Protein AF-A0A2G2GHU0-F1 (afdb_monomer)

Foldseek 3Di:
DADEAEEEFAPDPLRVLQSVVVCVLLVVVVHHYDYDHWYFVLQVDWPDQPLLVLDQQSRCVRVLVCQVVVVGFKYKDLLLSHALDDDPQKDFLAKADFDQQWKKWAADPPQPDDDLAEFEEEESALLCQLLVCLSRVNYHYHYATDQPVVRVVVRVVDPGRTYMDGPLSCVSVVNDDPRMDTPPVRFGRQSGRMMIMMGGPPCVPVSVSRNVRHDVQSVLFSNLSSLLVVLLPPGRHWNKGKGWGWDQDPPQGIKIWIKIWTGASSNPDIFIDTDIGRDDDSNVNSNVRSVSRVVVVSVVSSVVRRVVSVVVSVVVVVVPDPPDDDDDDDDPPPAQAEDEDDDDPQAAEEEECADDDPVLVVLFDPSYHYDYHPFKDKFFDAWDLVLQPDQAEEEEDPLLVVLPVSNDPLVSNNHNEYEYEDPVSQVSCCVHRHHHPYYDPDLLRSLVCCLPPPPALEYEYEAAPPDDCNNVVSSVVSNRHYHYTHRMYMDGSLHAYHDDHAYYEDLALSSLVSPVSHYAQAHAYQYLADRNQVSNVVHHPHYHYFPHNDSSSSSVVVNVVVVVD

Nearest PDB structures (foldseek):
  1ypn-assembly1_A  TM=9.276E-01  e=9.297E-30  Escherichia coli
  2ypn-assembly1_A  TM=9.270E-01  e=3.946E-29  Escherichia coli
  4htg-assembly1_A  TM=9.247E-01  e=3.515E-29  Arabidopsis thaliana
  5ov6-assembly1_A  TM=8.915E-01  e=9.951E-29  Priestia megaterium
  5ov4-assembly1_A  TM=8.917E-01  e=4.741E-28  Priestia megaterium

pLDDT: mean 82.51, std 16.66, range [23.31, 98.62]

Solvent-accessible surface area (backbone atoms only — not comparable to full-atom values): 30853 Å² total; per-residue (Å²): 132,83,76,68,46,28,35,26,24,44,76,49,71,68,38,43,51,54,40,49,54,53,43,51,58,42,42,76,74,69,47,48,67,45,83,43,75,42,84,41,68,62,82,70,57,75,89,64,59,78,69,73,65,80,52,88,31,56,80,41,50,50,52,54,50,34,40,79,70,64,75,18,54,31,36,49,42,57,39,52,64,52,51,84,70,70,59,92,63,48,37,84,34,25,25,32,70,57,46,55,44,43,34,24,41,38,44,56,93,90,44,72,75,81,51,85,68,53,44,37,36,31,40,63,45,53,37,60,45,7,57,46,23,48,78,28,72,61,43,47,76,41,82,45,64,71,59,73,66,56,39,53,52,46,54,72,77,42,98,49,48,26,33,61,44,52,43,34,64,29,56,75,70,74,62,67,61,90,48,55,44,79,35,84,88,50,68,26,49,31,30,40,38,26,40,30,34,35,23,40,66,86,42,59,70,61,33,60,59,37,43,76,57,38,27,62,67,40,39,52,25,34,48,24,21,38,38,23,48,53,65,63,60,84,46,92,67,64,19,50,25,19,46,48,43,76,41,86,35,98,89,64,51,55,26,36,43,36,43,37,38,44,33,33,74,72,14,84,45,77,43,69,41,77,50,75,44,66,74,85,49,55,61,63,52,16,41,50,50,33,48,56,32,43,74,74,50,42,57,57,50,49,51,52,46,43,54,49,52,51,49,53,54,52,52,48,69,62,63,52,77,75,75,76,83,68,75,96,66,81,85,83,70,74,75,51,58,74,43,75,59,78,89,60,91,92,41,51,31,32,39,26,47,48,83,73,53,72,77,56,57,69,66,45,49,92,58,48,46,77,48,67,38,75,22,59,47,76,43,72,40,85,66,61,76,73,65,48,71,43,53,25,37,39,40,67,43,57,66,39,55,52,32,48,57,74,72,39,61,66,90,65,56,66,55,73,39,32,35,31,28,36,70,75,30,44,54,54,36,45,74,67,71,42,70,67,74,47,74,22,89,36,63,67,55,38,31,56,51,45,68,76,68,54,89,63,59,55,37,28,37,40,34,53,67,88,62,80,65,58,45,57,54,55,27,45,77,64,71,28,47,66,47,79,39,54,22,27,39,74,42,67,55,24,47,20,74,44,68,89,60,58,28,36,40,31,84,35,45,65,34,44,60,12,40,58,70,45,35,83,48,85,41,36,38,38,14,28,25,68,73,25,35,61,53,38,57,76,66,25,86,46,71,47,64,24,94,43,80,40,68,68,42,32,45,50,47,53,40,55,53,66,74,75,104

Radius of gyration: 28.04 Å; Cα contacts (8 Å, |Δi|>4): 1100; chains: 1; bounding box: 84×68×66 Å

Secondary structure (DSSP, 8-state):
-PPEEEEEEESSHHHHHHHHHHHHHHHHTT-EEEEEEE--GGGT--SS-TTTS--TTTTTHHHHHHHHTTS-SEEEEEGGGS-SSPPTTEEEEEEPPP----EEEE--TTS----SS--EEE-S-HHHHHHHHHH-TT-EEE---SSHHHHHHHHHHS--SEEEEEHHHHHHTT---SSEEEETTSPPPTTTT-EEEEEETT-HHHHHHHHTT--HHHHHHHHHHHHHHHHH-SSTT--EEEEEEEEEETTTEEEEEEEEEEE-TTSS-EEEEEEEEE-S-HHHHHHHHHHHHIIIIIHHHHHHHHHHHHHHHHHHHHHS------S------PPPPEEEPPP-TTSEEEEESSPPPHHHHTTS-TTEEEEE---EEEEEPPPPGGGGGSSEEEE--HHHHHHHHHHS-GGG---SEEEEESHHHHHHHHHHT--EEEEESSHHHHHHHHHHH---SEEEEEEESS--THHHHHHHHTT-EEEEEEEEEEEE--PEEES--SEEEESSHHHHHHHHTTS-S-SEEEESSHHHHHHHTTT-S-EEE-SSSSHHHHHHHHHHHHH--

Sequence (565 aa):
MSKIIKIGTRESELALWQANLVQNQLQELGYQVQIVPIKSSGDIELDVPLYEMGITGIFTKALDVAMLTGQVDIAVHSLKDVPTALPLGIVQAAVLERANHHDVLVYQENRDVITPYEGVVATGSLRRKAEWLHKYPKHTVVGLRGNVNTRLQKLENHHWNGAIFAAAGLARLGKMPDTHTVLDWMVPAPAQGAIMIAALAADSFSQEACAKLNHEASEICTRIEREFLRALEGGCTAPIGAYATMKPGRFMGHVIDFHGVLLSRDGTTRLEVTKTAKLSDPVAFAKSCAYDILMQGGKDILAADAVQAEAEANIKAKAIPKVITAAPQDDYVKEPTEIVLKDAAGIAHVVSTKVLSESQLMMVNKDIKIEELDFITTKILPIPPEAVRTDSMIITSQTTVRALLASFPRLNLRFKNIYCVGDKTKALVEERLGRVLYTAPSSKALAIYLCQNMSSRAVTYFCGNLRRGDISKMLGANNIKVTEVPAYETKYSGRKVVGEFSGVMFYSPSGVRSFVKANASDKIAFCIGETTAHEARTYFKNVVVAKQSTIEHMLKMVNDYYDES

Structure (mmCIF, N/CA/C/O backbone):
data_AF-A0A2G2GHU0-F1
#
_entry.id   AF-A0A2G2GHU0-F1
#
loop_
_atom_site.group_PDB
_atom_site.id
_atom_site.type_symbol
_atom_site.label_atom_id
_atom_site.label_alt_id
_atom_site.label_comp_id
_atom_site.label_asym_id
_atom_site.label_entity_id
_atom_site.label_seq_id
_atom_site.pdbx_PDB_ins_code
_atom_site.Cartn_x
_atom_site.Cartn_y
_atom_site.Cartn_z
_atom_site.occupancy
_atom_site.B_iso_or_equiv
_atom_site.auth_seq_id
_atom_site.auth_comp_id
_atom_site.auth_asym_id
_atom_site.auth_atom_id
_atom_site.pdbx_PDB_model_num
ATOM 1 N N . MET A 1 1 ? -10.332 -1.323 35.371 1.00 49.47 1 MET A N 1
ATOM 2 C CA . MET A 1 1 ? -9.873 -2.452 34.530 1.00 49.47 1 MET A CA 1
ATOM 3 C C . MET A 1 1 ? -8.915 -1.891 33.493 1.00 49.47 1 MET A C 1
ATOM 5 O O . MET A 1 1 ? -9.189 -0.804 32.998 1.00 49.47 1 MET A O 1
ATOM 9 N N . SER A 1 2 ? -7.786 -2.550 33.226 1.00 72.94 2 SER A N 1
ATOM 10 C CA . SER A 1 2 ? -6.863 -2.136 32.159 1.00 72.94 2 SER A CA 1
ATOM 11 C C . SER A 1 2 ? -7.527 -2.320 30.790 1.00 72.94 2 SER A C 1
ATOM 13 O O . SER A 1 2 ? -8.267 -3.280 30.583 1.00 72.94 2 SER A O 1
ATOM 15 N N . LYS A 1 3 ? -7.311 -1.376 29.865 1.00 91.94 3 LYS A N 1
ATOM 16 C CA . LYS A 1 3 ? -7.812 -1.466 28.485 1.00 91.94 3 LYS A CA 1
ATOM 17 C C . LYS A 1 3 ? -7.173 -2.675 27.786 1.00 91.94 3 LYS A C 1
ATOM 19 O O . LYS A 1 3 ? -5.957 -2.840 27.846 1.00 91.94 3 LYS A O 1
ATOM 24 N N . ILE A 1 4 ? -7.990 -3.490 27.117 1.00 96.75 4 ILE A N 1
ATOM 25 C CA . ILE A 1 4 ? -7.525 -4.558 26.222 1.00 96.75 4 ILE A CA 1
ATOM 26 C C . ILE A 1 4 ? -7.259 -3.933 24.851 1.00 96.75 4 ILE A C 1
ATOM 28 O O . ILE A 1 4 ? -8.157 -3.302 24.298 1.00 96.75 4 ILE A O 1
ATOM 32 N N . ILE A 1 5 ? -6.055 -4.112 24.308 1.00 98.06 5 ILE A N 1
ATOM 33 C CA . ILE A 1 5 ? -5.684 -3.660 22.961 1.00 98.06 5 ILE A CA 1
ATOM 34 C C . ILE A 1 5 ? -6.159 -4.701 21.943 1.00 98.06 5 ILE A C 1
ATOM 36 O O . ILE A 1 5 ? -5.696 -5.844 21.946 1.00 98.06 5 ILE A O 1
ATOM 40 N N . LYS A 1 6 ? -7.073 -4.316 21.052 1.00 98.38 6 LYS A N 1
ATOM 41 C CA . LYS A 1 6 ? -7.568 -5.169 19.966 1.00 98.38 6 LYS A CA 1
ATOM 42 C C . LYS A 1 6 ? -6.704 -4.996 18.715 1.00 98.38 6 LYS A C 1
ATOM 44 O O . LYS A 1 6 ? -6.661 -3.910 18.139 1.00 98.38 6 LYS A O 1
ATOM 49 N N . ILE A 1 7 ? -6.056 -6.071 18.274 1.00 98.50 7 ILE A N 1
ATOM 50 C CA . ILE A 1 7 ? -5.208 -6.113 17.078 1.00 98.50 7 ILE A CA 1
ATOM 51 C C . ILE A 1 7 ? -6.010 -6.598 15.873 1.00 98.50 7 ILE A C 1
ATOM 53 O O . ILE A 1 7 ? -6.315 -7.783 15.763 1.00 98.50 7 ILE A O 1
ATOM 57 N N . GLY A 1 8 ? -6.282 -5.703 14.931 1.00 97.31 8 GLY A N 1
ATOM 58 C CA . GLY A 1 8 ? -6.776 -6.043 13.604 1.00 97.31 8 GLY A CA 1
ATOM 59 C C . GLY A 1 8 ? -5.694 -6.682 12.737 1.00 97.31 8 GLY A C 1
ATOM 60 O O . GLY A 1 8 ? -4.584 -6.163 12.611 1.00 97.31 8 GLY A O 1
ATOM 61 N N . THR A 1 9 ? -6.025 -7.797 12.092 1.00 95.25 9 THR A N 1
ATOM 62 C CA . THR A 1 9 ? -5.154 -8.443 11.099 1.00 95.25 9 THR A CA 1
ATOM 63 C C . THR A 1 9 ? -5.967 -9.185 10.042 1.00 95.25 9 THR A C 1
ATOM 65 O O . THR A 1 9 ? -7.153 -9.437 10.230 1.00 95.25 9 THR A O 1
ATOM 68 N N . ARG A 1 10 ? -5.344 -9.550 8.920 1.00 90.75 10 ARG A N 1
ATOM 69 C CA . ARG A 1 10 ? -5.968 -10.420 7.907 1.00 90.75 10 ARG A CA 1
ATOM 70 C C . ARG A 1 10 ? -5.954 -11.881 8.359 1.00 90.75 10 ARG A C 1
ATOM 72 O O . ARG A 1 10 ? -5.096 -12.288 9.134 1.00 90.75 10 ARG A O 1
ATOM 79 N N . GLU A 1 11 ? -6.841 -12.694 7.788 1.00 88.56 11 GLU A N 1
ATOM 80 C CA . GLU A 1 11 ? -6.956 -14.131 8.106 1.00 88.56 11 GLU A CA 1
ATOM 81 C C . GLU A 1 11 ? -5.831 -15.002 7.514 1.00 88.56 11 GLU A C 1
ATOM 83 O O . GLU A 1 11 ? -5.697 -16.172 7.864 1.00 88.56 11 GLU A O 1
ATOM 88 N N . SER A 1 12 ? -4.999 -14.468 6.612 1.00 88.88 12 SER A N 1
ATOM 89 C CA . SER A 1 12 ? -3.891 -15.244 6.043 1.00 88.88 12 SER A CA 1
ATOM 90 C C . SER A 1 12 ? -2.872 -15.643 7.118 1.00 88.88 12 SER A C 1
ATOM 92 O O . SER A 1 12 ? -2.525 -14.821 7.964 1.00 88.88 12 SER A O 1
ATOM 94 N N . GLU A 1 13 ? -2.311 -16.849 7.016 1.00 93.25 13 GLU A N 1
ATOM 95 C CA . GLU A 1 13 ? -1.341 -17.394 7.982 1.00 93.25 13 GLU A CA 1
ATOM 96 C C . GLU A 1 13 ? -0.178 -16.433 8.280 1.00 93.25 13 GLU A C 1
ATOM 98 O O . GLU A 1 13 ? 0.169 -16.214 9.436 1.00 93.25 13 GLU A O 1
ATOM 103 N N . LEU A 1 14 ? 0.376 -15.774 7.254 1.00 94.31 14 LEU A N 1
ATOM 104 C CA . LEU A 1 14 ? 1.454 -14.797 7.439 1.00 94.31 14 LEU A CA 1
ATOM 105 C C . LEU A 1 14 ? 0.996 -13.558 8.221 1.00 94.31 14 LEU A C 1
ATOM 107 O O . LEU A 1 14 ? 1.748 -13.051 9.047 1.00 94.31 14 LEU A O 1
ATOM 111 N N . ALA A 1 15 ? -0.217 -13.065 7.973 1.00 94.00 15 ALA A N 1
ATOM 112 C CA . ALA A 1 15 ? -0.752 -11.904 8.682 1.00 94.00 15 ALA A CA 1
ATOM 113 C C . ALA A 1 15 ? -1.081 -12.239 10.145 1.00 94.00 15 ALA A C 1
ATOM 115 O O . ALA A 1 15 ? -0.794 -11.443 11.041 1.00 94.00 15 ALA A O 1
ATOM 116 N N . LEU A 1 16 ? -1.604 -13.441 10.403 1.00 96.38 16 LEU A N 1
ATOM 117 C CA . LEU A 1 16 ? -1.788 -13.952 11.760 1.00 96.38 16 LEU A CA 1
ATOM 118 C C . LEU A 1 16 ? -0.445 -14.124 12.471 1.00 96.38 16 LEU A C 1
ATOM 120 O O . LEU A 1 16 ? -0.322 -13.710 13.618 1.00 96.38 16 LEU A O 1
ATOM 124 N N . TRP A 1 17 ? 0.582 -14.658 11.806 1.00 97.81 17 TRP A N 1
ATOM 125 C CA . TRP A 1 17 ? 1.929 -14.750 12.379 1.00 97.81 17 TRP A CA 1
ATOM 126 C C . TRP A 1 17 ? 2.452 -13.372 12.811 1.00 97.81 17 TRP A C 1
ATOM 128 O O . TRP A 1 17 ? 2.948 -13.209 13.923 1.00 97.81 17 TRP A O 1
ATOM 138 N N . GLN A 1 18 ? 2.282 -12.352 11.962 1.00 98.06 18 GLN A N 1
ATOM 139 C CA . GLN A 1 18 ? 2.706 -10.980 12.263 1.00 98.06 18 GLN A CA 1
ATOM 140 C C . GLN A 1 18 ? 1.935 -10.381 13.444 1.00 98.06 18 GLN A C 1
ATOM 142 O O . GLN A 1 18 ? 2.534 -9.724 14.292 1.00 98.06 18 GLN A O 1
ATOM 147 N N . ALA A 1 19 ? 0.625 -10.626 13.520 1.00 98.06 19 ALA A N 1
ATOM 148 C CA . ALA A 1 19 ? -0.200 -10.173 14.634 1.00 98.06 19 ALA A CA 1
ATOM 149 C C . ALA A 1 19 ? 0.154 -10.875 15.952 1.00 98.06 19 ALA A C 1
ATOM 151 O O . ALA A 1 19 ? 0.212 -10.211 16.981 1.00 98.06 19 ALA A O 1
ATOM 152 N N . ASN A 1 20 ? 0.451 -12.179 15.919 1.00 98.44 20 ASN A N 1
ATOM 153 C CA . ASN A 1 20 ? 0.912 -12.930 17.091 1.00 98.44 20 ASN A CA 1
ATOM 154 C C . ASN A 1 20 ? 2.270 -12.423 17.593 1.00 98.44 20 ASN A C 1
ATOM 156 O O . ASN A 1 20 ? 2.457 -12.289 18.797 1.00 98.44 20 ASN A O 1
ATOM 160 N N . LEU A 1 21 ? 3.199 -12.070 16.695 1.00 98.44 21 LEU A N 1
ATOM 161 C CA . LEU A 1 21 ? 4.465 -11.447 17.095 1.00 98.44 21 LEU A CA 1
ATOM 162 C C . LEU A 1 21 ? 4.226 -10.155 17.894 1.00 98.44 21 LEU A C 1
ATOM 164 O O . LEU A 1 21 ? 4.781 -9.992 18.977 1.00 98.44 21 LEU A O 1
ATOM 168 N N . VAL A 1 22 ? 3.378 -9.258 17.381 1.00 98.56 22 VAL A N 1
ATOM 169 C CA . VAL A 1 22 ? 3.038 -7.996 18.063 1.00 98.56 22 VAL A CA 1
ATOM 170 C C . VAL A 1 22 ? 2.291 -8.256 19.372 1.00 98.56 22 VAL A C 1
ATOM 172 O O . VAL A 1 22 ? 2.574 -7.607 20.377 1.00 98.56 22 VAL A O 1
ATOM 175 N N . GLN A 1 23 ? 1.362 -9.217 19.381 1.00 98.56 23 GLN A N 1
ATOM 176 C CA . GLN A 1 23 ? 0.634 -9.618 20.583 1.00 98.56 23 GLN A CA 1
ATOM 177 C C . GLN A 1 23 ? 1.593 -10.061 21.688 1.00 98.56 23 GLN A C 1
ATOM 179 O O . GLN A 1 23 ? 1.496 -9.542 22.797 1.00 98.56 23 GLN A O 1
ATOM 184 N N . ASN A 1 24 ? 2.524 -10.966 21.380 1.00 98.50 24 ASN A N 1
ATOM 185 C CA . ASN A 1 24 ? 3.483 -11.490 22.350 1.00 98.50 24 ASN A CA 1
ATOM 186 C C . ASN A 1 24 ? 4.356 -10.367 22.925 1.00 98.50 24 ASN A C 1
ATOM 188 O O . ASN A 1 24 ? 4.469 -10.243 24.140 1.00 98.50 24 ASN A O 1
ATOM 192 N N . GLN A 1 25 ? 4.888 -9.487 22.072 1.00 98.50 25 GLN A N 1
ATOM 193 C CA . GLN A 1 25 ? 5.716 -8.361 22.516 1.00 98.50 25 GLN A CA 1
ATOM 194 C C . GLN A 1 25 ? 4.949 -7.371 23.411 1.00 98.50 25 GLN A C 1
ATOM 196 O O . GLN A 1 25 ? 5.478 -6.884 24.407 1.00 98.50 25 GLN A O 1
ATOM 201 N N . LEU A 1 26 ? 3.682 -7.075 23.099 1.00 98.38 26 LEU A N 1
ATOM 202 C CA . LEU A 1 26 ? 2.845 -6.230 23.959 1.00 98.38 26 LEU A CA 1
ATOM 203 C C . LEU A 1 26 ? 2.488 -6.925 25.285 1.00 98.38 26 LEU A C 1
ATOM 205 O O . LEU A 1 26 ? 2.437 -6.268 26.325 1.00 98.38 26 LEU A O 1
ATOM 209 N N . GLN A 1 27 ? 2.259 -8.239 25.273 1.00 98.12 27 GLN A N 1
ATOM 210 C CA . GLN A 1 27 ? 1.987 -9.019 26.484 1.00 98.12 27 GLN A CA 1
ATOM 211 C C . GLN A 1 27 ? 3.206 -9.092 27.412 1.00 98.12 27 GLN A C 1
ATOM 213 O O . GLN A 1 27 ? 3.046 -8.952 28.623 1.00 98.12 27 GLN A O 1
ATOM 218 N N . GLU A 1 28 ? 4.417 -9.223 26.865 1.00 98.06 28 GLU A N 1
ATOM 219 C CA . GLU A 1 28 ? 5.677 -9.152 27.623 1.00 98.06 28 GLU A CA 1
ATOM 220 C C . GLU A 1 28 ? 5.857 -7.797 28.327 1.00 98.06 28 GLU A C 1
ATOM 222 O O . GLU A 1 28 ? 6.394 -7.729 29.431 1.00 98.06 28 GLU A O 1
ATOM 227 N N . LEU A 1 29 ? 5.337 -6.719 27.732 1.00 97.25 29 LEU A N 1
ATOM 228 C CA . LEU A 1 29 ? 5.291 -5.384 28.337 1.00 97.25 29 LEU A CA 1
ATOM 229 C C . LEU A 1 29 ? 4.141 -5.196 29.348 1.00 97.25 29 LEU A C 1
ATOM 231 O O . LEU A 1 29 ? 3.987 -4.105 29.901 1.00 97.25 29 LEU A O 1
ATOM 235 N N . GLY A 1 30 ? 3.331 -6.231 29.593 1.00 97.12 30 GLY A N 1
ATOM 236 C CA . GLY A 1 30 ? 2.241 -6.234 30.571 1.00 97.12 30 GLY A CA 1
ATOM 237 C C . GLY A 1 30 ? 0.888 -5.734 30.051 1.00 97.12 30 GLY A C 1
ATOM 238 O O . GLY A 1 30 ? -0.023 -5.509 30.851 1.00 97.12 30 GLY A O 1
ATOM 239 N N . TYR A 1 31 ? 0.720 -5.550 28.737 1.00 97.88 31 TYR A N 1
ATOM 240 C CA . TYR A 1 31 ? -0.565 -5.151 28.157 1.00 97.88 31 TYR A CA 1
ATOM 241 C C . TYR A 1 31 ? -1.493 -6.355 27.954 1.00 97.88 31 TYR A C 1
ATOM 243 O O . TYR A 1 31 ? -1.067 -7.444 27.572 1.00 97.88 31 TYR A O 1
ATOM 251 N N . GLN A 1 32 ? -2.796 -6.149 28.158 1.00 97.38 32 GLN A N 1
ATOM 252 C CA . GLN A 1 32 ? -3.806 -7.122 27.742 1.00 97.38 32 GLN A CA 1
ATOM 253 C C . GLN A 1 32 ? -4.109 -6.927 26.259 1.00 97.38 32 GLN A C 1
ATOM 255 O O . GLN A 1 32 ? -4.352 -5.803 25.823 1.00 97.38 32 GLN A O 1
ATOM 260 N N . VAL A 1 33 ? -4.099 -8.013 25.486 1.00 97.88 33 VAL A N 1
ATOM 261 C CA . VAL A 1 33 ? -4.155 -7.945 24.021 1.00 97.88 33 VAL A CA 1
ATOM 262 C C . VAL A 1 33 ? -5.027 -9.057 23.451 1.00 97.88 33 VAL A C 1
ATOM 264 O O . VAL A 1 33 ? -4.908 -10.212 23.860 1.00 97.88 33 VAL A O 1
ATOM 267 N N . GLN A 1 34 ? -5.848 -8.722 22.456 1.00 97.81 34 GLN A N 1
ATOM 268 C CA . GLN A 1 34 ? -6.711 -9.653 21.731 1.00 97.81 34 GLN A CA 1
ATOM 269 C C . GLN A 1 34 ? -6.526 -9.492 20.218 1.00 97.81 34 GLN A C 1
ATOM 271 O O . GLN A 1 34 ? -6.602 -8.379 19.709 1.00 97.81 34 GLN A O 1
ATOM 276 N N . ILE A 1 35 ? -6.352 -10.591 19.479 1.00 98.06 35 ILE A N 1
ATOM 277 C CA . ILE A 1 35 ? -6.348 -10.569 18.008 1.00 98.06 35 ILE A CA 1
ATOM 278 C C . ILE A 1 35 ? -7.787 -10.636 17.483 1.00 98.06 35 ILE A C 1
ATOM 280 O O . ILE A 1 35 ? -8.587 -11.459 17.928 1.00 98.06 35 ILE A O 1
ATOM 284 N N . VAL A 1 36 ? -8.097 -9.783 16.509 1.00 97.19 36 VAL A N 1
ATOM 285 C CA . VAL A 1 36 ? -9.383 -9.697 15.813 1.00 97.19 36 VAL A CA 1
ATOM 286 C C . VAL A 1 36 ? -9.128 -9.846 14.307 1.00 97.19 36 VAL A C 1
ATOM 288 O O . VAL A 1 36 ? -8.744 -8.879 13.642 1.00 97.19 36 VAL A O 1
ATOM 291 N N . PRO A 1 37 ? -9.295 -11.056 13.743 1.00 93.50 37 PRO A N 1
ATOM 292 C CA . PRO A 1 37 ? -9.162 -11.268 12.307 1.00 93.50 37 PRO A CA 1
ATOM 293 C C . PRO A 1 37 ? -10.268 -10.539 11.531 1.00 93.50 37 PRO A C 1
ATOM 295 O O . PRO A 1 37 ? -11.444 -10.620 11.886 1.00 93.50 37 PRO A O 1
ATOM 298 N N . ILE A 1 38 ? -9.894 -9.844 10.457 1.00 87.88 38 ILE A N 1
ATOM 299 C CA . ILE A 1 38 ? -10.786 -9.093 9.571 1.00 87.88 38 ILE A CA 1
ATOM 300 C C . ILE A 1 38 ? -10.692 -9.674 8.158 1.00 87.88 38 ILE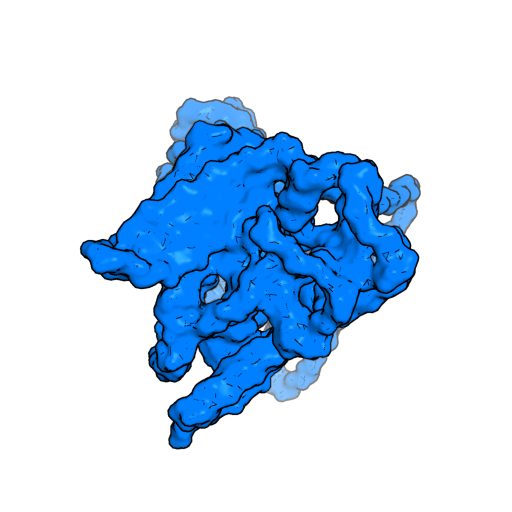 A C 1
ATOM 302 O O . ILE A 1 38 ? -9.605 -9.783 7.581 1.00 87.88 38 ILE A O 1
ATOM 306 N N . LYS A 1 39 ? -11.845 -10.006 7.571 1.00 77.12 39 LYS A N 1
ATOM 307 C CA . LYS A 1 39 ? -11.933 -10.449 6.173 1.00 77.12 39 LYS A CA 1
ATOM 308 C C . LYS A 1 39 ? -11.725 -9.274 5.223 1.00 77.12 39 LYS A C 1
ATOM 310 O O . LYS A 1 39 ? -12.406 -8.258 5.335 1.00 77.12 39 LYS A O 1
ATOM 315 N N . SER A 1 40 ? -10.819 -9.426 4.256 1.00 64.19 40 SER A N 1
ATOM 316 C CA . SER A 1 40 ? -10.586 -8.429 3.205 1.00 64.19 40 SER A CA 1
ATOM 317 C C . SER A 1 40 ? -11.052 -8.939 1.838 1.00 64.19 40 SER A C 1
ATOM 319 O O . SER A 1 40 ? -10.954 -10.126 1.540 1.00 64.19 40 SER A O 1
ATOM 321 N N . SER A 1 41 ? -11.525 -8.046 0.964 1.00 56.38 41 SER A N 1
ATOM 322 C CA . SER A 1 41 ? -11.908 -8.393 -0.415 1.00 56.38 41 SER A CA 1
ATOM 323 C C . SER A 1 41 ? -10.722 -8.888 -1.260 1.00 56.38 41 SER A C 1
ATOM 325 O O . SER A 1 41 ? -10.909 -9.706 -2.157 1.00 56.38 41 SER A O 1
ATOM 327 N N . GLY A 1 42 ? -9.489 -8.486 -0.925 1.00 51.84 42 GLY A N 1
ATOM 328 C CA . GLY A 1 42 ? -8.261 -9.001 -1.548 1.00 51.84 42 GLY A CA 1
ATOM 329 C C . GLY A 1 42 ? -7.930 -10.461 -1.206 1.00 51.84 42 GLY A C 1
ATOM 330 O O . GLY A 1 42 ? -7.063 -11.045 -1.854 1.00 51.84 42 GLY A O 1
ATOM 331 N N . ASP A 1 43 ? -8.605 -11.048 -0.211 1.00 51.16 43 ASP A N 1
ATOM 332 C CA . ASP A 1 43 ? -8.547 -12.484 0.091 1.00 51.16 43 ASP A CA 1
ATOM 333 C C . ASP A 1 43 ? -9.589 -13.291 -0.710 1.00 51.16 43 ASP A C 1
ATOM 335 O O . ASP A 1 43 ? -9.487 -14.514 -0.788 1.00 51.16 43 ASP A O 1
ATOM 339 N N . ILE A 1 44 ? -10.567 -12.612 -1.323 1.00 44.78 44 ILE A N 1
ATOM 340 C CA . ILE A 1 44 ? -11.707 -13.216 -2.029 1.00 44.78 44 ILE A CA 1
ATOM 341 C C . ILE A 1 44 ? -11.493 -13.188 -3.557 1.00 44.78 44 ILE A C 1
ATOM 343 O O . ILE A 1 44 ? -11.842 -14.149 -4.237 1.00 44.78 44 ILE A O 1
ATOM 347 N N . GLU A 1 45 ? -10.868 -12.140 -4.111 1.00 49.19 45 GLU A N 1
ATOM 348 C CA . GLU A 1 45 ? -10.648 -11.990 -5.562 1.00 49.19 45 GLU A CA 1
ATOM 349 C C . GLU A 1 45 ? -9.206 -12.350 -5.989 1.00 49.19 45 GLU A C 1
ATOM 351 O O . GLU A 1 45 ? -8.293 -11.520 -5.978 1.00 49.19 45 GLU A O 1
ATOM 356 N N . LEU A 1 46 ? -8.986 -13.611 -6.386 1.00 48.78 46 LEU A N 1
ATOM 357 C CA . LEU A 1 46 ? -7.661 -14.149 -6.749 1.00 48.78 46 LEU A CA 1
ATOM 358 C C . LEU A 1 46 ? -7.288 -14.018 -8.242 1.00 48.78 46 LEU A C 1
ATOM 360 O O . LEU A 1 46 ? -6.110 -14.181 -8.580 1.00 48.78 46 LEU A O 1
ATOM 364 N N . ASP A 1 47 ? -8.248 -13.685 -9.111 1.00 39.97 47 ASP A N 1
ATOM 365 C CA . ASP A 1 47 ? -8.119 -13.812 -10.575 1.00 39.97 47 ASP A CA 1
ATOM 366 C C . ASP A 1 47 ? -7.705 -12.522 -11.316 1.00 39.97 47 ASP A C 1
ATOM 368 O O . ASP A 1 47 ? -7.431 -12.558 -12.516 1.00 39.97 47 ASP A O 1
ATOM 372 N N . VAL A 1 48 ? -7.581 -11.382 -10.621 1.00 42.72 48 VAL A N 1
ATOM 373 C CA . VAL A 1 48 ? -7.221 -10.083 -11.233 1.00 42.72 48 VAL A CA 1
ATOM 374 C C . VAL A 1 48 ? -5.845 -9.602 -10.749 1.00 42.72 48 VAL A C 1
ATOM 376 O O . VAL A 1 48 ? -5.634 -9.545 -9.540 1.00 42.72 48 VAL A O 1
ATOM 379 N N . PRO A 1 49 ? -4.882 -9.252 -11.631 1.00 42.66 49 PRO A N 1
ATOM 380 C CA . PRO A 1 49 ? -3.620 -8.571 -11.307 1.00 42.66 49 PRO A CA 1
ATOM 381 C C . PRO A 1 49 ? -3.731 -7.349 -10.360 1.00 42.66 49 PRO A C 1
ATOM 383 O O . PRO A 1 49 ? -4.648 -6.553 -10.437 1.00 42.66 49 PRO A O 1
ATOM 386 N N . LEU A 1 50 ? -2.766 -7.177 -9.446 1.00 40.31 50 LEU A N 1
ATOM 387 C CA . LEU A 1 50 ? -2.787 -6.237 -8.303 1.00 40.31 50 LEU A CA 1
ATOM 388 C C . LEU A 1 50 ? -2.720 -4.796 -8.797 1.00 40.31 50 LEU A C 1
ATOM 390 O O . LEU A 1 50 ? -3.336 -3.913 -8.218 1.00 40.31 50 LEU A O 1
ATOM 394 N N . TYR A 1 51 ? -1.993 -4.601 -9.892 1.00 44.31 51 TYR A N 1
ATOM 395 C CA . TYR A 1 51 ? -1.893 -3.341 -10.607 1.00 44.31 51 TYR A CA 1
ATOM 396 C C . TYR A 1 51 ? -3.146 -3.034 -11.450 1.00 44.31 51 TYR A C 1
ATOM 398 O O . TYR A 1 51 ? -3.369 -1.881 -11.794 1.00 44.31 51 TYR A O 1
ATOM 406 N N . GLU A 1 52 ? -3.983 -4.034 -11.760 1.00 37.31 52 GLU A N 1
ATOM 407 C CA . GLU A 1 52 ? -5.225 -3.870 -12.539 1.00 37.31 52 GLU A CA 1
ATOM 408 C C . GLU A 1 52 ? -6.437 -3.535 -11.676 1.00 37.31 52 GLU A C 1
ATOM 410 O O . GLU A 1 52 ? -7.448 -3.066 -12.191 1.00 37.31 52 GLU A O 1
ATOM 415 N N . MET A 1 53 ? -6.351 -3.741 -10.362 1.00 35.91 53 MET A N 1
ATOM 416 C CA . MET A 1 53 ? -7.459 -3.437 -9.461 1.00 35.91 53 MET A CA 1
ATOM 417 C C . MET A 1 53 ? -7.595 -1.936 -9.147 1.00 35.91 53 MET A C 1
ATOM 419 O O . MET A 1 53 ? -8.534 -1.566 -8.453 1.00 35.91 53 MET A O 1
ATOM 423 N N . GLY A 1 54 ? -6.691 -1.070 -9.632 1.00 35.72 54 GLY A N 1
ATOM 424 C CA . GLY A 1 54 ? -6.836 0.399 -9.639 1.00 35.72 54 GLY A CA 1
ATOM 425 C C . GLY A 1 54 ? -7.044 1.090 -8.281 1.00 35.72 54 GLY A C 1
ATOM 426 O O . GLY A 1 54 ? -7.303 2.289 -8.238 1.00 35.72 54 GLY A O 1
ATOM 427 N N . ILE A 1 55 ? -6.955 0.356 -7.171 1.00 39.22 55 ILE A N 1
ATOM 428 C CA . ILE A 1 55 ? -7.245 0.835 -5.821 1.00 39.22 55 ILE A CA 1
ATOM 429 C C . ILE A 1 55 ? -5.953 0.717 -5.011 1.00 39.22 55 ILE A C 1
ATOM 431 O O . ILE A 1 55 ? -5.472 -0.379 -4.723 1.00 39.22 55 ILE A O 1
ATOM 435 N N . THR A 1 56 ? -5.372 1.845 -4.619 1.00 44.16 56 THR A N 1
ATOM 436 C CA . THR A 1 56 ? -4.356 1.872 -3.564 1.00 44.16 56 THR A CA 1
ATOM 437 C C . THR A 1 56 ? -4.993 1.390 -2.253 1.00 44.16 56 THR A C 1
ATOM 439 O O . THR A 1 56 ? -6.066 1.850 -1.869 1.00 44.16 56 THR A O 1
ATOM 442 N N . GLY A 1 57 ? -4.365 0.426 -1.568 1.00 50.03 57 GLY A N 1
ATOM 443 C CA . GLY A 1 57 ? -4.816 -0.031 -0.242 1.00 50.03 57 GLY A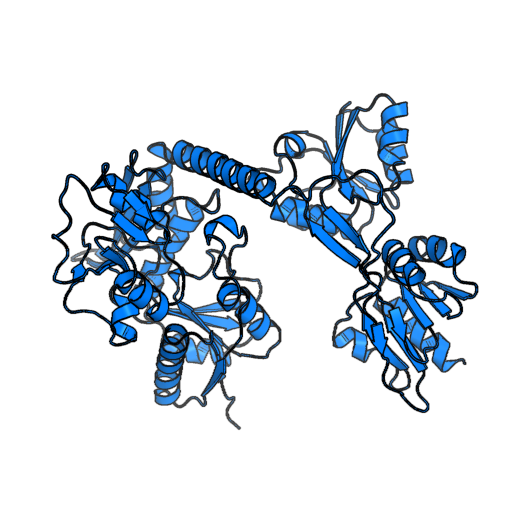 CA 1
ATOM 444 C C . GLY A 1 57 ? -5.844 -1.169 -0.215 1.00 50.03 57 GLY A C 1
ATOM 445 O O . GLY A 1 57 ? -6.552 -1.316 0.775 1.00 50.03 57 GLY A O 1
ATOM 446 N N . ILE A 1 58 ? -5.932 -2.020 -1.244 1.00 52.28 58 ILE A N 1
ATOM 447 C CA . ILE A 1 58 ? -6.872 -3.171 -1.271 1.00 52.28 58 ILE A CA 1
ATOM 448 C C . ILE A 1 58 ? -6.724 -4.087 -0.047 1.00 52.28 58 ILE A C 1
ATOM 450 O O . ILE A 1 58 ? -7.717 -4.605 0.460 1.00 52.28 58 ILE A O 1
ATOM 454 N N . PHE A 1 59 ? -5.498 -4.257 0.453 1.00 54.66 59 PHE A N 1
ATOM 455 C CA . PHE A 1 59 ? -5.224 -5.076 1.636 1.00 54.66 59 PHE A CA 1
ATOM 456 C C . PHE A 1 59 ? -5.396 -4.333 2.965 1.00 54.66 59 PHE A C 1
ATOM 458 O O . PHE A 1 59 ? -5.525 -4.992 3.994 1.00 54.66 59 PHE A O 1
ATOM 465 N N . THR A 1 60 ? -5.380 -2.996 2.965 1.00 66.38 60 THR A N 1
ATOM 466 C CA . THR A 1 60 ? -5.499 -2.195 4.193 1.00 66.38 60 THR A CA 1
ATOM 467 C C . THR A 1 60 ? -6.924 -1.717 4.425 1.00 66.38 60 THR A C 1
ATOM 469 O O . THR A 1 60 ? -7.348 -1.684 5.567 1.00 66.38 60 THR A O 1
ATOM 472 N N . LYS A 1 61 ? -7.722 -1.472 3.377 1.00 73.50 61 LYS A N 1
ATOM 473 C CA . LYS A 1 61 ? -9.034 -0.812 3.478 1.00 73.50 61 LYS A CA 1
ATOM 474 C C . LYS A 1 61 ? -10.000 -1.455 4.478 1.00 73.50 61 LYS A C 1
ATOM 476 O O . LYS A 1 61 ? -10.695 -0.740 5.189 1.00 73.50 61 LYS A O 1
ATOM 481 N N . ALA A 1 62 ? -10.067 -2.786 4.530 1.00 79.06 62 ALA A N 1
ATOM 482 C CA . ALA A 1 62 ? -10.930 -3.480 5.490 1.00 79.06 62 ALA A CA 1
ATOM 483 C C . ALA A 1 62 ? -10.462 -3.260 6.942 1.00 79.06 62 ALA A C 1
ATOM 485 O O . ALA A 1 62 ? -11.282 -3.026 7.825 1.00 79.06 62 ALA A O 1
ATOM 486 N N . LEU A 1 63 ? -9.144 -3.270 7.165 1.00 85.88 63 LEU A N 1
ATOM 487 C CA . LEU A 1 63 ? -8.532 -2.976 8.461 1.00 85.88 63 LEU A CA 1
ATOM 488 C C . LEU A 1 63 ? -8.652 -1.489 8.819 1.00 85.88 63 LEU A C 1
ATOM 490 O O . LEU A 1 63 ? -8.996 -1.174 9.951 1.00 85.88 63 LEU A O 1
ATOM 494 N N . ASP A 1 64 ? -8.481 -0.589 7.849 1.00 82.00 64 ASP A N 1
ATOM 495 C CA . ASP A 1 64 ? -8.654 0.855 8.022 1.00 82.00 64 ASP A CA 1
ATOM 496 C C . ASP A 1 64 ? -10.088 1.179 8.487 1.00 82.00 64 ASP A C 1
ATOM 498 O O . ASP A 1 64 ? -10.289 1.960 9.414 1.00 82.00 64 ASP A O 1
ATOM 502 N N . VAL A 1 65 ? -11.101 0.537 7.887 1.00 78.56 65 VAL A N 1
ATOM 503 C CA . VAL A 1 65 ? -12.507 0.665 8.314 1.00 78.56 65 VAL A CA 1
ATOM 504 C C . VAL A 1 65 ? -12.716 0.092 9.717 1.00 78.56 65 VAL A C 1
ATOM 506 O O . VAL A 1 65 ? -13.357 0.744 10.540 1.00 78.56 65 VAL A O 1
ATOM 509 N N . ALA A 1 66 ? -12.168 -1.089 10.014 1.00 85.31 66 ALA A N 1
ATOM 510 C CA . ALA A 1 66 ? -12.266 -1.696 11.343 1.00 85.31 66 ALA A CA 1
ATOM 511 C C . ALA A 1 66 ? -11.656 -0.794 12.434 1.00 85.31 66 ALA A C 1
ATOM 513 O O . ALA A 1 66 ? -12.234 -0.648 13.509 1.00 85.31 66 ALA A O 1
ATOM 514 N N . MET A 1 67 ? -10.526 -0.138 12.150 1.00 89.12 67 MET A N 1
ATOM 515 C CA . MET A 1 67 ? -9.928 0.847 13.053 1.00 89.12 67 MET A CA 1
ATOM 516 C C . MET A 1 67 ? -10.831 2.070 13.224 1.00 89.12 67 MET A C 1
ATOM 518 O O . MET A 1 67 ? -11.183 2.429 14.343 1.00 89.12 67 MET A O 1
ATOM 522 N N . LEU A 1 68 ? -11.257 2.705 12.127 1.00 80.06 68 LEU A N 1
ATOM 523 C CA . LEU A 1 68 ? -12.048 3.944 12.175 1.00 80.06 68 LEU A CA 1
ATOM 524 C C . LEU A 1 68 ? -13.439 3.768 12.806 1.00 80.06 68 LEU A C 1
ATOM 526 O O . LEU A 1 68 ? -14.009 4.735 13.303 1.00 80.06 68 LEU A O 1
ATOM 530 N N . THR A 1 69 ? -13.978 2.548 12.795 1.00 82.06 69 THR A N 1
ATOM 531 C CA . THR A 1 69 ? -15.250 2.184 13.446 1.00 82.06 69 THR A CA 1
ATOM 532 C C . THR A 1 69 ? -15.077 1.701 14.890 1.00 82.06 69 THR A C 1
ATOM 534 O O . THR A 1 69 ? -16.060 1.351 15.536 1.00 82.06 69 THR A O 1
ATOM 537 N N . GLY A 1 70 ? -13.848 1.668 15.421 1.00 85.75 70 GLY A N 1
ATOM 538 C CA . GLY A 1 70 ? -13.567 1.222 16.790 1.00 85.75 70 GLY A CA 1
ATOM 539 C C . GLY A 1 70 ? -13.689 -0.293 17.006 1.00 85.75 70 GLY A C 1
ATOM 540 O O . GLY A 1 70 ? -13.702 -0.757 18.151 1.00 85.75 70 GLY A O 1
ATOM 541 N N . GLN A 1 71 ? -13.769 -1.085 15.931 1.00 91.00 71 GLN A N 1
ATOM 542 C CA . GLN A 1 71 ? -13.765 -2.547 16.015 1.00 91.00 71 GLN A CA 1
ATOM 543 C C . GLN A 1 71 ? -12.414 -3.067 16.529 1.00 91.00 71 GLN A C 1
ATOM 545 O O . GLN A 1 71 ? -12.377 -4.031 17.298 1.00 91.00 71 GLN A O 1
ATOM 550 N N . VAL A 1 72 ? -11.320 -2.412 16.131 1.00 96.06 72 VAL A N 1
ATOM 551 C CA . VAL A 1 72 ? -9.945 -2.707 16.558 1.00 96.06 72 VAL A CA 1
ATOM 552 C C . VAL A 1 72 ? -9.213 -1.417 16.937 1.00 96.06 72 VAL A C 1
ATOM 554 O O . VAL A 1 72 ? -9.528 -0.355 16.407 1.00 96.06 72 VAL A O 1
ATOM 557 N N . ASP A 1 73 ? -8.242 -1.503 17.846 1.00 96.81 73 ASP A N 1
ATOM 558 C CA . ASP A 1 73 ? -7.470 -0.346 18.328 1.00 96.81 73 ASP A CA 1
ATOM 559 C C . ASP A 1 73 ? -6.214 -0.107 17.475 1.00 96.81 73 ASP A C 1
ATOM 561 O O . ASP A 1 73 ? -5.856 1.032 17.161 1.00 96.81 73 ASP A O 1
ATOM 565 N N . ILE A 1 74 ? -5.555 -1.201 17.077 1.00 98.25 74 ILE A N 1
ATOM 566 C CA . ILE A 1 74 ? -4.365 -1.190 16.223 1.00 98.25 74 ILE A CA 1
ATOM 567 C C . ILE A 1 74 ? -4.516 -2.176 15.068 1.00 98.25 74 ILE A C 1
ATOM 569 O O . ILE A 1 74 ? -5.254 -3.152 15.181 1.00 98.25 74 ILE A O 1
ATOM 573 N N . ALA A 1 75 ? -3.791 -1.960 13.972 1.00 97.25 75 ALA A N 1
ATOM 574 C CA . ALA A 1 75 ? -3.699 -2.913 12.868 1.00 97.25 75 ALA A CA 1
ATOM 575 C C . ALA A 1 75 ? -2.243 -3.247 12.537 1.00 97.25 75 ALA A C 1
ATOM 577 O O . ALA A 1 75 ? -1.371 -2.379 12.571 1.00 97.25 75 ALA A O 1
ATOM 578 N N . VAL A 1 76 ? -1.979 -4.513 12.210 1.00 97.88 76 VAL A N 1
ATOM 579 C CA . VAL A 1 76 ? -0.628 -5.008 11.908 1.00 97.88 76 VAL A CA 1
ATOM 580 C C . VAL A 1 76 ? -0.504 -5.329 10.425 1.00 97.88 76 VAL A C 1
ATOM 582 O O . VAL A 1 76 ? -1.291 -6.096 9.869 1.00 97.88 76 VAL A O 1
ATOM 585 N N . HIS A 1 77 ? 0.519 -4.764 9.785 1.00 94.50 77 HIS A N 1
ATOM 586 C CA . HIS A 1 77 ? 0.734 -4.888 8.347 1.00 94.50 77 HIS A CA 1
ATOM 587 C C . HIS A 1 77 ? 2.177 -5.245 7.994 1.00 94.50 77 HIS A C 1
ATOM 589 O O . HIS A 1 77 ? 3.138 -4.805 8.626 1.00 94.50 77 HIS A O 1
ATOM 595 N N . SER A 1 78 ? 2.344 -5.958 6.880 1.00 94.88 78 SER A N 1
ATOM 596 C CA . SER A 1 78 ? 3.594 -5.897 6.121 1.00 94.88 78 SER A CA 1
ATOM 597 C C . SER A 1 78 ? 3.732 -4.493 5.530 1.00 94.88 78 SER A C 1
ATOM 599 O O . SER A 1 78 ? 2.915 -4.101 4.701 1.00 94.88 78 SER A O 1
ATOM 601 N N . LEU A 1 79 ? 4.756 -3.729 5.923 1.00 95.50 79 LEU A N 1
ATOM 602 C CA . LEU A 1 79 ? 4.828 -2.294 5.603 1.00 95.50 79 LEU A CA 1
ATOM 603 C C . LEU A 1 79 ? 4.922 -2.004 4.092 1.00 95.50 79 LEU A C 1
ATOM 605 O O . LEU A 1 79 ? 4.440 -0.975 3.623 1.00 95.50 79 LEU A O 1
ATOM 609 N N . LYS A 1 80 ? 5.471 -2.933 3.304 1.00 92.12 80 LYS A N 1
ATOM 610 C CA . LYS A 1 80 ? 5.487 -2.830 1.834 1.00 92.12 80 LYS A CA 1
ATOM 611 C C . LYS A 1 80 ? 4.098 -2.851 1.178 1.00 92.12 80 LYS A C 1
ATOM 613 O O . LYS A 1 80 ? 3.972 -2.421 0.039 1.00 92.12 80 LYS A O 1
ATOM 618 N N . ASP A 1 81 ? 3.081 -3.372 1.868 1.00 87.44 81 ASP A N 1
ATOM 619 C CA . ASP A 1 81 ? 1.708 -3.483 1.355 1.00 87.44 81 ASP A CA 1
ATOM 620 C C . ASP A 1 81 ? 0.832 -2.292 1.795 1.00 87.44 81 ASP A C 1
ATOM 622 O O . ASP A 1 81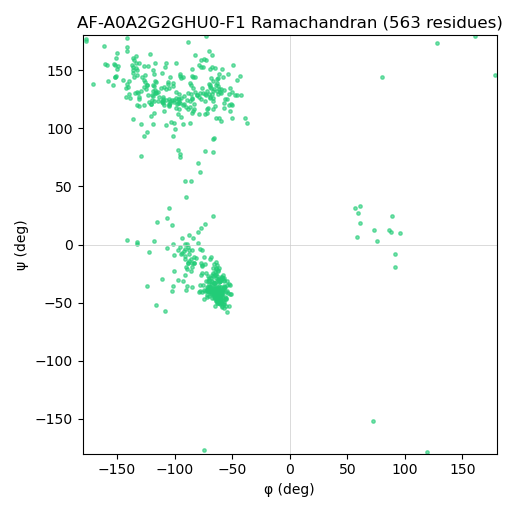 ? -0.338 -2.203 1.419 1.00 87.44 81 ASP A O 1
ATOM 626 N N . VAL A 1 82 ? 1.389 -1.374 2.594 1.00 88.19 82 VAL A N 1
ATOM 627 C CA . VAL A 1 82 ? 0.696 -0.183 3.096 1.00 88.19 82 VAL A CA 1
ATOM 628 C C . VAL A 1 82 ? 0.848 0.965 2.090 1.00 88.19 82 VAL A C 1
ATOM 630 O O . VAL A 1 82 ? 1.983 1.281 1.716 1.00 88.19 82 VAL A O 1
ATOM 633 N N . PRO A 1 83 ? -0.240 1.649 1.689 1.00 83.25 83 PRO A N 1
ATOM 634 C CA . PRO A 1 83 ? -0.171 2.825 0.817 1.00 83.25 83 PRO A CA 1
ATOM 635 C C . PRO A 1 83 ? 0.773 3.901 1.356 1.00 83.25 83 PRO A C 1
ATOM 637 O O . PRO A 1 83 ? 0.880 4.071 2.569 1.00 83.25 83 PRO A O 1
ATOM 640 N N . THR A 1 84 ? 1.451 4.650 0.483 1.00 82.75 84 THR A N 1
ATOM 641 C CA . THR A 1 84 ? 2.382 5.728 0.879 1.00 82.75 84 THR A CA 1
ATOM 642 C C . THR A 1 84 ? 1.713 6.826 1.709 1.00 82.75 84 THR A C 1
ATOM 644 O O . THR A 1 84 ? 2.362 7.416 2.570 1.00 82.75 84 THR A O 1
ATOM 647 N N . ALA A 1 85 ? 0.410 7.052 1.518 1.00 80.38 85 ALA A N 1
ATOM 648 C CA . ALA A 1 85 ? -0.417 7.917 2.353 1.00 80.38 85 ALA A CA 1
ATOM 649 C C . ALA A 1 85 ? -1.422 7.097 3.178 1.00 80.38 85 ALA A C 1
ATOM 651 O O . ALA A 1 85 ? -2.238 6.367 2.616 1.00 80.38 85 ALA A O 1
ATOM 652 N N . LEU A 1 86 ? -1.385 7.255 4.504 1.00 81.62 86 LEU A N 1
ATOM 653 C CA . LEU A 1 86 ? -2.365 6.653 5.410 1.00 81.62 86 LEU A CA 1
ATOM 654 C C . LEU A 1 86 ? -3.699 7.428 5.394 1.00 81.62 86 LEU A C 1
ATOM 656 O O . LEU A 1 86 ? -3.700 8.638 5.136 1.00 81.62 86 LEU A O 1
ATOM 660 N N . PRO A 1 87 ? -4.835 6.764 5.681 1.00 78.25 87 PRO A N 1
ATOM 661 C CA . PRO A 1 87 ? -6.121 7.434 5.862 1.00 78.25 87 PRO A CA 1
ATOM 662 C C . PRO A 1 87 ? -6.095 8.473 6.990 1.00 78.25 87 PRO A C 1
ATOM 664 O O . PRO A 1 87 ? -5.381 8.328 7.981 1.00 78.25 87 PRO A O 1
ATOM 667 N N . LEU A 1 88 ? -6.926 9.513 6.867 1.00 77.44 88 LEU A N 1
ATOM 668 C CA . LEU A 1 88 ? -7.075 10.517 7.922 1.00 77.44 88 LEU A CA 1
ATOM 669 C C . LEU A 1 88 ? -7.565 9.856 9.220 1.00 77.44 88 LEU A C 1
ATOM 671 O O . LEU A 1 88 ? -8.550 9.122 9.202 1.00 77.44 88 LEU A O 1
ATOM 675 N N . GLY A 1 89 ? -6.896 10.150 10.336 1.00 79.00 89 GLY A N 1
ATOM 676 C CA . GLY A 1 89 ? -7.212 9.576 11.648 1.00 79.00 89 GLY A CA 1
ATOM 677 C C . GLY A 1 89 ? -6.446 8.294 11.984 1.00 79.00 89 GLY A C 1
ATOM 678 O O . GLY A 1 89 ? -6.495 7.870 13.135 1.00 79.00 89 GLY A O 1
ATOM 679 N N . ILE A 1 90 ? -5.696 7.720 11.037 1.00 87.81 90 ILE A N 1
ATOM 680 C CA . ILE A 1 90 ? -4.790 6.586 11.263 1.00 87.81 90 ILE A CA 1
ATOM 681 C C . ILE A 1 90 ? -3.342 7.073 11.166 1.00 87.81 90 ILE A C 1
ATOM 683 O O . ILE A 1 90 ? -2.982 7.818 10.254 1.00 87.81 90 ILE A O 1
ATOM 687 N N . VAL A 1 91 ? -2.501 6.638 12.101 1.00 93.19 91 VAL A N 1
ATOM 688 C CA . VAL A 1 91 ? -1.072 6.968 12.156 1.00 93.19 91 VAL A CA 1
ATOM 689 C C . VAL A 1 91 ? -0.223 5.705 12.232 1.00 93.19 91 VAL A C 1
ATOM 691 O O . VAL A 1 91 ? -0.667 4.668 12.723 1.00 93.19 91 VAL A O 1
ATOM 694 N N . GLN A 1 92 ? 1.018 5.794 11.755 1.00 96.88 92 GLN A N 1
ATOM 695 C CA . GLN A 1 92 ? 2.038 4.786 12.032 1.00 96.88 92 GLN A CA 1
ATOM 696 C C . GLN A 1 92 ? 2.448 4.923 13.500 1.00 96.88 92 GLN A C 1
ATOM 698 O O . GLN A 1 92 ? 3.021 5.939 13.877 1.00 96.88 92 GLN A O 1
ATOM 703 N N . ALA A 1 93 ? 2.143 3.914 14.312 1.00 97.56 93 ALA A N 1
ATOM 704 C CA . ALA A 1 93 ? 2.472 3.908 15.733 1.00 97.56 93 ALA A CA 1
ATOM 705 C C . ALA A 1 93 ? 3.860 3.314 16.001 1.00 97.56 93 ALA A C 1
ATOM 707 O O . ALA A 1 93 ? 4.556 3.766 16.904 1.00 97.56 93 ALA A O 1
ATOM 708 N N . ALA A 1 94 ? 4.258 2.304 15.222 1.00 98.50 94 ALA A N 1
ATOM 709 C CA . ALA A 1 94 ? 5.580 1.696 15.322 1.00 98.50 94 ALA A CA 1
ATOM 710 C C . ALA A 1 94 ? 5.962 0.926 14.055 1.00 98.50 94 ALA A C 1
ATOM 712 O O . ALA A 1 94 ? 5.105 0.411 13.330 1.00 98.50 94 ALA A O 1
ATOM 713 N N . VAL A 1 95 ? 7.265 0.787 13.832 1.00 98.62 95 VAL A N 1
ATOM 714 C CA . VAL A 1 95 ? 7.864 -0.148 12.878 1.00 98.62 95 VAL A CA 1
ATOM 715 C C . VAL A 1 95 ? 8.778 -1.083 13.657 1.00 98.62 95 VAL A C 1
ATOM 717 O O . VAL A 1 95 ? 9.709 -0.628 14.315 1.00 98.62 95 VAL A O 1
ATOM 720 N N . LEU A 1 96 ? 8.519 -2.388 13.590 1.00 98.62 96 LEU A N 1
ATOM 721 C CA . LEU A 1 96 ? 9.361 -3.381 14.259 1.00 98.62 96 LEU A CA 1
ATOM 722 C C . LEU A 1 96 ? 10.728 -3.497 13.576 1.00 98.62 96 LEU A C 1
ATOM 724 O O . LEU A 1 96 ? 10.915 -3.069 12.431 1.00 98.62 96 LEU A O 1
ATOM 728 N N . GLU A 1 97 ? 11.671 -4.151 14.253 1.00 98.19 97 GLU A N 1
ATOM 729 C CA . GLU A 1 97 ? 12.960 -4.495 13.663 1.00 98.19 97 GLU A CA 1
ATOM 730 C C . GLU A 1 97 ? 12.783 -5.243 12.330 1.00 98.19 97 GLU A C 1
ATOM 732 O O . GLU A 1 97 ? 11.999 -6.191 12.188 1.00 98.19 97 GLU A O 1
ATOM 737 N N . ARG A 1 98 ? 13.481 -4.757 11.301 1.00 98.25 98 ARG A N 1
ATOM 738 C CA . ARG A 1 98 ? 13.336 -5.250 9.936 1.00 98.25 98 ARG A CA 1
ATOM 739 C C . ARG A 1 98 ? 13.980 -6.627 9.788 1.00 98.25 98 ARG A C 1
ATOM 741 O O . ARG A 1 98 ? 15.179 -6.788 9.973 1.00 98.25 98 ARG A O 1
ATOM 748 N N . ALA A 1 99 ? 13.186 -7.598 9.342 1.00 97.75 99 ALA A N 1
ATOM 749 C CA . ALA A 1 99 ? 13.677 -8.922 8.965 1.00 97.75 99 ALA A CA 1
ATOM 750 C C . ALA A 1 99 ? 14.421 -8.902 7.611 1.00 97.75 99 ALA A C 1
ATOM 752 O O . ALA A 1 99 ? 14.554 -7.862 6.965 1.00 97.75 99 ALA A O 1
ATOM 753 N N . ASN A 1 100 ? 14.852 -10.076 7.137 1.00 97.44 100 ASN A N 1
ATOM 754 C CA . ASN A 1 100 ? 15.527 -10.228 5.845 1.00 97.44 100 ASN A CA 1
ATOM 755 C C . ASN A 1 100 ? 14.747 -9.544 4.696 1.00 97.44 100 ASN A C 1
ATOM 757 O O . ASN A 1 100 ? 13.591 -9.872 4.410 1.00 97.44 100 ASN A O 1
ATOM 761 N N . HIS A 1 101 ? 15.398 -8.582 4.044 1.00 97.38 101 HIS A N 1
ATOM 762 C CA . HIS A 1 101 ? 14.817 -7.747 2.999 1.00 97.38 101 HIS A CA 1
ATOM 763 C C . HIS A 1 101 ? 14.950 -8.360 1.599 1.00 97.38 101 HIS A C 1
ATOM 765 O O . HIS A 1 101 ? 14.227 -7.929 0.701 1.00 97.38 101 HIS A O 1
ATOM 771 N N . HIS A 1 102 ? 15.811 -9.362 1.405 1.00 98.19 102 HIS A N 1
ATOM 772 C CA . HIS A 1 102 ? 16.083 -9.949 0.097 1.00 98.19 102 HIS A CA 1
ATOM 773 C C . HIS A 1 102 ? 14.865 -10.651 -0.507 1.00 98.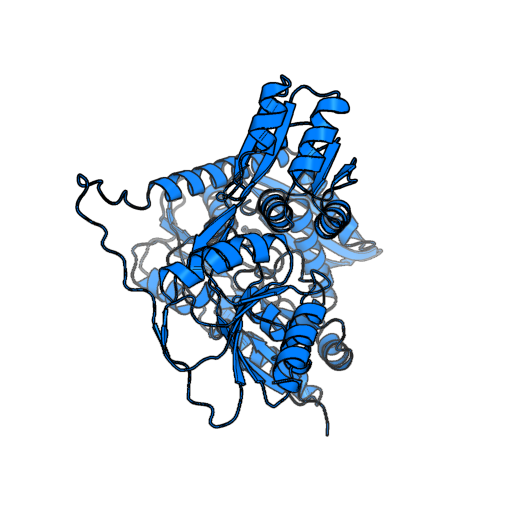19 102 HIS A C 1
ATOM 775 O O . HIS A 1 102 ? 13.978 -11.177 0.181 1.00 98.19 102 HIS A O 1
ATOM 781 N N . ASP A 1 103 ? 14.853 -10.681 -1.835 1.00 98.31 103 ASP A N 1
ATOM 782 C CA . ASP A 1 103 ? 14.068 -11.647 -2.583 1.00 98.31 103 ASP A CA 1
ATOM 783 C C . ASP A 1 103 ? 14.849 -12.961 -2.724 1.00 98.31 103 ASP A C 1
ATOM 785 O O . ASP A 1 103 ? 16.079 -12.980 -2.743 1.00 98.31 103 ASP A O 1
ATOM 789 N N . VAL A 1 104 ? 14.121 -14.070 -2.817 1.00 97.19 104 VAL A N 1
ATOM 790 C CA . VAL A 1 104 ? 14.678 -15.399 -3.082 1.00 97.19 104 VAL A CA 1
ATOM 791 C C . VAL A 1 104 ? 13.980 -16.006 -4.284 1.00 97.19 104 VAL A C 1
ATOM 793 O O . VAL A 1 104 ? 12.762 -15.876 -4.441 1.00 97.19 104 VAL A O 1
ATOM 796 N N . LEU A 1 105 ? 14.752 -16.679 -5.123 1.00 95.94 105 LEU A N 1
ATOM 797 C CA . LEU A 1 105 ? 14.239 -17.593 -6.125 1.00 95.94 105 LEU A CA 1
ATOM 798 C C . LEU A 1 105 ? 14.069 -18.962 -5.472 1.00 95.94 105 LEU A C 1
ATOM 800 O O . LEU A 1 105 ? 15.038 -19.509 -4.959 1.00 95.94 105 LEU A O 1
ATOM 804 N N . VAL A 1 106 ? 12.862 -19.509 -5.522 1.00 94.44 106 VAL A N 1
ATOM 805 C CA . VAL A 1 106 ? 12.562 -20.884 -5.114 1.00 94.44 106 VAL A CA 1
ATOM 806 C C . VAL A 1 106 ? 12.352 -21.721 -6.371 1.00 94.44 106 VAL A C 1
ATOM 808 O O . VAL A 1 106 ? 11.650 -21.280 -7.284 1.00 94.44 106 VAL A O 1
ATOM 811 N N . TYR A 1 107 ? 12.950 -22.906 -6.424 1.00 90.38 107 TYR A N 1
ATOM 812 C CA . TYR A 1 107 ? 12.900 -23.815 -7.574 1.00 90.38 107 TYR A CA 1
ATOM 813 C C . TYR A 1 107 ? 12.780 -25.278 -7.121 1.00 90.38 107 TYR A C 1
ATOM 815 O O . TYR A 1 107 ? 12.723 -25.556 -5.928 1.00 90.38 107 TYR A O 1
ATOM 823 N N . GLN A 1 108 ? 12.669 -26.215 -8.063 1.00 81.19 108 GLN A N 1
ATOM 824 C CA . GLN A 1 108 ? 12.588 -27.655 -7.778 1.00 81.19 108 GLN A CA 1
ATOM 825 C C . GLN A 1 108 ? 13.926 -28.337 -8.094 1.00 81.19 108 GLN A C 1
ATOM 827 O O . GLN A 1 108 ? 14.556 -27.971 -9.081 1.00 81.19 108 GLN A O 1
ATOM 832 N N . GLU A 1 109 ? 14.325 -29.345 -7.305 1.00 67.69 109 GLU A N 1
ATOM 833 C CA . GLU A 1 109 ? 15.636 -30.030 -7.397 1.00 67.69 109 GLU A CA 1
ATOM 834 C C . GLU A 1 109 ? 15.958 -30.591 -8.793 1.00 67.69 109 GLU A C 1
ATOM 836 O O . GLU A 1 109 ? 17.114 -30.596 -9.201 1.00 67.69 109 GLU A O 1
ATOM 841 N N . ASN A 1 110 ? 14.937 -31.007 -9.551 1.00 62.19 110 ASN A N 1
ATOM 842 C CA . ASN A 1 110 ? 15.087 -31.654 -10.862 1.00 62.19 110 ASN A CA 1
ATOM 843 C C . ASN A 1 110 ? 14.809 -30.726 -12.054 1.00 62.19 110 ASN A C 1
ATOM 845 O O . ASN A 1 110 ? 14.535 -31.202 -13.156 1.00 62.19 110 ASN A O 1
ATOM 849 N N . ARG A 1 111 ? 14.802 -29.407 -11.849 1.00 62.53 111 ARG A N 1
ATOM 850 C CA . ARG A 1 111 ? 14.687 -28.440 -12.945 1.00 62.53 111 ARG A CA 1
ATOM 851 C C . ARG A 1 111 ? 16.009 -27.724 -13.075 1.00 62.53 111 ARG A C 1
ATOM 853 O O . ARG A 1 111 ? 16.464 -27.138 -12.097 1.00 62.53 111 ARG A O 1
ATOM 860 N N . ASP A 1 112 ? 16.601 -27.800 -14.266 1.00 55.38 112 ASP A N 1
ATOM 861 C CA . ASP A 1 112 ? 17.885 -27.173 -14.563 1.00 55.38 112 ASP A CA 1
ATOM 862 C C . ASP A 1 112 ? 17.946 -25.768 -13.963 1.00 55.38 112 ASP A C 1
ATOM 864 O O . ASP A 1 112 ? 17.030 -24.948 -14.139 1.00 55.38 112 ASP A O 1
ATOM 868 N N . VAL A 1 113 ? 19.030 -25.532 -13.217 1.00 56.84 113 VAL A N 1
ATOM 869 C CA . VAL A 1 113 ? 19.391 -24.229 -12.665 1.00 56.84 113 VAL A CA 1
ATOM 870 C C . VAL A 1 113 ? 19.224 -23.209 -13.775 1.00 56.84 113 VAL A C 1
ATOM 872 O O . VAL A 1 113 ? 19.728 -23.409 -14.879 1.00 56.84 113 VAL A O 1
ATOM 875 N N . ILE A 1 114 ? 18.488 -22.140 -13.475 1.00 65.00 114 ILE A N 1
ATOM 876 C CA . ILE A 1 114 ? 18.166 -21.061 -14.407 1.00 65.00 114 ILE A CA 1
ATOM 877 C C . ILE A 1 114 ? 19.375 -20.741 -15.286 1.00 65.00 114 ILE A C 1
ATOM 879 O O . ILE A 1 114 ? 20.372 -20.183 -14.822 1.00 65.00 114 ILE A O 1
ATOM 883 N N . THR A 1 115 ? 19.278 -21.117 -16.561 1.00 70.81 115 THR A N 1
ATOM 884 C CA . THR A 1 115 ? 20.299 -20.784 -17.551 1.00 70.81 115 THR A CA 1
ATOM 885 C C . THR A 1 115 ? 20.192 -19.295 -17.878 1.00 70.81 115 THR A C 1
ATOM 887 O O . THR A 1 115 ? 19.144 -18.702 -17.655 1.00 70.81 115 THR A O 1
ATOM 890 N N . PRO A 1 116 ? 21.237 -18.650 -18.412 1.00 66.19 116 PRO A N 1
ATOM 891 C CA . PRO A 1 116 ? 21.128 -17.270 -18.882 1.00 66.19 116 PRO A CA 1
ATOM 892 C C . PRO A 1 116 ? 20.403 -17.134 -20.236 1.00 66.19 116 PRO A C 1
ATOM 894 O O . PRO A 1 116 ? 20.217 -16.013 -20.714 1.00 66.19 116 PRO A O 1
ATOM 897 N N . TYR A 1 117 ? 20.040 -18.245 -20.890 1.00 69.12 117 TYR A N 1
ATOM 898 C CA . TYR A 1 117 ? 19.537 -18.250 -22.266 1.00 69.12 117 TYR A CA 1
ATOM 899 C C . TYR A 1 117 ? 18.023 -18.415 -22.352 1.00 69.12 117 TYR A C 1
ATOM 901 O O . TYR A 1 117 ? 17.398 -17.743 -23.170 1.00 69.12 117 TYR A O 1
ATOM 909 N N . GLU A 1 118 ? 17.444 -19.269 -21.512 1.00 81.88 118 GLU A N 1
ATOM 910 C CA . GLU A 1 118 ? 16.007 -19.515 -21.455 1.00 81.88 118 GLU A CA 1
ATOM 911 C C . GLU A 1 118 ? 15.570 -19.950 -20.052 1.00 81.88 118 GLU A C 1
ATOM 913 O O . GLU A 1 118 ? 16.286 -20.651 -19.331 1.00 81.88 118 GLU A O 1
ATOM 918 N N . GLY A 1 119 ? 14.372 -19.514 -19.663 1.00 87.81 119 GLY A N 1
ATOM 919 C CA . GLY A 1 119 ? 13.783 -19.847 -18.374 1.00 87.81 119 GLY A CA 1
ATOM 920 C C . GLY A 1 119 ? 12.426 -19.182 -18.167 1.00 87.81 119 GLY A C 1
ATOM 921 O O . GLY A 1 119 ? 12.190 -18.060 -18.619 1.00 87.81 119 GLY A O 1
ATOM 922 N N . VAL A 1 120 ? 11.530 -19.875 -17.470 1.00 91.81 120 VAL A N 1
ATOM 923 C CA . VAL A 1 120 ? 10.204 -19.390 -17.080 1.00 91.81 120 VAL A CA 1
ATOM 924 C C . VAL A 1 120 ? 10.185 -19.147 -15.575 1.00 91.81 120 VAL A C 1
ATOM 926 O O . VAL A 1 120 ? 10.286 -20.090 -14.792 1.00 91.81 120 VAL A O 1
ATOM 929 N N . VAL A 1 121 ? 10.028 -17.891 -15.156 1.00 93.81 121 VAL A N 1
ATOM 930 C CA . VAL A 1 121 ? 9.981 -17.515 -13.735 1.00 93.81 121 VAL A CA 1
ATOM 931 C C . VAL A 1 121 ? 8.646 -16.893 -13.367 1.00 93.81 121 VAL A C 1
ATOM 933 O O . VAL A 1 121 ? 8.119 -16.039 -14.076 1.00 93.81 121 VAL A O 1
ATOM 936 N N . ALA A 1 122 ? 8.092 -17.298 -12.230 1.00 95.44 122 ALA A N 1
ATOM 937 C CA . ALA A 1 122 ? 6.786 -16.845 -11.786 1.00 95.44 122 ALA A CA 1
ATOM 938 C C . ALA A 1 122 ? 6.877 -15.741 -10.722 1.00 95.44 122 ALA A C 1
ATOM 940 O O . ALA A 1 122 ? 7.483 -15.896 -9.658 1.00 95.44 122 ALA A O 1
ATOM 941 N N . THR A 1 123 ? 6.236 -14.603 -10.988 1.00 94.88 123 THR A N 1
ATOM 942 C CA . THR A 1 123 ? 6.074 -13.510 -10.023 1.00 94.88 123 THR A CA 1
ATOM 943 C C . THR A 1 123 ? 4.882 -12.628 -10.390 1.00 94.88 123 THR A C 1
ATOM 945 O O . THR A 1 123 ? 4.629 -12.322 -11.550 1.00 94.88 123 THR A O 1
ATOM 948 N N . GLY A 1 124 ? 4.127 -12.186 -9.382 1.00 90.19 124 GLY A N 1
ATOM 949 C CA . GLY A 1 124 ? 3.054 -11.200 -9.549 1.00 90.19 124 GLY A CA 1
ATOM 950 C C . GLY A 1 124 ? 3.502 -9.740 -9.400 1.00 90.19 124 GLY A C 1
ATOM 951 O O . GLY A 1 124 ? 2.656 -8.851 -9.450 1.00 90.19 124 GLY A O 1
ATOM 952 N N . SER A 1 125 ? 4.791 -9.486 -9.149 1.00 92.00 125 SER A N 1
ATOM 953 C CA . SER A 1 125 ? 5.347 -8.148 -8.904 1.00 92.00 125 SER A CA 1
ATOM 954 C C . SER A 1 125 ? 5.988 -7.576 -10.167 1.00 92.00 125 SER A C 1
ATOM 956 O O . SER A 1 125 ? 6.890 -8.199 -10.728 1.00 92.00 125 SER A O 1
ATOM 958 N N . LEU A 1 126 ? 5.571 -6.369 -10.564 1.00 90.94 126 LEU A N 1
ATOM 959 C CA . LEU A 1 126 ? 6.155 -5.643 -11.698 1.00 90.94 126 LEU A CA 1
ATOM 960 C C . LEU A 1 126 ? 7.623 -5.275 -11.455 1.00 90.94 126 LEU A C 1
ATOM 962 O O . LEU A 1 126 ? 8.433 -5.452 -12.356 1.00 90.94 126 LEU A O 1
ATOM 966 N N . ARG A 1 127 ? 7.985 -4.879 -10.224 1.00 95.00 127 ARG A N 1
ATOM 967 C CA . ARG A 1 127 ? 9.383 -4.670 -9.809 1.00 95.00 127 ARG A CA 1
ATOM 968 C C . ARG A 1 127 ? 10.236 -5.910 -10.078 1.00 95.00 127 ARG A C 1
ATOM 970 O O . ARG A 1 127 ? 11.188 -5.848 -10.845 1.00 95.00 127 ARG A O 1
ATOM 977 N N . ARG A 1 128 ? 9.850 -7.056 -9.501 1.00 97.06 128 ARG A N 1
ATOM 978 C CA . ARG A 1 128 ? 10.597 -8.316 -9.669 1.00 97.06 128 ARG A CA 1
ATOM 979 C C . ARG A 1 128 ? 10.679 -8.733 -11.132 1.00 97.06 128 ARG A C 1
ATOM 981 O O . ARG A 1 128 ? 11.726 -9.195 -11.556 1.00 97.06 128 ARG A O 1
ATOM 988 N N . LYS A 1 129 ? 9.586 -8.578 -11.892 1.00 96.12 129 LYS A N 1
ATOM 989 C CA . LYS A 1 129 ? 9.558 -8.861 -13.333 1.00 96.12 129 LYS A CA 1
ATOM 990 C C . LYS A 1 129 ? 10.584 -8.009 -14.079 1.00 96.12 129 LYS A C 1
ATOM 992 O O . LYS A 1 129 ? 11.386 -8.569 -14.813 1.00 96.12 129 LYS A O 1
ATOM 997 N N . ALA A 1 130 ? 10.558 -6.693 -13.889 1.00 96.38 130 ALA A N 1
ATOM 998 C CA . ALA A 1 130 ? 11.449 -5.777 -14.589 1.00 96.38 130 ALA A CA 1
ATOM 999 C C . ALA A 1 130 ? 12.919 -6.032 -14.236 1.00 96.38 130 ALA A C 1
ATOM 1001 O O . ALA A 1 130 ? 13.745 -6.157 -15.131 1.00 96.38 130 ALA A O 1
ATOM 1002 N N . GLU A 1 131 ? 13.246 -6.186 -12.950 1.00 97.81 131 GLU A N 1
ATOM 1003 C CA . GLU A 1 131 ? 14.619 -6.488 -12.522 1.00 97.81 131 GLU A CA 1
ATOM 1004 C C . GLU A 1 131 ? 15.093 -7.858 -13.024 1.00 97.81 131 GLU A C 1
ATOM 1006 O O . GLU A 1 131 ? 16.239 -8.008 -13.445 1.00 97.81 131 GLU A O 1
ATOM 1011 N N . TRP A 1 132 ? 14.201 -8.853 -13.043 1.00 96.81 132 TRP A N 1
ATOM 1012 C CA . TRP A 1 132 ? 14.502 -10.168 -13.600 1.00 96.81 132 TRP A CA 1
ATOM 1013 C C . TRP A 1 132 ? 14.793 -10.113 -15.096 1.00 96.81 132 TRP A C 1
ATOM 1015 O O . TRP A 1 132 ? 15.807 -10.650 -15.530 1.00 96.81 132 TRP A O 1
ATOM 1025 N N . LEU A 1 133 ? 13.937 -9.449 -15.875 1.00 95.94 133 LEU A N 1
ATOM 1026 C CA . LEU A 1 133 ? 14.116 -9.300 -17.320 1.00 95.94 133 LEU A CA 1
ATOM 1027 C C . LEU A 1 133 ? 15.313 -8.411 -17.666 1.00 95.94 133 LEU A C 1
ATOM 1029 O O . LEU A 1 133 ? 15.960 -8.642 -18.679 1.00 95.94 133 LEU A O 1
ATOM 1033 N N . HIS A 1 134 ? 15.671 -7.459 -16.804 1.00 96.44 134 HIS A N 1
ATOM 1034 C CA . HIS A 1 134 ? 16.895 -6.683 -16.969 1.00 96.44 134 HIS A CA 1
ATOM 1035 C C . HIS A 1 134 ? 18.144 -7.575 -16.906 1.00 96.44 134 HIS A C 1
ATOM 1037 O O . HIS A 1 134 ? 19.041 -7.455 -17.738 1.00 96.44 134 HIS A O 1
ATOM 1043 N N . LYS A 1 135 ? 18.194 -8.508 -15.943 1.00 94.81 135 LYS A N 1
ATOM 1044 C CA . LYS A 1 135 ? 19.312 -9.454 -15.808 1.00 94.81 135 LYS A CA 1
ATOM 1045 C C . LYS A 1 135 ? 19.246 -10.609 -16.811 1.00 94.81 135 LYS A C 1
ATOM 1047 O O . LYS A 1 135 ? 20.283 -11.074 -17.277 1.00 94.81 135 LYS A O 1
ATOM 1052 N N . TYR A 1 136 ? 18.040 -11.061 -17.145 1.00 94.38 136 TYR A N 1
ATOM 1053 C CA . TYR A 1 136 ? 17.784 -12.187 -18.038 1.00 94.38 136 TYR A CA 1
ATOM 1054 C C . TYR A 1 136 ? 16.774 -11.822 -19.145 1.00 94.38 136 TYR A C 1
ATOM 1056 O O . TYR A 1 136 ? 15.619 -12.259 -19.102 1.00 94.38 136 TYR A O 1
ATOM 1064 N N . PRO A 1 137 ? 17.190 -11.061 -20.177 1.00 92.88 137 PRO A N 1
ATOM 1065 C CA . PRO A 1 137 ? 16.273 -10.502 -21.181 1.00 92.88 137 PRO A CA 1
ATOM 1066 C C . PRO A 1 137 ? 15.534 -11.530 -22.041 1.00 92.88 137 PRO A C 1
ATOM 1068 O O . PRO A 1 137 ? 14.510 -11.214 -22.638 1.00 92.88 137 PRO A O 1
ATOM 1071 N N . LYS A 1 138 ? 16.050 -12.762 -22.124 1.00 91.25 138 LYS A N 1
ATOM 1072 C CA . LYS A 1 138 ? 15.449 -13.860 -22.897 1.00 91.25 138 LYS A CA 1
ATOM 1073 C C . LYS A 1 138 ? 14.470 -14.713 -22.084 1.00 91.25 138 LYS A C 1
ATOM 1075 O O . LYS A 1 138 ? 13.867 -15.635 -22.625 1.00 91.25 138 LYS A O 1
ATOM 1080 N N . HIS A 1 139 ? 14.321 -14.447 -20.786 1.00 93.19 139 HIS A N 1
ATOM 1081 C CA . HIS A 1 139 ? 13.429 -15.225 -19.930 1.00 93.19 139 HIS A CA 1
ATOM 1082 C C . HIS A 1 139 ? 11.975 -14.810 -20.114 1.00 93.19 139 HIS A C 1
ATOM 1084 O O . HIS A 1 139 ? 11.651 -13.672 -20.444 1.00 93.19 139 HIS A O 1
ATOM 1090 N N . THR A 1 140 ? 11.079 -15.746 -19.828 1.00 92.88 140 THR A N 1
ATOM 1091 C CA . THR A 1 140 ? 9.646 -15.482 -19.742 1.00 92.88 140 THR A CA 1
ATOM 1092 C C . THR A 1 140 ? 9.256 -15.312 -18.280 1.00 92.88 140 THR A C 1
ATOM 1094 O O . THR A 1 140 ? 9.593 -16.139 -17.434 1.00 92.88 140 THR A O 1
ATOM 1097 N N . VAL A 1 141 ? 8.509 -14.250 -17.972 1.00 94.44 141 VAL A N 1
ATOM 1098 C CA . VAL A 1 141 ? 7.952 -14.034 -16.631 1.00 94.44 141 VAL A CA 1
ATOM 1099 C C . VAL A 1 141 ? 6.442 -14.219 -16.654 1.00 94.44 141 VAL A C 1
ATOM 1101 O O . VAL A 1 141 ? 5.735 -13.509 -17.370 1.00 94.44 141 VAL A O 1
ATOM 1104 N N . VAL A 1 142 ? 5.946 -15.145 -15.836 1.00 93.94 142 VAL A N 1
ATOM 1105 C CA . VAL A 1 142 ? 4.520 -15.481 -15.721 1.00 93.94 142 VAL A CA 1
ATOM 1106 C C . VAL A 1 142 ? 3.932 -14.987 -14.400 1.00 93.94 142 VAL A C 1
ATOM 1108 O O . VAL A 1 142 ? 4.629 -14.830 -13.396 1.00 93.94 142 VAL A O 1
ATOM 1111 N N . GLY A 1 143 ? 2.626 -14.716 -14.391 1.00 90.75 143 GLY A N 1
ATOM 1112 C CA . GLY A 1 143 ? 1.935 -14.194 -13.214 1.00 90.75 143 GLY A CA 1
ATOM 1113 C C . GLY A 1 143 ? 1.812 -15.227 -12.091 1.00 90.75 143 GLY A C 1
ATOM 1114 O O . GLY A 1 143 ? 1.454 -16.376 -12.327 1.00 90.75 143 GLY A O 1
ATOM 1115 N N . LEU A 1 144 ? 2.038 -14.792 -10.848 1.00 89.81 144 LEU A N 1
ATOM 1116 C CA . LEU A 1 144 ? 1.867 -15.622 -9.653 1.00 89.81 144 LEU A CA 1
ATOM 1117 C C . LEU A 1 144 ? 1.045 -14.895 -8.584 1.00 89.81 144 LEU A C 1
ATOM 1119 O O . LEU A 1 144 ? 1.395 -13.792 -8.157 1.00 89.81 144 LEU A O 1
ATOM 1123 N N . ARG A 1 145 ? -0.041 -15.534 -8.133 1.00 85.56 145 ARG A N 1
ATOM 1124 C CA . ARG A 1 145 ? -0.996 -15.007 -7.143 1.00 85.56 145 ARG A CA 1
ATOM 1125 C C . ARG A 1 145 ? -1.402 -16.031 -6.101 1.00 85.56 145 ARG A C 1
ATOM 1127 O O . ARG A 1 145 ? -1.305 -17.233 -6.340 1.00 85.56 145 ARG A O 1
ATOM 1134 N N . GLY A 1 146 ? -1.918 -15.512 -4.992 1.00 83.81 146 GLY A N 1
ATOM 1135 C CA . GLY A 1 146 ? -2.320 -16.262 -3.808 1.00 83.81 146 GLY A CA 1
ATOM 1136 C C . GLY A 1 146 ? -1.535 -15.827 -2.571 1.00 83.81 146 GLY A C 1
ATOM 1137 O O . GLY A 1 146 ? -0.695 -14.923 -2.647 1.00 83.81 146 GLY A O 1
ATOM 1138 N N . ASN A 1 147 ? -1.801 -16.459 -1.435 1.00 88.25 147 ASN A N 1
ATOM 1139 C CA . ASN A 1 147 ? -0.940 -16.395 -0.249 1.00 88.25 147 ASN A CA 1
ATOM 1140 C C . ASN A 1 147 ? 0.353 -17.219 -0.463 1.00 88.25 147 ASN A C 1
ATOM 1142 O O . ASN A 1 147 ? 0.554 -17.799 -1.527 1.00 88.25 147 ASN A O 1
ATOM 1146 N N . VAL A 1 148 ? 1.257 -17.256 0.520 1.00 91.12 148 VAL A N 1
ATOM 1147 C CA . VAL A 1 148 ? 2.547 -17.962 0.382 1.00 91.12 148 VAL A CA 1
ATOM 1148 C C . VAL A 1 148 ? 2.352 -19.447 0.048 1.00 91.12 148 VAL A C 1
ATOM 1150 O O . VAL A 1 148 ? 2.936 -19.918 -0.925 1.00 91.12 148 VAL A O 1
ATOM 1153 N N . ASN A 1 149 ? 1.471 -20.146 0.767 1.00 89.56 149 ASN A N 1
ATOM 1154 C CA . ASN A 1 149 ? 1.234 -21.582 0.578 1.00 89.56 149 ASN A CA 1
ATOM 1155 C C . ASN A 1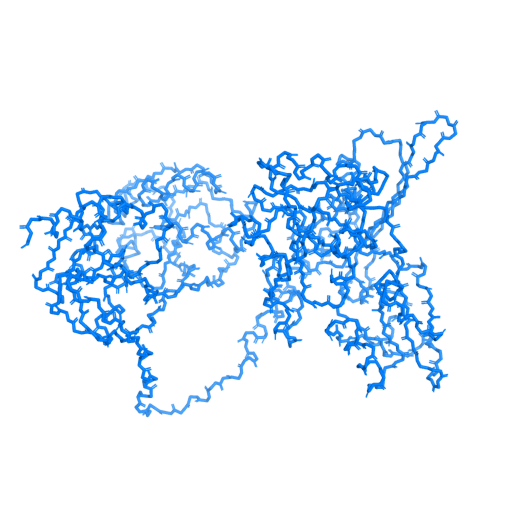 149 ? 0.699 -21.912 -0.818 1.00 89.56 149 ASN A C 1
ATOM 1157 O O . ASN A 1 149 ? 1.261 -22.742 -1.522 1.00 89.56 149 ASN A O 1
ATOM 1161 N N . THR A 1 150 ? -0.343 -21.206 -1.263 1.00 90.44 150 THR A N 1
ATOM 1162 C CA . THR A 1 150 ? -0.923 -21.412 -2.604 1.00 90.44 150 THR A CA 1
ATOM 1163 C C . THR A 1 150 ? 0.073 -21.102 -3.720 1.00 90.44 150 THR A C 1
ATOM 1165 O O . THR A 1 150 ? 0.019 -21.715 -4.782 1.00 90.44 150 THR A O 1
ATOM 1168 N N . ARG A 1 151 ? 1.007 -20.168 -3.504 1.00 93.94 151 ARG A N 1
ATOM 1169 C CA . ARG A 1 151 ? 2.073 -19.875 -4.471 1.00 93.94 151 ARG A CA 1
ATOM 1170 C C . ARG A 1 151 ? 3.146 -20.959 -4.518 1.00 93.94 151 ARG A C 1
ATOM 1172 O O . ARG A 1 151 ? 3.592 -21.270 -5.616 1.00 93.94 151 ARG A O 1
ATOM 1179 N N . LEU A 1 152 ? 3.547 -21.513 -3.371 1.00 93.56 152 LEU A N 1
ATOM 1180 C CA . LEU A 1 152 ? 4.462 -22.660 -3.313 1.00 93.56 152 LEU A CA 1
ATOM 1181 C C . LEU A 1 152 ? 3.834 -23.879 -4.003 1.00 93.56 152 LEU A C 1
ATOM 1183 O O . LEU A 1 152 ? 4.441 -24.450 -4.899 1.00 93.56 152 LEU A O 1
ATOM 1187 N N . GLN A 1 153 ? 2.564 -24.168 -3.717 1.00 93.31 153 GLN A N 1
ATOM 1188 C CA . GLN A 1 153 ? 1.821 -25.238 -4.387 1.00 93.31 153 GLN A CA 1
ATOM 1189 C C . GLN A 1 153 ? 1.704 -25.014 -5.908 1.00 93.31 153 GLN A C 1
ATOM 1191 O O . GLN A 1 153 ? 1.838 -25.940 -6.700 1.00 93.31 153 GLN A O 1
ATOM 1196 N N . LYS A 1 154 ? 1.477 -23.771 -6.357 1.00 93.56 154 LYS A N 1
ATOM 1197 C CA . LYS A 1 154 ? 1.487 -23.441 -7.793 1.00 93.56 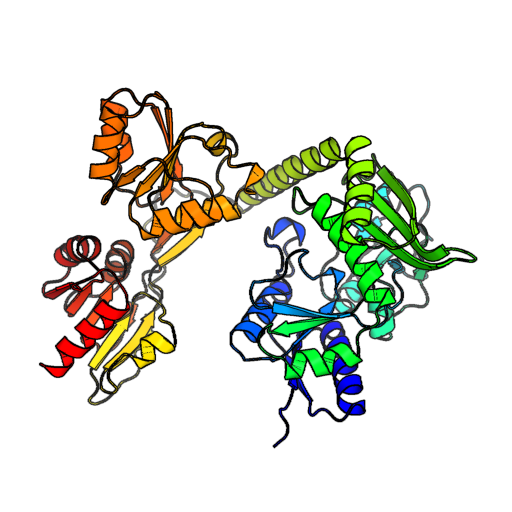154 LYS A CA 1
ATOM 1198 C C . LYS A 1 154 ? 2.859 -23.673 -8.422 1.00 93.56 154 LYS A C 1
ATOM 1200 O O . LYS A 1 154 ? 2.920 -24.197 -9.528 1.00 93.56 154 LYS A O 1
ATOM 1205 N N . LEU A 1 155 ? 3.944 -23.302 -7.741 1.00 92.25 155 LEU A N 1
ATOM 1206 C CA . LEU A 1 155 ? 5.296 -23.597 -8.217 1.00 92.25 155 LEU A CA 1
ATOM 1207 C C . LEU A 1 155 ? 5.502 -25.108 -8.393 1.00 92.25 155 LEU A C 1
ATOM 1209 O O . LEU A 1 155 ? 6.098 -25.518 -9.386 1.00 92.25 155 LEU A O 1
ATOM 1213 N N . GLU A 1 156 ? 4.971 -25.916 -7.475 1.00 90.25 156 GLU A N 1
ATOM 1214 C CA . GLU A 1 156 ? 5.047 -27.374 -7.566 1.00 90.25 156 GLU A CA 1
ATOM 1215 C C . GLU A 1 156 ? 4.270 -27.937 -8.764 1.00 90.25 156 GLU A C 1
ATOM 1217 O O . GLU A 1 156 ? 4.778 -28.792 -9.491 1.00 90.25 156 GLU A O 1
ATOM 1222 N N . ASN A 1 157 ? 3.066 -27.410 -8.995 1.00 90.19 157 ASN A N 1
ATOM 1223 C CA . ASN A 1 157 ? 2.117 -27.918 -9.987 1.00 90.19 157 ASN A CA 1
ATOM 1224 C C . ASN A 1 157 ? 2.351 -27.414 -11.421 1.00 90.19 157 ASN A C 1
ATOM 1226 O O . ASN A 1 157 ? 1.784 -27.964 -12.364 1.00 90.19 157 ASN A O 1
ATOM 1230 N N . HIS A 1 158 ? 3.132 -26.352 -11.611 1.00 88.75 158 HIS A N 1
ATOM 1231 C CA . HIS A 1 158 ? 3.410 -25.778 -12.930 1.00 88.75 158 HIS A CA 1
ATOM 1232 C C . HIS A 1 158 ? 4.838 -26.066 -13.377 1.00 88.75 158 HIS A C 1
ATOM 1234 O O . HIS A 1 158 ? 5.717 -26.239 -12.543 1.00 88.75 158 HIS A O 1
ATOM 1240 N N . HIS A 1 159 ? 5.094 -26.054 -14.689 1.00 86.44 159 HIS A N 1
ATOM 1241 C CA . HIS A 1 159 ? 6.421 -26.239 -15.296 1.00 86.44 159 HIS A CA 1
ATOM 1242 C C . HIS A 1 159 ? 7.236 -24.933 -15.388 1.00 86.44 159 HIS A C 1
ATOM 1244 O O . HIS A 1 159 ? 7.660 -24.522 -16.462 1.00 86.44 159 HIS A O 1
ATOM 1250 N N . TRP A 1 160 ? 7.424 -24.239 -14.263 1.00 90.94 160 TRP A N 1
ATOM 1251 C CA . TRP A 1 160 ? 8.290 -23.056 -14.156 1.00 90.94 160 TRP A CA 1
ATOM 1252 C C . TRP A 1 160 ? 9.692 -23.414 -13.647 1.00 90.94 160 TRP A C 1
ATOM 1254 O O . TRP A 1 160 ? 9.838 -24.251 -12.762 1.00 90.94 160 TRP A O 1
ATOM 1264 N N . ASN A 1 161 ? 10.738 -22.744 -14.121 1.00 91.19 161 ASN A N 1
ATOM 1265 C CA . ASN A 1 161 ? 12.088 -22.924 -13.574 1.00 91.19 161 ASN A CA 1
ATOM 1266 C C . ASN A 1 161 ? 12.203 -22.404 -12.136 1.00 91.19 161 ASN A C 1
ATOM 1268 O O . ASN A 1 161 ? 13.015 -22.899 -11.367 1.00 91.19 161 ASN A O 1
ATOM 1272 N N . GLY A 1 162 ? 11.373 -21.435 -11.747 1.00 93.38 162 GLY A N 1
ATOM 1273 C CA . GLY A 1 162 ? 11.289 -20.997 -10.360 1.00 93.38 162 GLY A CA 1
ATOM 1274 C C . GLY A 1 162 ? 10.231 -19.929 -10.130 1.00 93.38 162 GLY A C 1
ATOM 1275 O O . GLY A 1 162 ? 9.585 -19.442 -11.059 1.00 93.38 162 GLY A O 1
ATOM 1276 N N . ALA A 1 163 ? 10.059 -19.540 -8.875 1.00 95.44 163 ALA A N 1
ATOM 1277 C CA . ALA A 1 163 ? 9.191 -18.445 -8.471 1.00 95.44 163 ALA A CA 1
ATOM 1278 C C . ALA A 1 163 ? 9.890 -17.552 -7.447 1.00 95.44 163 ALA A C 1
ATOM 1280 O O . ALA A 1 163 ? 10.646 -18.026 -6.601 1.00 95.44 163 ALA A O 1
ATOM 1281 N N . ILE A 1 164 ? 9.633 -16.244 -7.519 1.00 97.00 164 ILE A N 1
ATOM 1282 C CA . ILE A 1 164 ? 10.316 -15.267 -6.664 1.00 97.00 164 ILE A CA 1
ATOM 1283 C C . ILE A 1 164 ? 9.451 -14.917 -5.450 1.00 97.00 164 ILE A C 1
ATOM 1285 O O . ILE A 1 164 ? 8.320 -14.427 -5.581 1.00 97.00 164 ILE A O 1
ATOM 1289 N N . PHE A 1 165 ? 10.017 -15.079 -4.256 1.00 97.25 165 PHE A N 1
ATOM 1290 C CA . PHE A 1 165 ? 9.393 -14.802 -2.962 1.00 97.25 165 PHE A CA 1
ATOM 1291 C C . PHE A 1 165 ? 10.191 -13.768 -2.164 1.00 97.25 165 PHE A C 1
ATOM 1293 O O . PHE A 1 165 ? 11.333 -13.468 -2.477 1.00 97.25 165 PHE A O 1
ATOM 1300 N N . ALA A 1 166 ? 9.566 -13.188 -1.135 1.00 96.88 166 ALA A N 1
ATOM 1301 C CA . ALA A 1 166 ? 10.308 -12.394 -0.154 1.00 96.88 166 ALA A CA 1
ATOM 1302 C C . ALA A 1 166 ? 10.854 -13.349 0.911 1.00 96.88 166 ALA A C 1
ATOM 1304 O O . ALA A 1 166 ? 10.058 -14.104 1.479 1.00 96.88 166 ALA A O 1
ATOM 1305 N N . ALA A 1 167 ? 12.151 -13.277 1.215 1.00 97.62 167 ALA A N 1
ATOM 1306 C CA . ALA A 1 167 ? 12.794 -14.171 2.177 1.00 97.62 167 ALA A CA 1
ATOM 1307 C C . ALA A 1 167 ? 12.094 -14.138 3.545 1.00 97.62 167 ALA A C 1
ATOM 1309 O O . ALA A 1 167 ? 11.740 -15.181 4.092 1.00 97.62 167 ALA A O 1
ATOM 1310 N N . ALA A 1 168 ? 11.784 -12.934 4.045 1.00 96.81 168 ALA A N 1
ATOM 1311 C CA . ALA A 1 168 ? 11.061 -12.753 5.303 1.00 96.81 168 ALA A CA 1
ATOM 1312 C C . ALA A 1 168 ? 9.707 -13.479 5.347 1.00 96.81 168 ALA A C 1
ATOM 1314 O O . ALA A 1 168 ? 9.330 -13.984 6.395 1.00 96.81 168 ALA A O 1
ATOM 1315 N N . GLY A 1 169 ? 8.961 -13.541 4.239 1.00 95.69 169 GLY A N 1
ATOM 1316 C CA . GLY A 1 169 ? 7.653 -14.206 4.223 1.00 95.69 169 GLY A CA 1
ATOM 1317 C C . GLY A 1 169 ? 7.764 -15.720 4.411 1.00 95.69 169 GLY A C 1
ATOM 1318 O O . GLY A 1 169 ? 6.986 -16.296 5.163 1.00 95.69 169 GLY A O 1
ATOM 1319 N N . LEU A 1 170 ? 8.752 -16.343 3.763 1.00 97.25 170 LEU A N 1
ATOM 1320 C CA . LEU A 1 170 ? 9.017 -17.779 3.887 1.00 97.25 170 LEU A CA 1
ATOM 1321 C C . LEU A 1 170 ? 9.610 -18.127 5.255 1.00 97.25 170 LEU A C 1
ATOM 1323 O O . LEU A 1 170 ? 9.165 -19.084 5.882 1.00 97.25 170 LEU A O 1
ATOM 1327 N N . ALA A 1 171 ? 10.562 -17.322 5.737 1.00 96.94 171 ALA A N 1
ATOM 1328 C CA . ALA A 1 171 ? 11.209 -17.530 7.031 1.00 96.94 171 ALA A CA 1
ATOM 1329 C C . ALA A 1 171 ? 10.209 -17.463 8.196 1.00 96.94 171 ALA A C 1
ATOM 1331 O O . ALA A 1 171 ? 10.214 -18.336 9.056 1.00 96.94 171 ALA A O 1
ATOM 1332 N N . ARG A 1 172 ? 9.301 -16.477 8.190 1.00 96.81 172 ARG A N 1
ATOM 1333 C CA . ARG A 1 172 ? 8.256 -16.323 9.220 1.00 96.81 172 ARG A CA 1
ATOM 1334 C C . ARG A 1 172 ? 7.347 -17.544 9.328 1.00 96.81 172 ARG A C 1
ATOM 1336 O O . ARG A 1 172 ? 6.984 -17.937 10.425 1.00 96.81 172 ARG A O 1
ATOM 1343 N N . LEU A 1 173 ? 7.006 -18.149 8.194 1.00 96.25 173 LEU A N 1
ATOM 1344 C CA . LEU A 1 173 ? 6.150 -19.334 8.154 1.00 96.25 173 LEU A CA 1
ATOM 1345 C C . LEU A 1 173 ? 6.915 -20.650 8.364 1.00 96.25 173 LEU A C 1
ATOM 1347 O O . LEU A 1 173 ? 6.292 -21.706 8.381 1.00 96.25 173 LEU A O 1
ATOM 1351 N N . GLY A 1 174 ? 8.250 -20.623 8.464 1.00 96.38 174 GLY A N 1
ATOM 1352 C CA . GLY A 1 174 ? 9.057 -21.848 8.466 1.00 96.38 174 GLY A CA 1
ATOM 1353 C C . GLY A 1 174 ? 8.904 -22.657 7.170 1.00 96.38 174 GLY A C 1
ATOM 1354 O O . GLY A 1 174 ? 8.912 -23.882 7.197 1.00 96.38 174 GLY A O 1
ATOM 1355 N N . LYS A 1 175 ? 8.700 -21.973 6.035 1.00 95.25 175 LYS A N 1
ATOM 1356 C CA . LYS A 1 175 ? 8.418 -22.574 4.716 1.00 95.25 175 LYS A CA 1
ATOM 1357 C C . LYS A 1 175 ? 9.522 -22.314 3.692 1.00 95.25 175 LYS A C 1
ATOM 1359 O O . LYS A 1 175 ? 9.249 -22.364 2.498 1.00 95.25 175 LYS A O 1
ATOM 1364 N N . MET A 1 176 ? 10.734 -21.962 4.124 1.00 94.62 176 MET A N 1
ATOM 1365 C CA . MET A 1 176 ? 11.862 -21.796 3.203 1.00 94.62 176 MET A CA 1
ATOM 1366 C C . MET A 1 176 ? 12.293 -23.175 2.686 1.00 94.62 176 MET A C 1
ATOM 1368 O O . MET A 1 176 ? 12.708 -23.986 3.509 1.00 94.62 176 MET A O 1
ATOM 1372 N N . PRO A 1 177 ? 12.202 -23.461 1.375 1.00 91.31 177 PRO A N 1
ATOM 1373 C CA . PRO A 1 177 ? 12.674 -24.733 0.836 1.00 91.31 177 PRO A CA 1
ATOM 1374 C C . PRO A 1 177 ? 14.200 -24.753 0.751 1.00 91.31 177 PRO A C 1
ATOM 1376 O O . PRO A 1 177 ? 14.814 -23.702 0.555 1.00 91.31 177 PRO A O 1
ATOM 1379 N N . ASP A 1 178 ? 14.812 -25.933 0.818 1.00 90.19 178 ASP A N 1
ATOM 1380 C CA . ASP A 1 178 ? 16.265 -26.082 0.634 1.00 90.19 178 ASP A CA 1
ATOM 1381 C C . ASP A 1 178 ? 16.700 -25.630 -0.772 1.00 90.19 178 ASP A C 1
ATOM 1383 O O . ASP A 1 178 ? 17.747 -25.006 -0.947 1.00 90.19 178 ASP A O 1
ATOM 1387 N N . THR A 1 179 ? 15.830 -25.823 -1.766 1.00 90.25 179 THR A N 1
ATOM 1388 C CA . THR A 1 179 ? 15.989 -25.348 -3.144 1.00 90.25 179 THR A CA 1
ATOM 1389 C C . THR A 1 179 ? 15.643 -23.872 -3.312 1.00 90.25 179 THR A C 1
ATOM 1391 O O . THR A 1 179 ? 14.650 -23.486 -3.946 1.00 90.25 179 THR A O 1
ATOM 1394 N N . HIS A 1 180 ? 16.492 -23.012 -2.756 1.00 93.25 180 HIS A N 1
ATOM 1395 C CA . HIS A 1 180 ? 16.387 -21.576 -2.963 1.00 93.25 180 HIS A CA 1
ATOM 1396 C C . HIS A 1 180 ? 17.734 -20.910 -3.249 1.00 93.25 180 HIS A C 1
ATOM 1398 O O . HIS A 1 180 ? 18.811 -21.410 -2.936 1.00 93.25 180 HIS A O 1
ATOM 1404 N N . THR A 1 181 ? 17.670 -19.731 -3.858 1.00 93.44 181 THR A N 1
ATOM 1405 C CA . THR A 1 181 ? 18.826 -18.860 -4.065 1.00 93.44 181 THR A CA 1
ATOM 1406 C C . THR A 1 181 ? 18.451 -17.436 -3.702 1.00 93.44 181 THR A C 1
ATOM 1408 O O . THR A 1 181 ? 17.423 -16.917 -4.142 1.00 93.44 181 THR A O 1
ATOM 1411 N N . VAL A 1 182 ? 19.287 -16.797 -2.886 1.00 95.94 182 VAL A N 1
ATOM 1412 C CA . VAL A 1 182 ? 19.135 -15.384 -2.533 1.00 95.94 182 VAL A CA 1
ATOM 1413 C C . VAL A 1 182 ? 19.455 -14.524 -3.752 1.00 95.94 182 VAL A C 1
ATOM 1415 O O . VAL A 1 182 ? 20.482 -14.701 -4.399 1.00 95.94 182 VAL A O 1
ATOM 1418 N N . LEU A 1 183 ? 18.560 -13.592 -4.072 1.00 96.12 183 LEU A N 1
ATOM 1419 C CA . LEU A 1 183 ? 18.733 -12.631 -5.157 1.00 96.12 183 LEU A CA 1
ATOM 1420 C C . LEU A 1 183 ? 19.311 -11.335 -4.577 1.00 96.12 183 LEU A C 1
ATOM 1422 O O . LEU A 1 183 ? 18.599 -10.351 -4.392 1.00 96.12 183 LEU A O 1
ATOM 1426 N N . ASP A 1 184 ? 20.601 -11.356 -4.251 1.00 94.38 184 ASP A N 1
ATOM 1427 C CA . ASP A 1 184 ? 21.349 -10.229 -3.669 1.00 94.38 184 ASP A CA 1
ATOM 1428 C C . ASP A 1 184 ? 21.414 -8.991 -4.581 1.00 94.38 184 ASP A C 1
ATOM 1430 O O . ASP A 1 184 ? 21.430 -7.858 -4.107 1.00 94.38 184 ASP A O 1
ATOM 1434 N N . TRP A 1 185 ? 21.380 -9.214 -5.892 1.00 95.44 185 TRP A N 1
ATOM 1435 C CA . TRP A 1 185 ? 21.354 -8.195 -6.936 1.00 95.44 185 TRP A CA 1
ATOM 1436 C C . TRP A 1 185 ? 19.979 -7.539 -7.136 1.00 95.44 185 TRP A C 1
ATOM 1438 O O . TRP A 1 185 ? 19.903 -6.510 -7.805 1.00 95.44 185 TRP A O 1
ATOM 1448 N N . MET A 1 186 ? 18.897 -8.130 -6.612 1.00 97.44 186 MET A N 1
ATOM 1449 C CA . MET A 1 186 ? 17.540 -7.605 -6.780 1.00 97.44 186 MET A CA 1
ATOM 1450 C C . MET A 1 186 ? 17.227 -6.605 -5.666 1.00 97.44 186 MET A C 1
ATOM 1452 O O . MET A 1 186 ? 17.158 -6.963 -4.487 1.00 97.44 186 MET A O 1
ATOM 1456 N N . VAL A 1 187 ? 17.000 -5.347 -6.037 1.00 98.19 187 VAL A N 1
ATOM 1457 C CA . VAL A 1 187 ? 16.681 -4.279 -5.090 1.00 98.19 187 VAL A CA 1
ATOM 1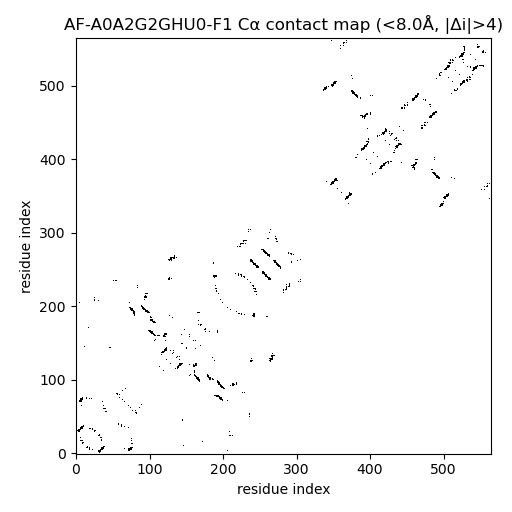458 C C . VAL A 1 187 ? 15.279 -4.530 -4.525 1.00 98.19 187 VAL A C 1
ATOM 1460 O O . VAL A 1 187 ? 14.318 -4.712 -5.273 1.00 98.19 187 VAL A O 1
ATOM 1463 N N . PRO A 1 188 ? 15.102 -4.579 -3.195 1.00 97.88 188 PRO A N 1
ATOM 1464 C CA . PRO A 1 188 ? 13.831 -4.969 -2.608 1.00 97.88 188 PRO A CA 1
ATOM 1465 C C . PRO A 1 188 ? 12.724 -3.943 -2.867 1.00 97.88 188 PRO A C 1
ATOM 1467 O O . PRO A 1 188 ? 12.957 -2.773 -3.178 1.00 97.88 188 PRO A O 1
ATOM 1470 N N . ALA A 1 189 ? 11.477 -4.384 -2.674 1.00 96.06 189 ALA A N 1
ATOM 1471 C CA . ALA A 1 189 ? 10.364 -3.445 -2.594 1.00 96.06 189 ALA A CA 1
ATOM 1472 C C . ALA A 1 189 ? 10.571 -2.510 -1.384 1.00 96.06 189 ALA A C 1
ATOM 1474 O O . ALA A 1 189 ? 11.007 -3.002 -0.334 1.00 96.06 189 ALA A O 1
ATOM 1475 N N . PRO A 1 190 ? 10.204 -1.219 -1.490 1.00 96.06 190 PRO A N 1
ATOM 1476 C CA . PRO A 1 190 ? 10.233 -0.296 -0.361 1.00 96.06 190 PRO A CA 1
ATOM 1477 C C . PRO A 1 190 ? 9.576 -0.911 0.880 1.00 96.06 190 PRO A C 1
ATOM 1479 O O . PRO A 1 190 ? 8.472 -1.454 0.821 1.00 96.06 190 PRO A O 1
ATOM 1482 N N . ALA A 1 191 ? 10.287 -0.866 2.002 1.00 97.00 191 ALA A N 1
ATOM 1483 C CA . ALA A 1 191 ? 9.923 -1.445 3.289 1.00 97.00 191 ALA A CA 1
ATOM 1484 C C . ALA A 1 191 ? 9.733 -2.977 3.341 1.00 97.00 191 ALA A C 1
ATOM 1486 O O . ALA A 1 191 ? 9.147 -3.507 4.290 1.00 97.00 191 ALA A O 1
ATOM 1487 N N . GLN A 1 192 ? 10.253 -3.737 2.370 1.00 98.12 192 GLN A N 1
ATOM 1488 C CA . GLN A 1 192 ? 10.214 -5.202 2.432 1.00 98.12 192 GLN A CA 1
ATOM 1489 C C . GLN A 1 192 ? 10.938 -5.732 3.676 1.00 98.12 192 GLN A C 1
ATOM 1491 O O . GLN A 1 192 ? 12.047 -5.307 3.989 1.00 98.12 192 GLN A O 1
ATOM 1496 N N . GLY A 1 193 ? 10.306 -6.679 4.373 1.00 97.19 193 GLY A N 1
ATOM 1497 C CA . GLY A 1 193 ? 10.823 -7.272 5.610 1.00 97.19 193 GLY A CA 1
ATOM 1498 C C . GLY A 1 193 ? 10.351 -6.558 6.880 1.00 97.19 193 GLY A C 1
ATOM 1499 O O . GLY A 1 193 ? 10.323 -7.189 7.933 1.00 97.19 193 GLY A O 1
ATOM 1500 N N . ALA A 1 194 ? 9.888 -5.307 6.795 1.00 98.38 194 ALA A N 1
ATOM 1501 C CA . ALA A 1 194 ? 9.381 -4.563 7.947 1.00 98.38 194 ALA A CA 1
ATOM 1502 C C . ALA A 1 194 ? 7.906 -4.886 8.251 1.00 98.38 194 ALA A C 1
ATOM 1504 O O . ALA A 1 194 ? 7.097 -5.112 7.342 1.00 98.38 194 ALA A O 1
ATOM 1505 N N . ILE A 1 195 ? 7.572 -4.906 9.542 1.00 98.56 195 ILE A N 1
ATOM 1506 C CA . ILE A 1 195 ? 6.198 -4.955 10.057 1.00 98.56 195 ILE A CA 1
ATOM 1507 C C . ILE A 1 195 ? 5.887 -3.580 10.631 1.00 98.56 195 ILE A C 1
ATOM 1509 O O . ILE A 1 195 ? 6.709 -3.022 11.355 1.00 98.56 195 ILE A O 1
ATOM 1513 N N . MET A 1 196 ? 4.717 -3.047 10.299 1.00 98.19 196 MET A N 1
ATOM 1514 C CA . MET A 1 196 ? 4.231 -1.781 10.829 1.00 98.19 196 MET A CA 1
ATOM 1515 C C . MET A 1 196 ? 2.955 -1.999 11.632 1.00 98.19 196 MET A C 1
ATOM 1517 O O . MET A 1 196 ? 2.102 -2.804 11.247 1.00 98.19 196 MET A O 1
ATOM 1521 N N . ILE A 1 197 ? 2.860 -1.271 12.742 1.00 98.50 197 ILE A N 1
ATOM 1522 C CA . ILE A 1 197 ? 1.677 -1.171 13.583 1.00 98.50 197 ILE A CA 1
ATOM 1523 C C . ILE A 1 197 ? 1.039 0.194 13.327 1.00 98.50 197 ILE A C 1
ATOM 1525 O O . ILE A 1 197 ? 1.669 1.234 13.542 1.00 98.50 197 ILE A O 1
ATOM 1529 N N . ALA A 1 198 ? -0.204 0.188 12.861 1.00 97.31 198 ALA A N 1
ATOM 1530 C CA . ALA A 1 198 ? -1.032 1.374 12.724 1.00 97.31 198 ALA A CA 1
ATOM 1531 C C . ALA A 1 198 ? -1.905 1.531 13.973 1.00 97.31 198 ALA A C 1
ATOM 1533 O O . ALA A 1 198 ? -2.394 0.535 14.502 1.00 97.31 198 ALA A O 1
ATOM 1534 N N . ALA A 1 199 ? -2.139 2.764 14.415 1.00 96.94 199 ALA A N 1
ATOM 1535 C CA . ALA A 1 199 ? -3.074 3.082 15.495 1.00 96.94 199 ALA A CA 1
ATOM 1536 C C . ALA A 1 199 ? -3.978 4.257 15.105 1.00 96.94 199 ALA A C 1
ATOM 1538 O O . ALA A 1 199 ? -3.677 5.016 14.179 1.00 96.94 199 ALA A O 1
ATOM 1539 N N . LEU A 1 200 ? -5.089 4.422 15.821 1.00 91.44 200 LEU A N 1
ATOM 1540 C CA . LEU A 1 200 ? -5.888 5.641 15.726 1.00 91.44 200 LEU A CA 1
ATOM 1541 C C . LEU A 1 200 ? -5.124 6.821 16.330 1.00 91.44 200 LEU A C 1
ATOM 1543 O O . LEU A 1 200 ? -4.625 6.736 17.449 1.00 91.44 200 LEU A O 1
ATOM 1547 N N . ALA A 1 201 ? -5.118 7.956 15.630 1.00 89.31 201 ALA A N 1
ATOM 1548 C CA . ALA A 1 201 ? -4.468 9.187 16.085 1.00 89.31 201 ALA A CA 1
ATOM 1549 C C . ALA A 1 201 ? -4.996 9.676 17.447 1.00 89.31 201 ALA A C 1
ATOM 1551 O O . ALA A 1 201 ? -4.257 10.284 18.218 1.00 89.31 201 ALA A O 1
ATOM 1552 N N . ALA A 1 202 ? -6.270 9.404 17.745 1.00 91.62 202 ALA A N 1
ATOM 1553 C CA . ALA A 1 202 ? -6.921 9.789 18.996 1.00 91.62 202 ALA A CA 1
ATOM 1554 C C . ALA A 1 202 ? -6.668 8.809 20.161 1.00 91.62 202 ALA A C 1
ATOM 1556 O O . ALA A 1 202 ? -7.002 9.127 21.299 1.00 91.62 202 ALA A O 1
ATOM 1557 N N . ASP A 1 203 ? -6.099 7.627 19.905 1.00 95.31 203 ASP A N 1
ATOM 1558 C CA . ASP A 1 203 ? -5.871 6.593 20.920 1.00 95.31 203 ASP A CA 1
ATOM 1559 C C . ASP A 1 203 ? -4.434 6.661 21.454 1.00 95.31 203 ASP A C 1
ATOM 1561 O O . ASP A 1 203 ? -3.548 5.930 21.003 1.00 95.31 203 ASP A O 1
ATOM 1565 N N . SER A 1 204 ? -4.187 7.581 22.391 1.00 96.25 204 SER A N 1
ATOM 1566 C CA . SER A 1 204 ? -2.855 7.778 22.983 1.00 96.25 204 SER A CA 1
ATOM 1567 C C . SER A 1 204 ? -2.356 6.536 23.721 1.00 96.25 204 SER A C 1
ATOM 1569 O O . SER A 1 204 ? -1.180 6.205 23.621 1.00 96.25 204 SER A O 1
ATOM 1571 N N . PHE A 1 205 ? -3.249 5.794 24.386 1.00 97.19 205 PHE A N 1
ATOM 1572 C CA . PHE A 1 205 ? -2.894 4.579 25.123 1.00 97.19 205 PHE A CA 1
ATOM 1573 C C . PHE A 1 205 ? -2.260 3.524 24.210 1.00 97.19 205 PHE A C 1
ATOM 1575 O O . PHE A 1 205 ? -1.186 3.001 24.511 1.00 97.19 205 PHE A O 1
ATOM 1582 N N . SER A 1 206 ? -2.905 3.224 23.079 1.00 97.25 206 SER A N 1
ATOM 1583 C CA . SER A 1 206 ? -2.373 2.243 22.130 1.00 97.25 206 SER A CA 1
ATOM 1584 C C . SER A 1 206 ? -1.110 2.753 21.436 1.00 97.25 206 SER A C 1
ATOM 1586 O O . SER A 1 206 ? -0.181 1.975 21.231 1.00 97.25 206 SER A O 1
ATOM 1588 N N . GLN A 1 207 ? -1.034 4.051 21.115 1.00 97.56 207 GLN A N 1
ATOM 1589 C CA . GLN A 1 207 ? 0.171 4.658 20.537 1.00 97.56 207 GLN A CA 1
ATOM 1590 C C . GLN A 1 207 ? 1.376 4.548 21.480 1.00 97.56 207 GLN A C 1
ATOM 1592 O O . GLN A 1 207 ? 2.433 4.089 21.058 1.00 97.56 207 GLN A O 1
ATOM 1597 N N . GLU A 1 208 ? 1.212 4.892 22.757 1.00 97.69 208 GLU A N 1
ATOM 1598 C CA . GLU A 1 208 ? 2.264 4.783 23.775 1.00 97.69 208 GLU A CA 1
ATOM 1599 C C . GLU A 1 208 ? 2.701 3.331 24.003 1.00 97.69 208 GLU A C 1
ATOM 1601 O O . GLU A 1 208 ? 3.893 3.059 24.161 1.00 97.69 208 GLU A O 1
ATOM 1606 N N . ALA A 1 209 ? 1.757 2.385 23.990 1.00 97.88 209 ALA A N 1
ATOM 1607 C CA . ALA A 1 209 ? 2.066 0.962 24.085 1.00 97.88 209 ALA A CA 1
ATOM 1608 C C . ALA A 1 209 ? 2.901 0.483 22.887 1.00 97.88 209 ALA A C 1
ATOM 1610 O O . ALA A 1 209 ? 3.925 -0.174 23.067 1.00 97.88 209 ALA A O 1
ATOM 1611 N N . CYS A 1 210 ? 2.498 0.854 21.669 1.00 98.00 210 CYS A N 1
ATOM 1612 C CA . CYS A 1 210 ? 3.181 0.452 20.441 1.00 98.00 210 CYS A CA 1
ATOM 1613 C C . CYS A 1 210 ? 4.542 1.131 20.273 1.00 98.00 210 CYS A C 1
ATOM 1615 O O . CYS A 1 210 ? 5.469 0.494 19.779 1.00 98.00 210 CYS A O 1
ATOM 1617 N N . ALA A 1 211 ? 4.698 2.381 20.718 1.00 97.75 211 ALA A N 1
ATOM 1618 C CA . ALA A 1 211 ? 5.955 3.124 20.623 1.00 97.75 211 ALA A CA 1
ATOM 1619 C C . ALA A 1 211 ? 7.125 2.398 21.311 1.00 97.75 211 ALA A C 1
ATOM 1621 O O . ALA A 1 211 ? 8.262 2.497 20.859 1.00 97.75 211 ALA A O 1
ATOM 1622 N N . LYS A 1 212 ? 6.848 1.600 22.353 1.00 98.12 212 LYS A N 1
ATOM 1623 C CA . LYS A 1 212 ? 7.846 0.758 23.037 1.00 98.12 212 LYS A CA 1
ATOM 1624 C C . LYS A 1 212 ? 8.395 -0.379 22.168 1.00 98.12 212 LYS A C 1
ATOM 1626 O O . LYS A 1 212 ? 9.458 -0.904 22.473 1.00 98.12 212 LYS A O 1
ATOM 1631 N N . LEU A 1 213 ? 7.675 -0.762 21.113 1.00 98.44 213 LEU A N 1
ATOM 1632 C CA . LEU A 1 213 ? 8.086 -1.785 20.146 1.00 98.44 213 LEU A CA 1
ATOM 1633 C C . LEU A 1 213 ? 8.801 -1.194 18.927 1.00 98.44 213 LEU A C 1
ATOM 1635 O O . LEU A 1 213 ? 9.275 -1.936 18.065 1.00 98.44 213 LEU A O 1
ATOM 1639 N N . ASN A 1 214 ? 8.838 0.135 18.811 1.00 98.62 214 ASN A N 1
ATOM 1640 C CA . ASN A 1 214 ? 9.390 0.799 17.645 1.00 98.62 214 ASN A CA 1
ATOM 1641 C C . ASN A 1 214 ? 10.909 0.625 17.578 1.00 98.62 214 ASN A C 1
ATOM 1643 O O . ASN A 1 214 ? 11.639 0.973 18.504 1.00 98.62 214 ASN A O 1
ATOM 1647 N N . HIS A 1 215 ? 11.387 0.150 16.435 1.00 98.31 215 HIS A N 1
ATOM 1648 C CA . HIS A 1 215 ? 12.800 0.097 16.120 1.00 98.31 215 HIS A CA 1
ATOM 1649 C C . HIS A 1 215 ? 13.172 1.282 15.223 1.00 98.31 215 HIS A C 1
ATOM 1651 O O . HIS A 1 215 ? 12.990 1.249 14.002 1.00 98.31 215 HIS A O 1
ATOM 1657 N N . GLU A 1 216 ? 13.732 2.323 15.841 1.00 95.38 216 GLU A N 1
ATOM 1658 C CA . GLU A 1 216 ? 14.014 3.625 15.217 1.00 95.38 216 GLU A CA 1
ATOM 1659 C C . GLU A 1 216 ? 14.809 3.508 13.905 1.00 95.38 216 GLU A C 1
ATOM 1661 O O . GLU A 1 216 ? 14.465 4.130 12.899 1.00 95.38 216 GLU A O 1
ATOM 1666 N N . ALA A 1 217 ? 15.834 2.651 13.862 1.00 95.44 217 ALA A N 1
ATOM 1667 C CA . ALA A 1 217 ? 16.632 2.454 12.653 1.00 95.44 217 ALA A CA 1
ATOM 1668 C C . ALA A 1 217 ? 15.791 1.917 11.481 1.00 95.44 217 ALA A C 1
ATOM 1670 O O . ALA A 1 217 ? 15.937 2.368 10.342 1.00 95.44 217 ALA A O 1
ATOM 1671 N N . SER A 1 218 ? 14.896 0.959 11.750 1.00 98.06 218 SER A N 1
ATOM 1672 C CA . SER A 1 218 ? 13.988 0.407 10.737 1.00 98.06 218 SER A CA 1
ATOM 1673 C C . SER A 1 218 ? 12.918 1.412 10.333 1.00 98.06 218 SER A C 1
ATOM 1675 O O . SER A 1 218 ? 12.641 1.542 9.141 1.00 98.06 218 SER A O 1
ATOM 1677 N N . GLU A 1 219 ? 12.369 2.168 11.280 1.00 97.38 219 GLU A N 1
ATOM 1678 C CA . GLU A 1 219 ? 11.431 3.251 10.994 1.00 97.38 219 GLU A CA 1
ATOM 1679 C C . GLU A 1 219 ? 12.044 4.296 10.051 1.00 97.38 219 GLU A C 1
ATOM 1681 O O . GLU A 1 219 ? 11.468 4.615 9.010 1.00 97.38 219 GLU A O 1
ATOM 1686 N N . ILE A 1 220 ? 13.241 4.793 10.365 1.00 96.25 220 ILE A N 1
ATOM 1687 C CA . ILE A 1 220 ? 13.933 5.798 9.555 1.00 96.25 220 ILE A CA 1
ATOM 1688 C C . ILE A 1 220 ? 14.221 5.263 8.150 1.00 96.25 220 ILE A C 1
ATOM 1690 O O . ILE A 1 220 ? 13.891 5.931 7.167 1.00 96.25 220 ILE A O 1
ATOM 1694 N N . CYS A 1 221 ? 14.810 4.068 8.037 1.00 97.81 221 CYS A N 1
ATOM 1695 C CA . CYS A 1 221 ? 15.169 3.486 6.741 1.00 97.81 221 CYS A CA 1
ATOM 1696 C C . CYS A 1 221 ? 13.929 3.261 5.867 1.00 97.81 221 CYS A C 1
ATOM 1698 O O . CYS A 1 221 ? 13.890 3.669 4.706 1.00 97.81 221 CYS A O 1
ATOM 1700 N N . THR A 1 222 ? 12.877 2.672 6.438 1.00 97.56 222 THR A N 1
ATOM 1701 C CA . THR A 1 222 ? 11.631 2.411 5.706 1.00 97.56 222 THR A CA 1
ATOM 1702 C C . THR A 1 222 ? 10.899 3.703 5.340 1.00 97.56 222 THR A C 1
ATOM 1704 O O . THR A 1 222 ? 10.312 3.774 4.260 1.00 97.56 222 THR A O 1
ATOM 1707 N N . ARG A 1 223 ? 10.981 4.758 6.165 1.00 96.25 223 ARG A N 1
ATOM 1708 C CA . ARG A 1 223 ? 10.462 6.092 5.830 1.00 96.25 223 ARG A CA 1
ATOM 1709 C C . ARG A 1 223 ? 11.168 6.691 4.613 1.00 96.25 223 ARG A C 1
ATOM 1711 O O . ARG A 1 223 ? 10.486 7.200 3.731 1.00 96.25 223 ARG A O 1
ATOM 1718 N N . ILE A 1 224 ? 12.496 6.594 4.530 1.00 96.94 224 ILE A N 1
ATOM 1719 C CA . ILE A 1 224 ? 13.267 7.069 3.365 1.00 96.94 224 ILE A CA 1
ATOM 1720 C C . ILE A 1 224 ? 12.835 6.329 2.097 1.00 96.94 224 ILE A C 1
ATOM 1722 O O . ILE A 1 224 ? 12.515 6.956 1.091 1.00 96.94 224 ILE A O 1
ATOM 1726 N N . GLU A 1 225 ? 12.769 4.998 2.157 1.00 97.50 225 GLU A N 1
ATOM 1727 C CA . GLU A 1 225 ? 12.351 4.158 1.027 1.00 97.50 225 GLU A CA 1
ATOM 1728 C C . GLU A 1 225 ? 10.941 4.502 0.535 1.00 97.50 225 GLU A C 1
ATOM 1730 O O . GLU A 1 225 ? 10.691 4.572 -0.669 1.00 97.50 225 GLU A O 1
ATOM 1735 N N . ARG A 1 226 ? 10.012 4.731 1.467 1.00 94.19 226 ARG A N 1
ATOM 1736 C CA . ARG A 1 226 ? 8.612 5.033 1.154 1.00 94.19 226 ARG A CA 1
ATOM 1737 C C . ARG A 1 226 ? 8.409 6.457 0.656 1.00 94.19 226 ARG A C 1
ATOM 1739 O O . ARG A 1 226 ? 7.582 6.659 -0.223 1.00 94.19 226 ARG A O 1
ATOM 1746 N N . GLU A 1 227 ? 9.159 7.431 1.161 1.00 93.19 227 GLU A N 1
ATOM 1747 C CA . GLU A 1 227 ? 9.128 8.800 0.632 1.00 93.19 227 GLU A CA 1
ATOM 1748 C C . GLU A 1 227 ? 9.794 8.892 -0.747 1.00 93.19 227 GLU A C 1
ATOM 1750 O O . GLU A 1 227 ? 9.334 9.654 -1.595 1.00 93.19 227 GLU A O 1
ATOM 1755 N N . PHE A 1 228 ? 10.810 8.066 -1.020 1.00 94.94 228 PHE A N 1
ATOM 1756 C CA . PHE A 1 228 ? 11.374 7.917 -2.363 1.00 94.94 228 PHE A CA 1
ATOM 1757 C C . PHE A 1 228 ? 10.332 7.350 -3.329 1.00 94.94 228 PHE A C 1
ATOM 1759 O O . PHE A 1 228 ? 10.096 7.932 -4.387 1.00 94.94 228 PHE A O 1
ATOM 1766 N N . LEU A 1 229 ? 9.653 6.268 -2.929 1.00 92.12 229 LEU A N 1
ATOM 1767 C CA . LEU A 1 229 ? 8.539 5.700 -3.684 1.00 92.12 229 LEU A CA 1
ATOM 1768 C C . LEU A 1 229 ? 7.462 6.765 -3.942 1.00 92.12 229 LEU A C 1
ATOM 1770 O O . LEU A 1 229 ? 7.131 7.032 -5.091 1.00 92.12 229 LEU A O 1
ATOM 1774 N N . ARG A 1 230 ? 6.994 7.451 -2.895 1.00 87.94 230 ARG A N 1
ATOM 1775 C CA . ARG A 1 230 ? 5.974 8.506 -2.978 1.00 87.94 230 ARG A CA 1
ATOM 1776 C C . ARG A 1 230 ? 6.364 9.656 -3.910 1.00 87.94 230 ARG A C 1
ATOM 1778 O O . ARG A 1 230 ? 5.506 10.214 -4.586 1.00 87.94 230 ARG A O 1
ATOM 1785 N N . ALA A 1 231 ? 7.638 10.040 -3.934 1.00 88.00 231 ALA A N 1
ATOM 1786 C CA . ALA A 1 231 ? 8.134 11.100 -4.808 1.00 88.00 231 ALA A CA 1
ATOM 1787 C C . ALA A 1 231 ? 8.172 10.683 -6.291 1.00 88.00 231 ALA A C 1
ATOM 1789 O O . ALA A 1 231 ? 8.058 11.545 -7.163 1.00 88.00 231 ALA A O 1
ATOM 1790 N N . LEU A 1 232 ? 8.312 9.384 -6.575 1.00 84.31 232 LEU A N 1
ATOM 1791 C CA . LEU A 1 232 ? 8.248 8.810 -7.923 1.00 84.31 232 LEU A CA 1
ATOM 1792 C C . LEU A 1 232 ? 6.825 8.391 -8.341 1.00 84.31 232 LEU A C 1
ATOM 1794 O O . LEU A 1 232 ? 6.561 8.251 -9.535 1.00 84.31 232 LEU A O 1
ATOM 1798 N N . GLU A 1 233 ? 5.904 8.202 -7.391 1.00 67.31 233 GLU A N 1
ATOM 1799 C CA . GLU A 1 233 ? 4.507 7.794 -7.606 1.00 67.31 233 GLU A CA 1
ATOM 1800 C C . GLU A 1 233 ? 3.676 8.876 -8.337 1.00 67.31 233 GLU A C 1
ATOM 1802 O O . GLU A 1 233 ? 2.884 9.612 -7.748 1.00 67.31 233 GLU A O 1
ATOM 1807 N N . GLY A 1 234 ? 3.839 8.947 -9.664 1.00 49.12 234 GLY A N 1
ATOM 1808 C CA . GLY A 1 234 ? 2.979 9.670 -10.616 1.00 49.12 234 GLY A CA 1
ATOM 1809 C C . GLY A 1 234 ? 1.988 8.777 -11.390 1.00 49.12 234 GLY A C 1
ATOM 1810 O O . GLY A 1 234 ? 1.229 9.287 -12.210 1.00 49.12 234 GLY A O 1
ATOM 1811 N N . GLY A 1 235 ? 1.987 7.464 -11.126 1.00 45.12 235 GLY A N 1
ATOM 1812 C CA . GLY A 1 235 ? 1.132 6.435 -11.736 1.00 45.12 235 GLY A CA 1
ATOM 1813 C C . GLY A 1 235 ? 1.290 5.103 -10.983 1.00 45.12 235 GLY A C 1
ATOM 1814 O O . GLY A 1 235 ? 2.391 4.763 -10.560 1.00 45.12 235 GLY A O 1
ATOM 1815 N N . CYS A 1 236 ? 0.198 4.371 -10.739 1.00 50.28 236 CYS A N 1
ATOM 1816 C CA . CYS A 1 236 ? 0.115 3.293 -9.731 1.00 50.28 236 CYS A CA 1
ATOM 1817 C C . CYS A 1 236 ? 0.841 1.965 -10.066 1.00 50.28 236 CYS A C 1
ATOM 1819 O O . CYS A 1 236 ? 0.526 0.943 -9.452 1.00 50.28 236 CYS A O 1
ATOM 1821 N N . THR A 1 237 ? 1.777 1.917 -11.023 1.00 64.19 237 THR A N 1
ATOM 1822 C CA . THR A 1 237 ? 2.274 0.632 -11.564 1.00 64.19 237 THR A CA 1
ATOM 1823 C C . THR A 1 237 ? 3.773 0.542 -11.878 1.00 64.19 237 THR A C 1
ATOM 1825 O O . THR A 1 237 ? 4.222 -0.512 -12.334 1.00 64.19 237 THR A O 1
ATOM 1828 N N . ALA A 1 238 ? 4.565 1.575 -11.585 1.00 75.44 238 ALA A N 1
ATOM 1829 C CA . ALA A 1 238 ? 5.964 1.617 -12.004 1.00 75.44 238 ALA A CA 1
ATOM 1830 C C . ALA A 1 238 ? 6.854 0.588 -11.257 1.00 75.44 238 ALA A C 1
ATOM 1832 O O . ALA A 1 238 ? 6.759 0.464 -10.030 1.00 75.44 238 ALA A O 1
ATOM 1833 N N . PRO A 1 239 ? 7.751 -0.142 -11.954 1.00 91.56 239 PRO A N 1
ATOM 1834 C CA . PRO A 1 239 ? 8.741 -1.030 -11.338 1.00 91.56 239 PRO A CA 1
ATOM 1835 C C . PRO A 1 239 ? 9.802 -0.262 -10.524 1.00 91.56 239 PRO A C 1
ATOM 1837 O O . PRO A 1 239 ? 10.841 0.137 -11.048 1.00 91.56 239 PRO A O 1
ATOM 1840 N N . ILE A 1 240 ? 9.539 -0.058 -9.231 1.00 94.38 240 ILE A N 1
ATOM 1841 C CA . ILE A 1 240 ? 10.409 0.704 -8.320 1.00 94.38 240 ILE A CA 1
ATOM 1842 C C . ILE A 1 240 ? 10.932 -0.194 -7.199 1.00 94.38 240 ILE A C 1
ATOM 1844 O O . ILE A 1 240 ? 10.145 -0.861 -6.523 1.00 94.38 240 ILE A O 1
ATOM 1848 N N . GLY A 1 241 ? 12.246 -0.169 -6.973 1.00 96.62 241 GLY A N 1
ATOM 1849 C CA . GLY A 1 241 ? 12.921 -0.784 -5.828 1.00 96.62 241 GLY A CA 1
ATOM 1850 C C . GLY A 1 241 ? 13.633 0.270 -4.982 1.00 96.62 241 GLY A C 1
ATOM 1851 O O . GLY A 1 241 ? 14.114 1.270 -5.514 1.00 96.62 241 GLY A O 1
ATOM 1852 N N . ALA A 1 242 ? 13.690 0.072 -3.665 1.00 97.62 242 ALA A N 1
ATOM 1853 C CA . ALA A 1 242 ? 14.419 0.965 -2.766 1.00 97.62 242 ALA A CA 1
ATOM 1854 C C . ALA A 1 242 ? 14.874 0.242 -1.498 1.00 97.62 242 ALA A C 1
ATOM 1856 O O . ALA A 1 242 ? 14.098 -0.491 -0.879 1.00 97.62 242 ALA A O 1
ATOM 1857 N N . TYR A 1 243 ? 16.111 0.505 -1.088 1.00 98.50 243 TYR A N 1
ATOM 1858 C CA . TYR A 1 243 ? 16.685 -0.012 0.144 1.00 98.50 243 TYR A CA 1
ATOM 1859 C C . TYR A 1 243 ? 17.575 1.027 0.822 1.00 98.50 243 TYR A C 1
ATOM 1861 O O . TYR A 1 243 ? 18.491 1.571 0.209 1.00 98.50 243 TYR A O 1
ATOM 1869 N N . ALA A 1 244 ? 17.302 1.283 2.095 1.00 97.94 244 ALA A N 1
ATOM 1870 C CA . ALA A 1 244 ? 18.077 2.126 2.983 1.00 97.94 244 ALA A CA 1
ATOM 1871 C C . ALA A 1 244 ? 18.649 1.284 4.127 1.00 97.94 244 ALA A C 1
ATOM 1873 O O . ALA A 1 244 ? 17.965 0.435 4.707 1.00 97.94 244 ALA A O 1
ATOM 1874 N N . THR A 1 245 ? 19.892 1.574 4.497 1.00 96.00 245 THR A N 1
ATOM 1875 C CA . THR A 1 245 ? 20.520 1.064 5.718 1.00 96.00 245 THR A CA 1
ATOM 1876 C C . THR A 1 245 ? 21.100 2.208 6.520 1.00 96.00 245 THR A C 1
ATOM 1878 O O . THR A 1 245 ? 21.616 3.172 5.959 1.00 96.00 245 THR A O 1
ATOM 1881 N N . MET A 1 246 ? 21.030 2.088 7.841 1.00 93.31 246 MET A N 1
ATOM 1882 C CA . MET A 1 246 ? 21.662 3.022 8.757 1.00 93.31 246 MET A CA 1
ATOM 1883 C C . MET A 1 246 ? 22.920 2.376 9.324 1.00 93.31 246 MET A C 1
ATOM 1885 O O . MET A 1 246 ? 22.854 1.308 9.931 1.00 93.31 246 MET A O 1
ATOM 1889 N N . LYS A 1 247 ? 24.067 3.024 9.125 1.00 88.56 247 LYS A N 1
ATOM 1890 C CA . LYS A 1 247 ? 25.366 2.566 9.623 1.00 88.56 247 LYS A CA 1
ATOM 1891 C C . LYS A 1 247 ? 25.968 3.596 10.577 1.00 88.56 247 LYS A C 1
ATOM 1893 O O . LYS A 1 247 ? 25.720 4.795 10.428 1.00 88.56 247 LYS A O 1
ATOM 1898 N N . PRO A 1 248 ? 26.770 3.170 11.564 1.00 83.75 248 PRO A N 1
ATOM 1899 C CA . PRO A 1 248 ? 27.576 4.095 12.345 1.00 83.75 248 PRO A CA 1
ATOM 1900 C C . PRO A 1 248 ? 28.656 4.724 11.450 1.00 83.75 248 PRO A C 1
ATOM 1902 O O . PRO A 1 248 ? 29.455 4.030 10.825 1.00 83.75 248 PRO A O 1
ATOM 1905 N N . GLY A 1 249 ? 28.683 6.050 11.378 1.00 77.50 249 GLY A N 1
ATOM 1906 C CA . GLY A 1 249 ? 29.703 6.819 10.676 1.00 77.50 249 GLY A CA 1
ATOM 1907 C C . GLY A 1 249 ? 30.846 7.188 11.612 1.00 77.50 249 GLY A C 1
ATOM 1908 O O . GLY A 1 249 ? 30.632 7.804 12.654 1.00 77.50 249 GLY A O 1
ATOM 1909 N N . ARG A 1 250 ? 32.079 6.872 11.203 1.00 71.94 250 ARG A N 1
ATOM 1910 C CA . ARG A 1 250 ? 33.303 7.028 12.013 1.00 71.94 250 ARG A CA 1
ATOM 1911 C C . ARG A 1 250 ? 33.500 8.434 12.609 1.00 71.94 250 ARG A C 1
ATOM 1913 O O . ARG A 1 250 ? 34.007 8.544 13.716 1.00 71.94 250 ARG A O 1
ATOM 1920 N N . PHE A 1 251 ? 33.080 9.484 11.894 1.00 74.25 251 PHE A N 1
ATOM 1921 C CA . PHE A 1 251 ? 33.185 10.891 12.325 1.00 74.25 251 PHE A CA 1
ATOM 1922 C C . PHE A 1 251 ? 31.888 11.702 12.131 1.00 74.25 251 PHE A C 1
ATOM 1924 O O . PHE A 1 251 ? 31.867 12.903 12.384 1.00 74.25 251 PHE A O 1
ATOM 1931 N N . MET A 1 252 ? 30.805 11.078 11.648 1.00 61.97 252 MET A N 1
ATOM 1932 C CA . MET A 1 252 ? 29.593 11.780 11.185 1.00 61.97 252 MET A CA 1
ATOM 1933 C C . MET A 1 252 ? 28.317 11.448 11.977 1.00 61.97 252 MET A C 1
ATOM 1935 O O . MET A 1 252 ? 27.260 11.989 11.653 1.00 61.97 252 MET A O 1
ATOM 1939 N N . GLY A 1 253 ? 28.392 10.625 13.028 1.00 79.50 253 GLY A N 1
ATOM 1940 C CA . GLY A 1 253 ? 27.196 10.036 13.644 1.00 79.50 253 GLY A CA 1
ATOM 1941 C C . GLY A 1 253 ? 26.602 8.964 12.727 1.00 79.50 253 GLY A C 1
ATOM 1942 O O . GLY A 1 253 ? 27.338 8.356 11.957 1.00 79.50 253 GLY A O 1
ATOM 1943 N N . HIS A 1 254 ? 25.294 8.716 12.773 1.00 84.50 254 HIS A N 1
ATOM 1944 C CA . HIS A 1 254 ? 24.665 7.761 11.855 1.00 84.50 254 HIS A CA 1
ATOM 1945 C C . HIS A 1 254 ? 24.643 8.279 10.408 1.00 84.50 254 HIS A C 1
ATOM 1947 O O . HIS A 1 254 ? 24.337 9.444 10.137 1.00 84.50 254 HIS A O 1
ATOM 1953 N N . VAL A 1 255 ? 24.958 7.386 9.474 1.00 91.75 255 VAL A N 1
ATOM 1954 C CA . VAL A 1 255 ? 24.967 7.633 8.032 1.00 91.75 255 VAL A CA 1
ATOM 1955 C C . VAL A 1 255 ? 23.946 6.705 7.385 1.00 91.75 255 VAL A C 1
ATOM 1957 O O . VAL A 1 255 ? 23.854 5.532 7.751 1.00 91.75 255 VAL A O 1
ATOM 1960 N N . ILE A 1 256 ? 23.173 7.238 6.442 1.00 94.62 256 ILE A N 1
ATOM 1961 C CA . ILE A 1 256 ? 22.267 6.451 5.611 1.00 94.62 256 ILE A CA 1
ATOM 1962 C C . ILE A 1 256 ? 22.977 6.091 4.316 1.00 94.62 256 ILE A C 1
ATOM 1964 O O . ILE A 1 256 ? 23.422 6.989 3.602 1.00 94.62 256 ILE A O 1
ATOM 1968 N N . ASP A 1 257 ? 23.011 4.798 4.009 1.00 95.25 257 ASP A N 1
ATOM 1969 C CA . ASP A 1 257 ? 23.311 4.278 2.678 1.00 95.25 257 ASP A CA 1
ATOM 1970 C C . ASP A 1 257 ? 21.998 3.903 1.998 1.00 95.25 257 ASP A C 1
ATOM 1972 O O . ASP A 1 257 ? 21.235 3.087 2.522 1.00 95.25 257 ASP A O 1
ATOM 1976 N N . PHE A 1 258 ? 21.738 4.493 0.838 1.00 97.75 258 PHE A N 1
ATOM 1977 C CA . PHE A 1 258 ? 20.520 4.290 0.067 1.00 97.75 258 PHE A CA 1
ATOM 1978 C C . PHE A 1 258 ? 20.833 3.818 -1.347 1.00 97.75 258 PHE A C 1
ATOM 1980 O O . PHE A 1 258 ? 21.709 4.378 -2.004 1.00 97.75 258 PHE A O 1
ATOM 1987 N N . HIS A 1 259 ? 20.068 2.837 -1.820 1.00 98.38 259 HIS A N 1
ATOM 1988 C CA . HIS A 1 259 ? 20.058 2.368 -3.199 1.00 98.38 259 HIS A CA 1
ATOM 1989 C C . HIS A 1 259 ? 18.608 2.299 -3.693 1.00 98.38 259 HIS A C 1
ATOM 1991 O O . HIS A 1 259 ? 17.783 1.579 -3.125 1.00 98.38 259 HIS A O 1
ATOM 1997 N N . GLY A 1 260 ? 18.291 3.062 -4.737 1.00 97.81 260 GLY A N 1
ATOM 1998 C CA . GLY A 1 260 ? 16.975 3.099 -5.371 1.00 97.81 260 GLY A CA 1
ATOM 1999 C C . GLY A 1 260 ? 17.066 2.836 -6.868 1.00 97.81 260 GLY A C 1
ATOM 2000 O O . GLY A 1 260 ? 18.034 3.240 -7.511 1.00 97.81 260 GLY A O 1
ATOM 2001 N N . VAL A 1 261 ? 16.051 2.176 -7.425 1.00 97.44 261 VAL A N 1
ATOM 2002 C CA . VAL A 1 261 ? 15.967 1.851 -8.854 1.00 97.44 261 VAL A CA 1
ATOM 2003 C C . VAL A 1 261 ? 14.577 2.125 -9.417 1.00 97.44 261 VAL A C 1
ATOM 2005 O O . VAL A 1 261 ? 13.568 1.939 -8.732 1.00 97.44 261 VAL A O 1
ATOM 2008 N N . LEU A 1 262 ? 14.536 2.518 -10.687 1.00 95.69 262 LEU A N 1
ATOM 2009 C CA . LEU A 1 262 ? 13.334 2.618 -11.511 1.00 95.69 262 LEU A CA 1
ATOM 2010 C C . LEU A 1 262 ? 13.606 1.919 -12.845 1.00 95.69 262 LEU A C 1
ATOM 2012 O O . LEU A 1 262 ? 14.591 2.232 -13.513 1.00 95.69 262 LEU A O 1
ATOM 2016 N N . LEU A 1 263 ? 12.740 0.986 -13.238 1.00 94.62 263 LEU A N 1
ATOM 2017 C CA . LEU A 1 263 ? 12.893 0.234 -14.482 1.00 94.62 263 LEU A CA 1
ATOM 2018 C C . LEU A 1 263 ? 11.669 0.371 -15.387 1.00 94.62 263 LEU A C 1
ATOM 2020 O O . LEU A 1 263 ? 10.548 0.551 -14.911 1.00 94.62 263 LEU A O 1
ATOM 2024 N N . SER A 1 264 ? 11.873 0.210 -16.694 1.00 92.56 264 SER A N 1
ATOM 2025 C CA . SER A 1 264 ? 10.778 -0.092 -17.618 1.00 92.56 264 SER A CA 1
ATOM 2026 C C . SER A 1 264 ? 10.219 -1.496 -17.340 1.00 92.56 264 SER A C 1
ATOM 2028 O O . SER A 1 264 ? 10.920 -2.382 -16.852 1.00 92.56 264 SER A O 1
ATOM 2030 N N . ARG A 1 265 ? 8.937 -1.737 -17.645 1.00 89.00 265 ARG A N 1
ATOM 2031 C CA . ARG A 1 265 ? 8.250 -3.017 -17.349 1.00 89.00 265 ARG A CA 1
ATOM 2032 C C . ARG A 1 265 ? 8.881 -4.252 -17.997 1.00 89.00 265 ARG A C 1
ATOM 2034 O O . ARG A 1 265 ? 8.706 -5.365 -17.496 1.00 89.00 265 ARG A O 1
ATOM 2041 N N . ASP A 1 266 ? 9.538 -4.057 -19.129 1.00 91.06 266 ASP A N 1
ATOM 2042 C CA . ASP A 1 266 ? 10.264 -5.074 -19.887 1.00 91.06 266 ASP A CA 1
ATOM 2043 C C . ASP A 1 266 ? 11.724 -5.236 -19.426 1.00 91.06 266 ASP A C 1
ATOM 2045 O O . ASP A 1 266 ? 12.413 -6.126 -19.910 1.00 91.06 266 ASP A O 1
ATOM 2049 N N . GLY A 1 267 ? 12.195 -4.407 -18.487 1.00 93.44 267 GLY A N 1
ATOM 2050 C CA . GLY A 1 267 ? 13.561 -4.432 -17.968 1.00 93.44 267 GLY A CA 1
ATOM 2051 C C . GLY A 1 267 ? 14.621 -3.841 -18.904 1.00 93.44 267 GLY A C 1
ATOM 2052 O O . GLY A 1 267 ? 15.800 -3.868 -18.557 1.00 93.44 267 GLY A O 1
ATOM 2053 N N . THR A 1 268 ? 14.252 -3.296 -20.070 1.00 94.62 268 THR A N 1
ATOM 2054 C CA . THR A 1 268 ? 15.225 -2.772 -21.052 1.00 94.62 268 THR A CA 1
ATOM 2055 C C . THR A 1 268 ? 15.922 -1.498 -20.583 1.00 94.62 268 THR A C 1
ATOM 2057 O O . THR A 1 268 ? 17.087 -1.279 -20.906 1.00 94.62 268 THR A O 1
ATOM 2060 N N . THR A 1 269 ? 15.238 -0.679 -19.783 1.00 94.31 269 THR A N 1
ATOM 2061 C CA . THR A 1 269 ? 15.787 0.544 -19.196 1.00 94.31 269 THR A CA 1
ATOM 2062 C C . THR A 1 269 ? 15.827 0.412 -17.680 1.00 94.31 269 THR A C 1
ATOM 2064 O O . THR A 1 269 ? 14.823 0.053 -17.061 1.00 94.31 269 THR A O 1
ATOM 2067 N N . ARG A 1 270 ? 16.975 0.733 -17.075 1.00 95.94 270 ARG A N 1
ATOM 2068 C CA . ARG A 1 270 ? 17.182 0.753 -15.623 1.00 95.94 270 ARG A CA 1
ATOM 2069 C C . ARG A 1 270 ? 17.887 2.043 -15.227 1.00 95.94 270 ARG A C 1
ATOM 2071 O O . ARG A 1 270 ? 19.002 2.293 -15.670 1.00 95.94 270 ARG A O 1
ATOM 2078 N N . LEU A 1 271 ? 17.230 2.832 -14.386 1.00 96.62 271 LEU A N 1
ATOM 2079 C CA . LEU A 1 271 ? 17.792 4.017 -13.748 1.00 96.62 271 LEU A CA 1
ATOM 2080 C C . LEU A 1 271 ? 18.065 3.697 -12.286 1.00 96.62 271 LEU A C 1
ATOM 2082 O O . LEU A 1 271 ? 17.252 3.038 -11.633 1.00 96.62 271 LEU A O 1
ATOM 2086 N N . GLU A 1 272 ? 19.191 4.173 -11.772 1.00 97.19 272 GLU A N 1
ATOM 2087 C CA . GLU A 1 272 ? 19.610 3.904 -10.403 1.00 97.19 272 GLU A CA 1
ATOM 2088 C C . GLU A 1 272 ? 20.155 5.151 -9.713 1.00 97.19 272 GLU A C 1
ATOM 2090 O O . GLU A 1 272 ? 20.643 6.099 -10.332 1.00 97.19 272 GLU A O 1
ATOM 2095 N N . VAL A 1 273 ? 20.047 5.144 -8.391 1.00 97.62 273 VAL A N 1
ATOM 2096 C CA . VAL A 1 273 ? 20.656 6.138 -7.521 1.00 97.62 273 VAL A CA 1
ATOM 2097 C C . VAL A 1 273 ? 21.228 5.421 -6.309 1.00 97.62 273 VAL A C 1
ATOM 2099 O O . VAL A 1 273 ? 20.522 4.689 -5.615 1.00 97.62 273 VAL A O 1
ATOM 2102 N N . THR A 1 274 ? 22.511 5.656 -6.050 1.00 97.50 274 THR A N 1
ATOM 2103 C CA . THR A 1 274 ? 23.183 5.227 -4.825 1.00 97.50 274 THR A CA 1
ATOM 2104 C C . THR A 1 274 ? 23.702 6.465 -4.121 1.00 97.50 274 THR A C 1
ATOM 2106 O O . THR A 1 274 ? 24.421 7.267 -4.719 1.00 97.50 274 THR A O 1
ATOM 2109 N N . LYS A 1 275 ? 23.313 6.652 -2.860 1.00 94.69 275 LYS A N 1
ATOM 2110 C CA . LYS A 1 275 ? 23.662 7.851 -2.101 1.00 94.69 275 LYS A CA 1
ATOM 2111 C C . LYS A 1 275 ? 23.955 7.514 -0.652 1.00 94.69 275 LYS A C 1
ATOM 2113 O O . LYS A 1 275 ? 23.183 6.816 -0.000 1.00 94.69 275 LYS A O 1
ATOM 2118 N N . THR A 1 276 ? 25.039 8.092 -0.155 1.00 92.94 276 THR A N 1
ATOM 2119 C CA . THR A 1 276 ? 25.452 8.007 1.242 1.00 92.94 276 THR A CA 1
ATOM 2120 C C . THR A 1 276 ? 25.449 9.409 1.831 1.00 92.94 276 THR A C 1
ATOM 2122 O O . THR A 1 276 ? 26.097 10.306 1.289 1.00 92.94 276 THR A O 1
ATOM 2125 N N . ALA A 1 277 ? 24.711 9.630 2.918 1.00 89.56 277 ALA A N 1
ATOM 2126 C CA . ALA A 1 277 ? 24.680 10.934 3.577 1.00 89.56 277 ALA A CA 1
ATOM 2127 C C . ALA A 1 277 ? 24.445 10.829 5.083 1.00 89.56 277 ALA A C 1
ATOM 2129 O O . ALA A 1 277 ? 23.800 9.903 5.578 1.00 89.56 277 ALA A O 1
ATOM 2130 N N . LYS A 1 278 ? 24.934 11.832 5.818 1.00 87.94 278 LYS A N 1
ATOM 2131 C CA . LYS A 1 278 ? 24.550 12.035 7.215 1.00 87.94 278 LYS A CA 1
ATOM 2132 C C . LYS A 1 278 ? 23.045 12.289 7.287 1.00 87.94 278 LYS A C 1
ATOM 2134 O O . LYS A 1 278 ? 22.518 13.100 6.524 1.00 87.94 278 LYS A O 1
ATOM 2139 N N . LEU A 1 279 ? 22.370 11.623 8.219 1.00 78.94 279 LEU A N 1
ATOM 2140 C CA . LEU A 1 279 ? 20.942 11.820 8.409 1.00 78.94 279 LEU A CA 1
ATOM 2141 C C . LEU A 1 279 ? 20.670 13.173 9.079 1.00 78.94 279 LEU A C 1
ATOM 2143 O O . LEU A 1 279 ? 21.001 13.368 10.246 1.00 78.94 279 LEU A O 1
ATOM 2147 N N . SER A 1 280 ? 20.062 14.096 8.338 1.00 80.31 280 SER A N 1
ATOM 2148 C CA . SER A 1 280 ? 19.504 15.347 8.870 1.00 80.31 280 SER A CA 1
ATOM 2149 C C . SER A 1 280 ? 17.988 15.387 8.692 1.00 80.31 280 SER A C 1
ATOM 2151 O O . SER A 1 280 ? 17.259 15.564 9.662 1.00 80.31 280 SER A O 1
ATOM 2153 N N . ASP A 1 281 ? 17.516 15.149 7.467 1.00 88.06 281 ASP A N 1
ATOM 2154 C CA . ASP A 1 281 ? 16.100 15.080 7.109 1.00 88.06 281 ASP A CA 1
ATOM 2155 C C . ASP A 1 281 ? 15.851 13.878 6.168 1.00 88.06 281 ASP A C 1
ATOM 2157 O O . ASP A 1 281 ? 16.239 13.918 4.993 1.00 88.06 281 ASP A O 1
ATOM 2161 N N . PRO A 1 282 ? 15.200 12.804 6.659 1.00 88.62 282 PRO A N 1
ATOM 2162 C CA . PRO A 1 282 ? 14.859 11.622 5.865 1.00 88.62 282 PRO A CA 1
ATOM 2163 C C . PRO A 1 282 ? 14.011 11.924 4.623 1.00 88.62 282 PRO A C 1
ATOM 2165 O O . PRO A 1 282 ? 14.195 11.297 3.580 1.00 88.62 282 PRO A O 1
ATOM 2168 N N . VAL A 1 283 ? 13.086 12.883 4.718 1.00 89.81 283 VAL A N 1
ATOM 2169 C CA . VAL A 1 283 ? 12.150 13.223 3.639 1.00 89.81 283 VAL A CA 1
ATOM 2170 C C . VAL A 1 283 ? 12.879 14.000 2.550 1.00 89.81 283 VAL A C 1
ATOM 2172 O O . VAL A 1 283 ? 12.747 13.685 1.366 1.00 89.81 283 VAL A O 1
ATOM 2175 N N . ALA A 1 284 ? 13.671 15.005 2.930 1.00 89.62 284 ALA A N 1
ATOM 2176 C CA . ALA A 1 284 ? 14.469 15.769 1.974 1.00 89.62 284 ALA A CA 1
ATOM 2177 C C . ALA A 1 284 ? 15.503 14.880 1.265 1.00 89.62 284 ALA A C 1
ATOM 2179 O O . ALA A 1 284 ? 15.661 14.970 0.045 1.00 89.62 284 ALA A O 1
ATOM 2180 N N . PHE A 1 285 ? 16.153 13.976 2.005 1.00 93.06 285 PHE A N 1
ATOM 2181 C CA . PHE A 1 285 ? 17.092 13.009 1.442 1.00 93.06 285 PHE A CA 1
ATOM 2182 C C . PHE A 1 285 ? 16.418 12.086 0.413 1.00 93.06 285 PHE A C 1
ATOM 2184 O O . PHE A 1 285 ? 16.908 11.956 -0.712 1.00 93.06 285 PHE A O 1
ATOM 2191 N N . ALA A 1 286 ? 15.259 11.512 0.753 1.00 94.19 286 ALA A N 1
ATOM 2192 C CA . ALA A 1 286 ? 14.493 10.657 -0.151 1.00 94.19 286 ALA A CA 1
ATOM 2193 C C . ALA A 1 286 ? 14.056 11.394 -1.430 1.00 94.19 286 ALA A C 1
ATOM 2195 O O . ALA A 1 286 ? 14.235 10.884 -2.538 1.00 94.19 286 ALA A O 1
ATOM 2196 N N . LYS A 1 287 ? 13.551 12.628 -1.293 1.00 91.19 287 LYS A N 1
ATOM 2197 C CA . LYS A 1 287 ? 13.163 13.480 -2.431 1.00 91.19 287 LYS A CA 1
ATOM 2198 C C . LYS A 1 287 ? 14.342 13.821 -3.333 1.00 91.19 287 LYS A C 1
ATOM 2200 O O . LYS A 1 287 ? 14.176 13.838 -4.548 1.00 91.19 287 LYS A O 1
ATOM 2205 N N . SER A 1 288 ? 15.521 14.067 -2.762 1.00 93.56 288 SER A N 1
ATOM 2206 C CA . SER A 1 288 ? 16.736 14.276 -3.551 1.00 93.56 288 SER A CA 1
ATOM 2207 C C . SER A 1 288 ? 17.092 13.033 -4.365 1.00 93.56 288 SER A C 1
ATOM 2209 O O . SER A 1 288 ? 17.383 13.171 -5.546 1.00 93.56 288 SER A O 1
ATOM 2211 N N . CYS A 1 289 ? 17.011 11.835 -3.781 1.00 95.81 289 CYS A N 1
ATOM 2212 C CA . CYS A 1 289 ? 17.279 10.597 -4.518 1.00 95.81 289 CYS A CA 1
ATOM 2213 C C . CYS A 1 289 ? 16.259 10.377 -5.649 1.00 95.81 289 CYS A C 1
ATOM 2215 O O . CYS A 1 289 ? 16.624 9.983 -6.755 1.00 95.81 289 CYS A O 1
ATOM 2217 N N . ALA A 1 290 ? 14.978 10.670 -5.402 1.00 93.44 290 ALA A N 1
ATOM 2218 C CA . ALA A 1 290 ? 13.942 10.596 -6.432 1.00 93.44 290 ALA A CA 1
ATOM 2219 C C . ALA A 1 290 ? 14.175 11.624 -7.551 1.00 93.44 290 ALA A C 1
ATOM 2221 O O . ALA A 1 290 ? 14.017 11.306 -8.726 1.00 93.44 290 ALA A O 1
ATOM 2222 N N . TYR A 1 291 ? 14.594 12.843 -7.204 1.00 91.81 291 TYR A N 1
ATOM 2223 C CA . TYR A 1 291 ? 14.956 13.871 -8.177 1.00 91.81 291 TYR A CA 1
ATOM 2224 C C . TYR A 1 291 ? 16.107 13.419 -9.083 1.00 91.81 291 TYR A C 1
ATOM 2226 O O . TYR A 1 291 ? 16.012 13.590 -10.298 1.00 91.81 291 TYR A O 1
ATOM 2234 N N . ASP A 1 292 ? 17.134 12.777 -8.519 1.00 93.56 292 ASP A N 1
ATOM 2235 C CA . ASP A 1 292 ? 18.268 12.243 -9.280 1.00 93.56 292 ASP A CA 1
ATOM 2236 C C . ASP A 1 292 ? 17.798 11.207 -10.325 1.00 93.56 292 ASP A C 1
ATOM 2238 O O . ASP A 1 292 ? 18.217 11.269 -11.479 1.00 93.56 292 ASP A O 1
ATOM 2242 N N . ILE A 1 293 ? 16.852 10.322 -9.979 1.00 93.69 293 ILE A N 1
ATOM 2243 C CA . ILE A 1 293 ? 16.219 9.384 -10.932 1.00 93.69 293 ILE A CA 1
ATOM 2244 C C . ILE A 1 293 ? 15.411 10.122 -12.011 1.00 93.69 293 ILE A C 1
ATOM 2246 O O . ILE A 1 293 ? 15.490 9.797 -13.197 1.00 93.69 293 ILE A O 1
ATOM 2250 N N . LEU A 1 294 ? 14.622 11.129 -11.626 1.00 88.88 294 LEU A N 1
ATOM 2251 C CA . LEU A 1 294 ? 13.791 11.882 -12.569 1.00 88.88 294 LEU A CA 1
ATOM 2252 C C . LEU A 1 294 ? 14.629 12.680 -13.577 1.00 88.88 294 LEU A C 1
ATOM 2254 O O . LEU A 1 294 ? 14.200 12.831 -14.721 1.00 88.88 294 LEU A O 1
ATOM 2258 N N . MET A 1 295 ? 15.800 13.179 -13.172 1.00 89.25 295 MET A N 1
ATOM 2259 C CA . MET A 1 295 ? 16.742 13.876 -14.057 1.00 89.25 295 MET A CA 1
ATOM 2260 C C . MET A 1 295 ? 17.460 12.934 -15.029 1.00 89.25 295 MET A C 1
ATOM 2262 O O . MET A 1 295 ? 17.841 13.368 -16.110 1.00 89.25 295 MET A O 1
ATOM 2266 N N . GLN A 1 296 ? 17.583 11.647 -14.696 1.00 89.62 296 GLN A N 1
ATOM 2267 C CA . GLN A 1 296 ? 18.134 10.614 -15.584 1.00 89.62 296 GLN A CA 1
ATOM 2268 C C . GLN A 1 296 ? 17.128 10.108 -16.643 1.00 89.62 296 GLN A C 1
ATOM 2270 O O . GLN A 1 296 ? 17.381 9.105 -17.302 1.00 89.62 296 GLN A O 1
ATOM 2275 N N . GLY A 1 297 ? 15.975 10.767 -16.808 1.00 87.56 297 GLY A N 1
ATOM 2276 C CA . GLY A 1 297 ? 14.921 10.341 -17.740 1.00 87.56 297 GLY A CA 1
ATOM 2277 C C . GLY A 1 297 ? 13.807 9.512 -17.094 1.00 87.56 297 GLY A C 1
ATOM 2278 O O . GLY A 1 297 ? 12.932 8.999 -17.787 1.00 87.56 297 GLY A O 1
ATOM 2279 N N . GLY A 1 298 ? 13.766 9.412 -15.758 1.00 85.12 298 GLY A N 1
ATOM 2280 C CA . GLY A 1 298 ? 12.728 8.645 -15.059 1.00 85.12 298 GLY A CA 1
ATOM 2281 C C . GLY A 1 298 ? 11.302 9.117 -15.355 1.00 85.12 298 GLY A C 1
ATOM 2282 O O . GLY A 1 298 ? 10.373 8.315 -15.329 1.00 85.12 298 GLY A O 1
ATOM 2283 N N . LYS A 1 299 ? 11.124 10.396 -15.713 1.00 84.50 299 LYS A N 1
ATOM 2284 C CA . LYS A 1 299 ? 9.825 10.946 -16.136 1.00 84.50 299 LYS A CA 1
ATOM 2285 C C . LYS A 1 299 ? 9.242 10.216 -17.347 1.00 84.50 299 LYS A C 1
ATOM 2287 O O . LYS A 1 299 ? 8.036 9.987 -17.374 1.00 84.50 299 LYS A O 1
ATOM 2292 N N . ASP A 1 300 ? 10.081 9.833 -18.303 1.00 84.50 300 ASP A N 1
ATOM 2293 C CA . ASP A 1 300 ? 9.635 9.196 -19.543 1.00 84.50 300 ASP A CA 1
ATOM 2294 C C . ASP A 1 300 ? 9.211 7.747 -19.288 1.00 84.50 300 ASP A C 1
ATOM 2296 O O . ASP A 1 300 ? 8.168 7.313 -19.777 1.00 84.50 300 ASP A O 1
ATOM 2300 N N . ILE A 1 301 ? 9.949 7.029 -18.431 1.00 84.12 301 ILE A N 1
ATOM 2301 C CA . ILE A 1 301 ? 9.589 5.673 -17.985 1.00 84.12 301 ILE A CA 1
ATOM 2302 C C . ILE A 1 301 ? 8.237 5.689 -17.262 1.00 84.12 301 ILE A C 1
ATOM 2304 O O . ILE A 1 301 ? 7.363 4.876 -17.563 1.00 84.12 301 ILE A O 1
ATOM 2308 N N . LEU A 1 302 ? 8.044 6.633 -16.334 1.00 80.31 302 LEU A N 1
ATOM 2309 C CA . LEU A 1 302 ? 6.795 6.768 -15.577 1.00 80.31 302 LEU A CA 1
ATOM 2310 C C . LEU A 1 302 ? 5.609 7.137 -16.482 1.00 80.31 302 LEU A C 1
ATOM 2312 O O . LEU A 1 302 ? 4.512 6.608 -16.305 1.00 80.31 302 LEU A O 1
ATOM 2316 N N . ALA A 1 303 ? 5.820 8.019 -17.462 1.00 77.62 303 ALA A N 1
ATOM 2317 C CA . ALA A 1 303 ? 4.788 8.396 -18.423 1.00 77.62 303 ALA A CA 1
ATOM 2318 C C . ALA A 1 303 ? 4.402 7.225 -19.343 1.00 77.62 303 ALA A C 1
ATOM 2320 O O . ALA A 1 303 ? 3.214 6.986 -19.563 1.00 77.62 303 ALA A O 1
ATOM 2321 N N . ALA A 1 304 ? 5.383 6.472 -19.850 1.00 74.62 304 ALA A N 1
ATOM 2322 C CA . ALA A 1 304 ? 5.142 5.297 -20.683 1.00 74.62 304 ALA A CA 1
ATOM 2323 C C . ALA A 1 304 ? 4.390 4.192 -19.921 1.00 74.62 304 ALA A C 1
ATOM 2325 O O . ALA A 1 304 ? 3.454 3.600 -20.461 1.00 74.62 304 ALA A O 1
ATOM 2326 N N . ASP A 1 305 ? 4.746 3.957 -18.653 1.00 68.81 305 ASP A N 1
ATOM 2327 C CA . ASP A 1 305 ? 4.057 2.995 -17.787 1.00 68.81 305 ASP A CA 1
ATOM 2328 C C . ASP A 1 305 ? 2.586 3.376 -17.564 1.00 68.81 305 ASP A C 1
ATOM 2330 O O . ASP A 1 305 ? 1.710 2.519 -17.680 1.00 68.81 305 ASP A O 1
ATOM 2334 N N . ALA A 1 306 ? 2.294 4.662 -17.337 1.00 64.12 306 ALA A N 1
ATOM 2335 C CA . ALA A 1 306 ? 0.923 5.148 -17.187 1.00 64.12 306 ALA A CA 1
ATOM 2336 C C . ALA A 1 306 ? 0.073 4.897 -18.449 1.00 64.12 306 ALA A C 1
ATOM 2338 O O . ALA A 1 306 ? -1.041 4.384 -18.349 1.00 64.12 306 ALA A O 1
ATOM 2339 N N . VAL A 1 307 ? 0.618 5.176 -19.640 1.00 64.50 307 VAL A N 1
ATOM 2340 C CA . VAL A 1 307 ? -0.069 4.930 -20.923 1.00 64.50 307 VAL A CA 1
ATOM 2341 C C . VAL A 1 307 ? -0.316 3.436 -21.148 1.00 64.50 307 VAL A C 1
ATOM 2343 O O . VAL A 1 307 ? -1.397 3.040 -21.587 1.00 64.50 307 VAL A O 1
ATOM 2346 N N . GLN A 1 308 ? 0.665 2.585 -20.840 1.00 61.38 308 GLN A N 1
ATOM 2347 C CA . GLN A 1 308 ? 0.518 1.141 -21.000 1.00 61.38 308 GLN A CA 1
ATOM 2348 C C . GLN A 1 308 ? -0.477 0.547 -19.991 1.00 61.38 308 GLN A C 1
ATOM 2350 O O . GLN A 1 308 ? -1.283 -0.304 -20.367 1.00 61.38 308 GLN A O 1
ATOM 2355 N N . ALA A 1 309 ? -0.470 1.011 -18.739 1.00 59.28 309 ALA A N 1
ATOM 2356 C CA . ALA A 1 309 ? -1.444 0.605 -17.728 1.00 59.28 309 ALA A CA 1
ATOM 2357 C C . ALA A 1 309 ? -2.879 0.984 -18.139 1.00 59.28 309 ALA A C 1
ATOM 2359 O O . ALA A 1 309 ? -3.793 0.165 -18.018 1.00 59.28 309 ALA A O 1
ATOM 2360 N N . GLU A 1 310 ? -3.075 2.181 -18.702 1.00 58.00 310 GLU A N 1
ATOM 2361 C CA . GLU A 1 310 ? -4.352 2.599 -19.292 1.00 58.00 310 GLU A CA 1
ATOM 2362 C C . GLU A 1 310 ? -4.748 1.727 -20.495 1.00 58.00 310 GLU A C 1
ATOM 2364 O O . GLU A 1 310 ? -5.906 1.322 -20.619 1.00 58.00 310 GLU A O 1
ATOM 2369 N N . ALA A 1 311 ? -3.805 1.397 -21.382 1.00 55.50 311 ALA A N 1
ATOM 2370 C CA . ALA A 1 311 ? -4.059 0.542 -22.540 1.00 55.50 311 ALA A CA 1
ATOM 2371 C C . ALA A 1 311 ? -4.458 -0.887 -22.132 1.00 55.50 311 ALA A C 1
ATOM 2373 O O . ALA A 1 311 ? -5.425 -1.425 -22.671 1.00 55.50 311 ALA A O 1
ATOM 2374 N N . GLU A 1 312 ? -3.772 -1.488 -21.159 1.00 55.12 312 GLU A N 1
ATOM 2375 C CA . GLU A 1 312 ? -4.091 -2.817 -20.623 1.00 55.12 312 GLU A CA 1
ATOM 2376 C C . GLU A 1 312 ? -5.461 -2.831 -19.928 1.00 55.12 312 GLU A C 1
ATOM 2378 O O . GLU A 1 312 ? -6.268 -3.731 -20.183 1.00 55.12 312 GLU A O 1
ATOM 2383 N N . ALA A 1 313 ? -5.775 -1.800 -19.135 1.00 48.66 313 ALA A N 1
ATOM 2384 C CA . ALA A 1 313 ? -7.101 -1.624 -18.541 1.00 48.66 313 ALA A CA 1
ATOM 2385 C C . ALA A 1 313 ? -8.199 -1.503 -19.618 1.00 48.66 313 ALA A C 1
ATOM 2387 O O . ALA A 1 313 ? -9.257 -2.127 -19.510 1.00 48.66 313 ALA A O 1
ATOM 2388 N N . ASN A 1 314 ? -7.928 -0.771 -20.704 1.00 41.00 314 ASN A N 1
ATOM 2389 C CA . ASN A 1 314 ? -8.849 -0.594 -21.830 1.00 41.00 314 ASN A CA 1
ATOM 2390 C C . ASN A 1 314 ? -9.021 -1.863 -22.685 1.00 41.00 314 ASN A C 1
ATOM 2392 O O . ASN A 1 314 ? -10.130 -2.147 -23.143 1.00 41.00 314 ASN A O 1
ATOM 2396 N N . ILE A 1 315 ? -7.957 -2.641 -22.909 1.00 42.28 315 ILE A N 1
ATOM 2397 C CA . ILE A 1 315 ? -8.018 -3.931 -23.616 1.00 42.28 315 ILE A CA 1
ATOM 2398 C C . ILE A 1 315 ? -8.826 -4.936 -22.793 1.00 42.28 315 ILE A C 1
ATOM 2400 O O . ILE A 1 315 ? -9.677 -5.627 -23.348 1.00 42.28 315 ILE A O 1
ATOM 2404 N N . LYS A 1 316 ? -8.644 -4.981 -21.469 1.00 38.06 316 LYS A N 1
ATOM 2405 C CA . LYS A 1 316 ? -9.411 -5.879 -20.593 1.00 38.06 316 LYS A CA 1
ATOM 2406 C C . LYS A 1 316 ? -10.871 -5.471 -20.446 1.00 38.06 316 LYS A C 1
ATOM 2408 O O . LYS A 1 316 ? -11.734 -6.341 -20.491 1.00 38.06 316 LYS A O 1
ATOM 2413 N N . ALA A 1 317 ? -11.172 -4.172 -20.407 1.00 38.22 317 ALA A N 1
ATOM 2414 C CA . ALA A 1 317 ? -12.547 -3.681 -20.508 1.00 38.22 317 ALA A CA 1
ATOM 2415 C C . ALA A 1 317 ? -13.232 -4.104 -21.827 1.00 38.22 317 ALA A C 1
ATOM 2417 O O . ALA A 1 317 ? -14.448 -4.280 -21.852 1.00 38.22 317 ALA A O 1
ATOM 2418 N N . LYS A 1 318 ? -12.458 -4.307 -22.907 1.00 34.56 318 LYS A N 1
ATOM 2419 C CA . LYS A 1 318 ? -12.928 -4.846 -24.198 1.00 34.56 318 LYS A CA 1
ATOM 2420 C C . LYS A 1 318 ? -12.941 -6.383 -24.275 1.00 34.56 318 LYS A C 1
ATOM 2422 O O . LYS A 1 318 ? -13.661 -6.913 -25.116 1.00 34.56 318 LYS A O 1
ATOM 2427 N N . ALA A 1 319 ? -12.152 -7.077 -23.450 1.00 30.75 319 ALA A N 1
ATOM 2428 C CA . ALA A 1 319 ? -12.011 -8.539 -23.422 1.00 30.75 319 ALA A CA 1
ATOM 2429 C C . ALA A 1 319 ? -12.970 -9.243 -22.444 1.00 30.75 319 ALA A C 1
ATOM 2431 O O . ALA A 1 319 ? -13.047 -10.471 -22.446 1.00 30.75 319 ALA A O 1
ATOM 2432 N N . ILE A 1 320 ? -13.742 -8.493 -21.649 1.00 27.17 320 ILE A N 1
ATOM 2433 C CA . ILE A 1 320 ? -15.000 -9.008 -21.092 1.00 27.17 320 ILE A CA 1
ATOM 2434 C C . ILE A 1 320 ? -15.839 -9.440 -22.302 1.00 27.17 320 ILE A C 1
ATOM 2436 O O . ILE A 1 320 ? -16.057 -8.605 -23.186 1.00 27.17 320 ILE A O 1
ATOM 2440 N N . PRO A 1 321 ? -16.268 -10.710 -22.410 1.00 23.69 321 PRO A N 1
ATOM 2441 C CA . PRO A 1 321 ? -16.966 -11.171 -23.596 1.00 23.69 321 PRO A CA 1
ATOM 2442 C C . PRO A 1 321 ? -18.163 -10.258 -23.849 1.00 23.69 321 PRO A C 1
ATOM 2444 O O . PRO A 1 321 ? -18.998 -10.046 -22.966 1.00 23.69 321 PRO A O 1
ATOM 2447 N N . LYS A 1 322 ? -18.226 -9.704 -25.068 1.00 27.25 322 LYS A N 1
ATOM 2448 C CA . LYS A 1 322 ? -19.465 -9.163 -25.619 1.00 27.25 322 LYS A CA 1
ATOM 2449 C C . LYS A 1 322 ? -20.508 -10.253 -25.428 1.00 27.25 322 LYS A C 1
ATOM 2451 O O . LYS A 1 322 ? -20.446 -11.280 -26.101 1.00 27.25 322 LYS A O 1
ATOM 2456 N N . VAL A 1 323 ? -21.449 -10.031 -24.515 1.00 26.34 323 VAL A N 1
ATOM 2457 C CA . VAL A 1 323 ? -22.731 -10.719 -24.585 1.00 26.34 323 VAL A CA 1
ATOM 2458 C C . VAL A 1 323 ? -23.219 -10.473 -26.005 1.00 26.34 323 VAL A C 1
ATOM 2460 O O . VAL A 1 323 ? -23.353 -9.327 -26.439 1.00 26.34 323 VAL A O 1
ATOM 2463 N N . ILE A 1 324 ? -23.314 -11.562 -26.759 1.00 27.11 324 ILE A N 1
ATOM 2464 C CA . ILE A 1 324 ? -23.765 -11.580 -28.139 1.00 27.11 324 ILE A CA 1
ATOM 2465 C C . ILE A 1 324 ? -25.096 -10.833 -28.170 1.00 27.11 324 ILE A C 1
ATOM 2467 O O . ILE A 1 324 ? -26.039 -11.192 -27.468 1.00 27.11 324 ILE A O 1
ATOM 2471 N N . THR A 1 325 ? -25.148 -9.763 -28.958 1.00 29.06 325 THR A N 1
ATOM 2472 C CA . THR A 1 325 ? -26.390 -9.093 -29.325 1.00 29.06 325 THR A CA 1
ATOM 2473 C C . THR A 1 325 ? -27.200 -10.064 -30.175 1.00 29.06 325 THR A C 1
ATOM 2475 O O . THR A 1 325 ? -27.018 -10.129 -31.390 1.00 29.06 325 THR A O 1
ATOM 2478 N N . ALA A 1 326 ? -28.058 -10.848 -29.529 1.00 23.31 326 ALA A N 1
ATOM 2479 C CA . ALA A 1 326 ? -29.248 -11.367 -30.179 1.00 23.31 326 ALA A CA 1
ATOM 2480 C C . ALA A 1 326 ? -30.203 -10.187 -30.436 1.00 23.31 326 ALA A C 1
ATOM 2482 O O . ALA A 1 326 ? -30.261 -9.240 -29.649 1.00 23.31 326 ALA A O 1
ATOM 2483 N N . ALA A 1 327 ? -30.900 -10.230 -31.572 1.00 23.70 327 ALA A N 1
ATOM 2484 C CA . ALA A 1 327 ? -32.004 -9.332 -31.913 1.00 23.70 327 ALA A CA 1
ATOM 2485 C C . ALA A 1 327 ? -33.025 -9.252 -30.752 1.00 23.70 327 ALA A C 1
ATOM 2487 O O . ALA A 1 327 ? -33.074 -10.185 -29.950 1.00 23.70 327 ALA A O 1
ATOM 2488 N N . PRO A 1 328 ? -33.803 -8.156 -30.627 1.00 28.38 328 PRO A N 1
ATOM 2489 C CA . PRO A 1 328 ? -34.529 -7.835 -29.404 1.00 28.38 328 PRO A CA 1
ATOM 2490 C C . PRO A 1 328 ? -35.523 -8.950 -29.088 1.00 28.38 328 PRO A C 1
ATOM 2492 O O . PRO A 1 328 ? -36.517 -9.134 -29.786 1.00 28.38 328 PRO A O 1
ATOM 2495 N N . GLN A 1 329 ? -35.204 -9.705 -28.047 1.00 24.86 329 GLN A N 1
ATOM 2496 C CA . GLN A 1 329 ? -36.089 -10.656 -27.407 1.00 24.86 329 GLN A CA 1
ATOM 2497 C C . GLN A 1 329 ? -36.247 -10.178 -25.970 1.00 24.86 329 GLN A C 1
ATOM 2499 O O . GLN A 1 329 ? -35.267 -9.770 -25.344 1.00 24.86 329 GLN A O 1
ATOM 2504 N N . ASP A 1 330 ? -37.502 -10.141 -25.544 1.00 27.25 330 ASP A N 1
ATOM 2505 C CA . ASP A 1 330 ? -38.028 -9.409 -24.400 1.00 27.25 330 ASP A CA 1
ATOM 2506 C C . ASP A 1 330 ? -37.180 -9.464 -23.124 1.00 27.25 330 ASP A C 1
ATOM 2508 O O . ASP A 1 330 ? -36.546 -10.467 -22.789 1.00 27.25 330 ASP A O 1
ATOM 2512 N N . ASP A 1 331 ? -37.216 -8.336 -22.413 1.00 30.11 331 ASP A N 1
ATOM 2513 C CA . ASP A 1 331 ? -36.612 -8.085 -21.112 1.00 30.11 331 ASP A CA 1
ATOM 2514 C C . ASP A 1 331 ? -36.681 -9.301 -20.169 1.00 30.11 331 ASP A C 1
ATOM 2516 O O . ASP A 1 331 ? -37.687 -9.547 -19.503 1.00 30.11 331 ASP A O 1
ATOM 2520 N N . TYR A 1 332 ? -35.553 -9.991 -19.984 1.00 25.94 332 TYR A N 1
ATOM 2521 C CA . TYR A 1 332 ? -35.305 -10.704 -18.732 1.00 25.94 332 TYR A CA 1
ATOM 2522 C C . TYR A 1 332 ? -34.975 -9.663 -17.653 1.00 25.94 332 TYR A C 1
ATOM 2524 O O . TYR A 1 332 ? -33.815 -9.395 -17.323 1.00 25.94 332 TYR A O 1
ATOM 2532 N N . VAL A 1 333 ? -36.024 -9.049 -17.103 1.00 33.66 333 VAL A N 1
ATOM 2533 C CA . VAL A 1 333 ? -35.971 -8.367 -15.809 1.00 33.66 333 VAL A CA 1
ATOM 2534 C C . VAL A 1 333 ? -35.569 -9.430 -14.787 1.00 33.66 333 VAL A C 1
ATOM 2536 O O . VAL A 1 333 ? -36.364 -10.301 -14.448 1.00 33.66 333 VAL A O 1
ATOM 2539 N N . LYS A 1 334 ? -34.322 -9.396 -14.296 1.00 37.53 334 LYS A N 1
ATOM 2540 C CA . LYS A 1 334 ? -34.005 -10.066 -13.026 1.00 37.53 334 LYS A CA 1
ATOM 2541 C C . LYS A 1 334 ? -35.007 -9.537 -12.008 1.00 37.53 334 LYS A C 1
ATOM 2543 O O . LYS A 1 334 ? -35.046 -8.323 -11.804 1.00 37.53 334 LYS A O 1
ATOM 2548 N N . GLU A 1 335 ? -35.807 -10.423 -11.422 1.00 40.94 335 GLU A N 1
ATOM 2549 C CA . GLU A 1 335 ? -36.780 -10.015 -10.416 1.00 40.94 335 GLU A CA 1
ATOM 2550 C C . GLU A 1 335 ? -36.083 -9.177 -9.333 1.00 40.94 335 GLU A C 1
ATOM 2552 O O . GLU A 1 335 ? -34.958 -9.499 -8.918 1.00 40.94 335 GLU A O 1
ATOM 2557 N N . PRO A 1 336 ? -36.692 -8.050 -8.933 1.00 53.97 336 PRO A N 1
ATOM 2558 C CA . PRO A 1 336 ? -36.115 -7.173 -7.933 1.00 53.97 336 PRO A CA 1
ATOM 2559 C C . PRO A 1 336 ? -35.870 -7.957 -6.645 1.00 53.97 336 PRO A C 1
ATOM 2561 O O . PRO A 1 336 ? -36.744 -8.683 -6.183 1.00 53.97 336 PRO A O 1
ATOM 2564 N N . THR A 1 337 ? -34.680 -7.818 -6.056 1.00 60.09 337 THR A N 1
ATOM 2565 C CA . THR A 1 337 ? -34.352 -8.499 -4.796 1.00 60.09 337 THR A CA 1
ATOM 2566 C C . THR A 1 337 ? -35.372 -8.102 -3.729 1.00 60.09 337 THR A C 1
ATOM 2568 O O . THR A 1 337 ? -35.481 -6.914 -3.404 1.00 60.09 337 THR A O 1
ATOM 2571 N N . GLU A 1 338 ? -36.130 -9.081 -3.229 1.00 75.12 338 GLU A N 1
ATOM 2572 C CA . GLU A 1 338 ? -37.137 -8.870 -2.192 1.00 75.12 338 GLU A CA 1
ATOM 2573 C C . GLU A 1 338 ? -36.473 -8.712 -0.824 1.00 75.12 338 GLU A C 1
ATOM 2575 O O . GLU A 1 338 ? -35.569 -9.462 -0.452 1.00 75.12 338 GLU A O 1
ATOM 2580 N N . ILE A 1 339 ? -36.927 -7.715 -0.073 1.00 71.31 339 ILE A N 1
ATOM 2581 C CA . ILE A 1 339 ? -36.496 -7.454 1.294 1.00 71.31 339 ILE A CA 1
ATOM 2582 C C . ILE A 1 339 ? -37.724 -7.528 2.176 1.00 71.31 339 ILE A C 1
ATOM 2584 O O . ILE A 1 339 ? -38.599 -6.666 2.102 1.00 71.31 339 ILE A O 1
ATOM 2588 N N . VAL A 1 340 ? -37.772 -8.575 2.995 1.0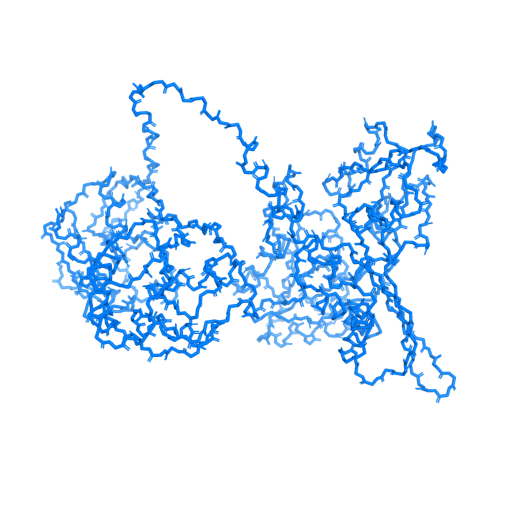0 74.75 340 VAL A N 1
ATOM 2589 C CA . VAL A 1 340 ? -38.858 -8.800 3.944 1.00 74.75 340 VAL A CA 1
ATOM 2590 C C . VAL A 1 340 ? -38.572 -8.016 5.218 1.00 74.75 340 VAL A C 1
ATOM 2592 O O . VAL A 1 340 ? -37.619 -8.306 5.946 1.00 74.75 340 VAL A O 1
ATOM 2595 N N . LEU A 1 341 ? -39.404 -7.016 5.478 1.00 75.94 341 LEU A N 1
ATOM 2596 C CA . LEU A 1 341 ? -39.418 -6.261 6.719 1.00 75.94 341 LEU A CA 1
ATOM 2597 C C . LEU A 1 341 ? -39.882 -7.176 7.856 1.00 75.94 341 LEU A C 1
ATOM 2599 O O . LEU A 1 341 ? -40.908 -7.842 7.750 1.00 75.94 341 LEU A O 1
ATOM 2603 N N . LYS A 1 342 ? -39.130 -7.217 8.959 1.00 66.19 342 LYS A N 1
ATOM 2604 C CA . LYS A 1 342 ? -39.557 -7.944 10.165 1.00 66.19 342 LYS A CA 1
ATOM 2605 C C . LYS A 1 342 ? -40.634 -7.145 10.896 1.00 66.19 342 LYS A C 1
ATOM 2607 O O . LYS A 1 342 ? -40.389 -5.968 11.185 1.00 66.19 342 LYS A O 1
ATOM 2612 N N . ASP A 1 343 ? -41.741 -7.805 11.240 1.00 57.72 343 ASP A N 1
ATOM 2613 C CA . ASP A 1 343 ? -42.852 -7.224 11.999 1.00 57.72 343 ASP A CA 1
ATOM 2614 C C . ASP A 1 343 ? -42.361 -6.515 13.266 1.00 57.72 343 ASP A C 1
ATOM 2616 O O . ASP A 1 343 ? -41.574 -7.052 14.051 1.00 57.72 343 ASP A O 1
ATOM 2620 N N . ALA A 1 344 ? -42.835 -5.286 13.453 1.00 56.75 344 ALA A N 1
ATOM 2621 C CA . ALA A 1 344 ? -42.626 -4.486 14.650 1.00 56.75 344 ALA A CA 1
ATOM 2622 C C . ALA A 1 344 ? -44.004 -4.042 15.149 1.00 56.75 344 ALA A C 1
ATOM 2624 O O . ALA A 1 344 ? -44.571 -3.064 14.669 1.00 56.75 344 ALA A O 1
ATOM 2625 N N . ALA A 1 345 ? -44.586 -4.816 16.065 1.00 55.41 345 ALA A N 1
ATOM 2626 C CA . ALA A 1 345 ? -45.903 -4.514 16.608 1.00 55.41 345 ALA A CA 1
ATOM 2627 C C . ALA A 1 345 ? -45.861 -3.195 17.403 1.00 55.41 345 ALA A C 1
ATOM 2629 O O . ALA A 1 345 ? -45.139 -3.097 18.393 1.00 55.41 345 ALA A O 1
ATOM 2630 N N . GLY A 1 346 ? -46.644 -2.201 16.971 1.00 58.81 346 GLY A N 1
ATOM 2631 C CA . GLY A 1 346 ? -46.864 -0.944 17.701 1.00 58.81 346 GLY A CA 1
ATOM 2632 C C . GLY A 1 346 ? -45.850 0.182 17.461 1.00 58.81 346 GLY A C 1
ATOM 2633 O O . GLY A 1 346 ? -45.872 1.148 18.211 1.00 58.81 346 GLY A O 1
ATOM 2634 N N . ILE A 1 347 ? -44.980 0.078 16.449 1.00 74.12 347 ILE A N 1
ATOM 2635 C CA . ILE A 1 347 ? -43.935 1.071 16.130 1.00 74.12 347 ILE A CA 1
ATOM 2636 C C . ILE A 1 347 ? -44.066 1.469 14.652 1.00 74.12 347 ILE A C 1
ATOM 2638 O O . ILE A 1 347 ? -44.234 0.601 13.793 1.00 74.12 347 ILE A O 1
ATOM 2642 N N . ALA A 1 348 ? -43.980 2.764 14.332 1.00 81.31 348 ALA A N 1
ATOM 2643 C CA . ALA A 1 348 ? -44.033 3.241 12.951 1.00 81.31 348 ALA A CA 1
ATOM 2644 C C . ALA A 1 348 ? -42.793 2.768 12.176 1.00 81.31 348 ALA A C 1
ATOM 2646 O O . ALA A 1 348 ? -41.660 2.997 12.597 1.00 81.31 348 ALA A O 1
ATOM 2647 N N . HIS A 1 349 ? -42.985 2.110 11.032 1.00 87.69 349 HIS A N 1
ATOM 2648 C CA . HIS A 1 349 ? -41.879 1.573 10.240 1.00 87.69 349 HIS A CA 1
ATOM 2649 C C . HIS A 1 349 ? -41.631 2.445 9.009 1.00 87.69 349 HIS A C 1
ATOM 2651 O O . HIS A 1 349 ? -42.522 2.643 8.180 1.00 87.69 349 HIS A O 1
ATOM 2657 N N . VAL A 1 350 ? -40.418 2.982 8.889 1.00 89.25 350 VAL A N 1
ATOM 2658 C CA . VAL A 1 350 ? -40.037 3.929 7.838 1.00 89.25 350 VAL A CA 1
ATOM 2659 C C . VAL A 1 350 ? -38.843 3.389 7.061 1.00 89.25 350 VAL A C 1
ATOM 2661 O O . VAL A 1 350 ? -37.816 3.036 7.631 1.00 89.25 350 VAL A O 1
ATOM 2664 N N . VAL A 1 351 ? -38.951 3.353 5.736 1.00 89.88 351 VAL A N 1
ATOM 2665 C CA . VAL A 1 351 ? -37.855 2.912 4.865 1.00 89.88 351 VAL A CA 1
ATOM 2666 C C . VAL A 1 351 ? -36.984 4.105 4.499 1.00 89.88 351 VAL A C 1
ATOM 2668 O O . VAL A 1 351 ? -37.464 5.076 3.921 1.00 89.88 351 VAL A O 1
ATOM 2671 N N . SER A 1 352 ? -35.686 4.031 4.762 1.00 89.88 352 SER A N 1
ATOM 2672 C CA . SER A 1 352 ? -34.721 5.026 4.307 1.00 89.88 352 SER A CA 1
ATOM 2673 C C . SER A 1 352 ? -34.044 4.575 3.022 1.00 89.88 352 SER A C 1
ATOM 2675 O O . SER A 1 352 ? -33.420 3.517 2.989 1.00 89.88 352 SER A O 1
ATOM 2677 N N . THR A 1 353 ? -34.078 5.397 1.962 1.00 87.31 353 THR A N 1
ATOM 2678 C CA . THR A 1 353 ? -33.354 5.075 0.716 1.00 87.31 353 THR A CA 1
ATOM 2679 C C . THR A 1 353 ? -31.846 5.338 0.791 1.00 87.31 353 THR A C 1
ATOM 2681 O O . THR A 1 353 ? -31.189 5.499 -0.243 1.00 87.31 353 THR A O 1
ATOM 2684 N N . LYS A 1 354 ? -31.315 5.524 1.998 1.00 81.50 354 LYS A N 1
ATOM 2685 C CA . LYS A 1 354 ? -29.919 5.834 2.279 1.00 81.50 354 LYS A CA 1
ATOM 2686 C C . LYS A 1 354 ? -29.542 5.271 3.649 1.00 81.50 354 LYS A C 1
ATOM 2688 O O . LYS A 1 354 ? -30.340 5.326 4.576 1.00 81.50 354 LYS A O 1
ATOM 2693 N N . VAL A 1 355 ? -28.301 4.819 3.784 1.00 78.50 355 VAL A N 1
ATOM 2694 C CA . VAL A 1 355 ? -27.709 4.479 5.084 1.00 78.50 355 VAL A CA 1
ATOM 2695 C C . VAL A 1 355 ? -27.385 5.759 5.868 1.00 78.50 355 VAL A C 1
ATOM 2697 O O . VAL A 1 355 ? -26.764 6.688 5.330 1.00 78.50 355 VAL A O 1
ATOM 2700 N N . LEU A 1 356 ? -27.832 5.816 7.115 1.00 77.81 356 LEU A N 1
ATOM 2701 C CA . LEU A 1 356 ? -27.636 6.885 8.087 1.00 77.81 356 LEU A CA 1
ATOM 2702 C C . LEU A 1 356 ? -26.487 6.519 9.035 1.00 77.81 356 LEU A C 1
ATOM 2704 O O . LEU A 1 356 ? -26.123 5.357 9.193 1.00 77.81 356 LEU A O 1
ATOM 2708 N N . SER A 1 357 ? -25.853 7.523 9.640 1.00 72.44 357 SER A N 1
ATOM 2709 C CA . SER A 1 357 ? -24.871 7.267 10.701 1.00 72.44 357 SER A CA 1
ATOM 2710 C C . SER A 1 357 ? -25.564 6.862 12.004 1.00 72.44 357 SER A C 1
ATOM 2712 O O . SER A 1 357 ? -26.714 7.227 12.236 1.00 72.44 357 SER A O 1
ATOM 2714 N N . GLU A 1 358 ? -24.847 6.205 12.921 1.00 71.44 358 GLU A N 1
ATOM 2715 C CA . GLU A 1 358 ? -25.389 5.886 14.254 1.00 71.44 358 GLU A CA 1
ATOM 2716 C C . GLU A 1 358 ? -25.897 7.134 14.987 1.00 71.44 358 GLU A C 1
ATOM 2718 O O . GLU A 1 358 ? -26.983 7.122 15.558 1.00 71.44 358 GLU A O 1
ATOM 2723 N N . SER A 1 359 ? -25.173 8.254 14.892 1.00 69.12 359 SER A N 1
ATOM 2724 C CA . SER A 1 359 ? -25.606 9.537 15.459 1.00 69.12 359 SER A CA 1
ATOM 2725 C C . SER A 1 359 ? -26.920 10.052 14.871 1.00 69.12 359 SER A C 1
ATOM 2727 O O . SER A 1 359 ? -27.670 10.717 15.572 1.00 69.12 359 SER A O 1
ATOM 2729 N N . GLN A 1 360 ? -27.206 9.752 13.603 1.00 83.19 360 GLN A N 1
ATOM 2730 C CA . GLN A 1 360 ? -28.447 10.128 12.929 1.00 83.19 360 GLN A CA 1
ATOM 2731 C C . GLN A 1 360 ? -29.590 9.197 13.332 1.00 83.19 360 GLN A C 1
ATOM 2733 O O . GLN A 1 360 ? -30.686 9.672 13.606 1.00 83.19 360 GLN A O 1
ATOM 2738 N N . LEU A 1 361 ? -29.331 7.893 13.450 1.00 81.88 361 LEU A N 1
ATOM 2739 C CA . LEU A 1 361 ? -30.314 6.935 13.963 1.00 81.88 361 LEU A CA 1
ATOM 2740 C C . LEU A 1 361 ? -30.700 7.242 15.417 1.00 81.88 361 LEU A C 1
ATOM 2742 O O . LEU A 1 361 ? -31.871 7.150 15.766 1.00 81.88 361 LEU A O 1
ATOM 2746 N N . MET A 1 362 ? -29.756 7.701 16.246 1.00 80.00 362 MET A N 1
ATOM 2747 C CA . MET A 1 362 ? -30.031 8.141 17.622 1.00 80.00 362 MET A CA 1
ATOM 2748 C C . MET A 1 362 ? -30.919 9.392 17.716 1.00 80.00 362 MET A C 1
ATOM 2750 O O . MET A 1 362 ? -31.447 9.672 18.790 1.00 80.00 362 MET A O 1
ATOM 2754 N N . MET A 1 363 ? -31.078 10.159 16.631 1.00 83.25 363 MET A N 1
ATOM 2755 C CA . MET A 1 363 ? -31.983 11.315 16.599 1.00 83.25 363 MET A CA 1
ATOM 2756 C C . MET A 1 363 ? -33.439 10.917 16.362 1.00 83.25 363 MET A C 1
ATOM 2758 O O . MET A 1 363 ? -34.313 11.770 16.473 1.00 83.25 363 MET A O 1
ATOM 2762 N N . VAL A 1 364 ? -33.702 9.668 15.984 1.00 86.19 364 VAL A N 1
ATOM 2763 C CA . VAL A 1 364 ? -35.038 9.177 15.651 1.00 86.19 364 VAL A CA 1
ATOM 2764 C C . VAL A 1 364 ? -35.738 8.718 16.923 1.00 86.19 364 VAL A C 1
ATOM 2766 O O . VAL A 1 364 ? -35.118 8.101 17.792 1.00 86.19 364 VAL A O 1
ATOM 2769 N N . ASN A 1 365 ? -37.029 9.023 17.044 1.00 84.94 365 ASN A N 1
ATOM 2770 C CA . ASN A 1 365 ? -37.808 8.608 18.206 1.00 84.94 365 ASN A CA 1
ATOM 2771 C C . ASN A 1 365 ? -37.858 7.079 18.320 1.00 84.94 365 ASN A C 1
ATOM 2773 O O . ASN A 1 365 ? -37.893 6.364 17.321 1.00 84.94 365 ASN A O 1
ATOM 2777 N N . LYS A 1 366 ? -37.886 6.570 19.557 1.00 80.50 366 LYS A N 1
ATOM 2778 C CA . LYS A 1 366 ? -37.853 5.121 19.841 1.00 80.50 366 LYS A CA 1
ATOM 2779 C C . LYS A 1 366 ? -39.059 4.364 19.273 1.00 80.50 366 LYS A C 1
ATOM 2781 O O . LYS A 1 366 ? -38.954 3.162 19.041 1.00 80.50 366 LYS A O 1
ATOM 2786 N N . ASP A 1 367 ? -40.151 5.079 19.021 1.00 81.88 367 ASP A N 1
ATOM 2787 C CA . ASP A 1 367 ? -41.398 4.565 18.448 1.00 81.88 367 ASP A CA 1
ATOM 2788 C C . ASP A 1 367 ? -41.397 4.580 16.909 1.00 81.88 367 ASP A C 1
ATOM 2790 O O . ASP A 1 367 ? -42.403 4.261 16.271 1.00 81.88 367 ASP A O 1
ATOM 2794 N N . ILE A 1 368 ? -40.245 4.885 16.299 1.00 85.69 368 ILE A N 1
ATOM 2795 C CA . ILE A 1 368 ? -40.018 4.822 14.859 1.00 85.69 368 ILE A CA 1
ATOM 2796 C C . ILE A 1 368 ? -38.847 3.878 14.581 1.00 85.69 368 ILE A C 1
ATOM 2798 O O . ILE A 1 368 ? -37.715 4.087 15.018 1.00 85.69 368 ILE A O 1
ATOM 2802 N N . LYS A 1 369 ? -39.102 2.846 13.783 1.00 86.12 369 LYS A N 1
ATOM 2803 C CA . LYS A 1 369 ? -38.072 1.951 13.260 1.00 86.12 369 LYS A CA 1
ATOM 2804 C C . LYS A 1 369 ? -37.679 2.405 11.859 1.00 86.12 369 LYS A C 1
ATOM 2806 O O . LYS A 1 369 ? -38.549 2.570 11.005 1.00 86.12 369 LYS A O 1
ATOM 2811 N N . ILE A 1 370 ? -36.379 2.565 11.610 1.00 87.19 370 ILE A N 1
ATOM 2812 C CA . ILE A 1 370 ? -35.853 2.865 10.273 1.00 87.19 370 ILE A CA 1
ATOM 2813 C C . ILE A 1 370 ? -35.216 1.617 9.668 1.00 87.19 370 ILE A C 1
ATOM 2815 O O . ILE A 1 370 ? -34.280 1.065 10.240 1.00 87.19 370 ILE A O 1
ATOM 2819 N N . GLU A 1 371 ? -35.692 1.215 8.489 1.00 86.69 371 GLU A N 1
ATOM 2820 C CA . GLU A 1 371 ? -35.038 0.197 7.663 1.00 86.69 371 GLU A CA 1
ATOM 2821 C C . GLU A 1 371 ? -34.209 0.874 6.565 1.00 86.69 371 GLU A C 1
ATOM 2823 O O . GLU A 1 371 ? -34.738 1.585 5.707 1.00 86.69 371 GLU A O 1
ATOM 2828 N N . GLU A 1 372 ? -32.895 0.666 6.578 1.00 86.38 372 GLU A N 1
ATOM 2829 C CA . GLU A 1 372 ? -31.960 1.359 5.693 1.00 86.38 372 GLU A CA 1
ATOM 2830 C C . GLU A 1 372 ? -31.638 0.536 4.450 1.00 86.38 372 GLU A C 1
ATOM 2832 O O . GLU A 1 372 ? -31.013 -0.522 4.520 1.00 86.38 372 GLU A O 1
ATOM 2837 N N . LEU A 1 373 ? -32.006 1.048 3.279 1.00 80.38 373 LEU A N 1
ATOM 2838 C CA . LEU A 1 373 ? -31.869 0.331 2.021 1.00 80.38 373 LEU A CA 1
ATOM 2839 C C . LEU A 1 373 ? -31.226 1.211 0.956 1.00 80.38 373 LEU A C 1
ATOM 2841 O O . LEU A 1 373 ? -31.668 2.326 0.684 1.00 80.38 373 LEU A O 1
ATOM 2845 N N . ASP A 1 374 ? -30.199 0.685 0.289 1.00 72.38 374 ASP A N 1
ATOM 2846 C CA . ASP A 1 374 ? -29.570 1.397 -0.817 1.00 72.38 374 ASP A CA 1
ATOM 2847 C C . ASP A 1 374 ? -30.299 1.122 -2.142 1.00 72.38 374 ASP A C 1
ATOM 2849 O O . ASP A 1 374 ? -30.184 0.049 -2.754 1.00 72.38 374 ASP A O 1
ATOM 2853 N N . PHE A 1 375 ? -31.077 2.110 -2.583 1.00 72.25 375 PHE A N 1
ATOM 2854 C CA . PHE A 1 375 ? -31.856 2.039 -3.818 1.00 72.25 375 PHE A CA 1
ATOM 2855 C C . PHE A 1 375 ? -31.066 2.480 -5.056 1.00 72.25 375 PHE A C 1
ATOM 2857 O O . PHE A 1 375 ? -31.552 2.315 -6.177 1.00 72.25 375 PHE A O 1
ATOM 2864 N N . ILE A 1 376 ? -29.858 3.029 -4.912 1.00 68.19 376 ILE A N 1
ATOM 2865 C CA . ILE A 1 376 ? -29.064 3.488 -6.054 1.00 68.19 376 ILE A CA 1
ATOM 2866 C C . ILE A 1 376 ? -27.590 3.138 -5.888 1.00 68.19 376 ILE A C 1
ATOM 2868 O O . ILE A 1 376 ? -26.958 3.490 -4.908 1.00 68.19 376 ILE A O 1
ATOM 2872 N N . THR A 1 377 ? -26.981 2.524 -6.897 1.00 66.56 377 THR A N 1
ATOM 2873 C CA . THR A 1 377 ? -25.527 2.327 -6.902 1.00 66.56 377 THR A CA 1
ATOM 2874 C C . THR A 1 377 ? -24.868 3.356 -7.804 1.00 66.56 377 THR A C 1
ATOM 2876 O O . THR A 1 377 ? -25.353 3.655 -8.895 1.00 66.56 377 THR A O 1
ATOM 2879 N N . THR A 1 378 ? -23.766 3.938 -7.333 1.00 64.69 378 THR A N 1
ATOM 2880 C CA . THR A 1 378 ? -22.991 4.915 -8.102 1.00 64.69 378 THR A CA 1
ATOM 2881 C C . THR A 1 378 ? -21.674 4.291 -8.532 1.00 64.69 378 THR A C 1
ATOM 2883 O O . THR A 1 378 ? -20.862 3.913 -7.692 1.00 64.69 378 THR A O 1
ATOM 2886 N N . LYS A 1 379 ? -21.446 4.214 -9.840 1.00 74.62 379 LYS A N 1
ATOM 2887 C CA . LYS A 1 379 ? -20.192 3.754 -10.435 1.00 74.62 379 LYS A CA 1
ATOM 2888 C C . LYS A 1 379 ? -19.448 4.949 -11.019 1.00 74.62 379 LYS A C 1
ATOM 2890 O O . LYS A 1 379 ? -20.004 5.658 -11.850 1.00 74.62 379 LYS A O 1
ATOM 2895 N N . ILE A 1 380 ? -18.203 5.180 -10.606 1.00 76.50 380 ILE A N 1
ATOM 2896 C CA . ILE A 1 380 ? -17.347 6.189 -11.250 1.00 76.50 380 ILE A CA 1
ATOM 2897 C C . ILE A 1 380 ? -17.049 5.716 -12.676 1.00 76.50 380 ILE A C 1
ATOM 2899 O O . ILE A 1 380 ? -16.721 4.547 -12.891 1.00 76.50 380 ILE A O 1
ATOM 2903 N N . LEU A 1 381 ? -17.217 6.611 -13.645 1.00 75.81 381 LEU A N 1
ATOM 2904 C CA . LEU A 1 381 ? -16.921 6.334 -15.045 1.00 75.81 381 LEU A CA 1
ATOM 2905 C C . LEU A 1 381 ? -15.507 6.821 -15.377 1.00 75.81 381 LEU A C 1
ATOM 2907 O O . LEU A 1 381 ? -15.084 7.837 -14.823 1.00 75.81 381 LEU A O 1
ATOM 2911 N N . PRO A 1 382 ? -14.786 6.135 -16.281 1.00 73.31 382 PRO A N 1
ATOM 2912 C CA . PRO A 1 382 ? -13.521 6.637 -16.796 1.00 73.31 382 PRO A CA 1
ATOM 2913 C C . PRO A 1 382 ? -13.712 8.026 -17.405 1.00 73.31 382 PRO A C 1
ATOM 2915 O O . PRO A 1 382 ? -14.563 8.220 -18.276 1.00 73.31 382 PRO A O 1
ATOM 2918 N N . ILE A 1 383 ? -12.924 8.990 -16.937 1.00 82.06 383 ILE A N 1
ATOM 2919 C CA . ILE A 1 383 ? -12.938 10.355 -17.454 1.00 82.06 383 ILE A CA 1
ATOM 2920 C C . ILE A 1 383 ? -11.793 10.478 -18.469 1.00 82.06 383 ILE A C 1
ATOM 2922 O O . ILE A 1 383 ? -10.646 10.245 -18.091 1.00 82.06 383 ILE A O 1
ATOM 2926 N N . PRO A 1 384 ? -12.059 10.844 -19.737 1.00 79.00 384 PRO A N 1
ATOM 2927 C CA . PRO A 1 384 ? -11.002 10.971 -20.736 1.00 79.00 384 PRO A CA 1
ATOM 2928 C C . PRO A 1 384 ? -9.979 12.057 -20.352 1.00 79.00 384 PRO A C 1
ATOM 2930 O O . PRO A 1 384 ? -10.396 13.146 -19.943 1.00 79.00 384 PRO A O 1
ATOM 2933 N N . PRO A 1 385 ? -8.659 11.840 -20.490 1.00 76.81 385 PRO A N 1
ATOM 2934 C CA . PRO A 1 385 ? -7.649 12.839 -20.123 1.00 76.81 385 PRO A CA 1
ATOM 2935 C C . PRO A 1 385 ? -7.787 14.176 -20.867 1.00 76.81 385 PRO A C 1
ATOM 2937 O O . PRO A 1 385 ? -7.442 15.231 -20.336 1.00 76.81 385 PRO A O 1
ATOM 2940 N N . GLU A 1 386 ? -8.315 14.174 -22.090 1.00 79.88 386 GLU A N 1
ATOM 2941 C CA . GLU A 1 386 ? -8.612 15.385 -22.856 1.00 79.88 386 GLU A CA 1
ATOM 2942 C C . GLU A 1 386 ? -9.709 16.252 -22.222 1.00 79.88 386 GLU A C 1
ATOM 2944 O O . GLU A 1 386 ? -9.686 17.474 -22.383 1.00 79.88 386 GLU A O 1
ATOM 2949 N N . ALA A 1 387 ? -10.617 15.657 -21.440 1.00 78.88 387 ALA A N 1
ATOM 2950 C CA . ALA A 1 387 ? -11.687 16.379 -20.757 1.00 78.88 387 ALA A CA 1
ATOM 2951 C C . ALA A 1 387 ? -11.151 17.377 -19.724 1.00 78.88 387 ALA A C 1
ATOM 2953 O O . ALA A 1 387 ? -11.784 18.399 -19.460 1.00 78.88 387 ALA A O 1
ATOM 2954 N N . VAL A 1 388 ? -9.980 17.100 -19.142 1.00 78.81 388 VAL A N 1
ATOM 2955 C CA . VAL A 1 388 ? -9.383 17.943 -18.097 1.00 78.81 388 VAL A CA 1
ATOM 2956 C C . VAL A 1 388 ? -8.395 18.988 -18.614 1.00 78.81 388 VAL A C 1
ATOM 2958 O O . VAL A 1 388 ? -7.792 19.712 -17.827 1.00 78.81 388 VAL A O 1
ATOM 2961 N N . ARG A 1 389 ? -8.254 19.116 -19.941 1.00 76.88 389 ARG A N 1
ATOM 2962 C CA . ARG A 1 389 ? -7.339 20.078 -20.585 1.00 76.88 389 ARG A CA 1
ATOM 2963 C C . ARG A 1 389 ? -7.955 21.455 -20.847 1.00 76.88 389 ARG A C 1
ATOM 2965 O O . ARG A 1 389 ? -7.276 22.333 -21.368 1.00 76.88 389 ARG A O 1
ATOM 2972 N N . THR A 1 390 ? -9.231 21.657 -20.530 1.00 76.62 390 THR A N 1
ATOM 2973 C CA . THR A 1 390 ? -9.918 22.938 -20.747 1.00 76.62 390 THR A CA 1
ATOM 2974 C C . THR A 1 390 ? -9.700 23.906 -19.589 1.00 76.62 390 THR A C 1
ATOM 2976 O O . THR A 1 390 ? -9.737 23.502 -18.433 1.00 76.62 390 THR A O 1
ATOM 2979 N N . ASP A 1 391 ? -9.610 25.205 -19.877 1.00 83.50 391 ASP A N 1
ATOM 2980 C CA . ASP A 1 391 ? -9.445 26.240 -18.844 1.00 83.50 391 ASP A CA 1
ATOM 2981 C C . ASP A 1 391 ? -10.667 26.384 -17.911 1.00 83.50 391 ASP A C 1
ATOM 2983 O O . ASP A 1 391 ? -10.527 26.865 -16.786 1.00 83.50 391 ASP A O 1
ATOM 2987 N N . SER A 1 392 ? -11.865 25.998 -18.370 1.00 88.81 392 SER A N 1
ATOM 2988 C CA . SER A 1 392 ? -13.134 26.206 -17.654 1.00 88.81 392 SER A CA 1
ATOM 2989 C C . SER A 1 392 ? -13.899 24.903 -17.430 1.00 88.81 392 SER A C 1
ATOM 2991 O O . SER A 1 392 ? -14.026 24.099 -18.356 1.00 88.81 392 SER A O 1
ATOM 2993 N N . MET A 1 393 ? -14.464 24.721 -16.233 1.00 91.94 393 MET A N 1
ATOM 2994 C CA . MET A 1 393 ? -15.272 23.546 -15.887 1.00 91.94 393 MET A CA 1
ATOM 2995 C C . MET A 1 393 ? -16.559 23.871 -15.130 1.00 91.94 393 MET A C 1
ATOM 2997 O O . MET A 1 393 ? -16.626 24.837 -14.370 1.00 91.94 393 MET A O 1
ATOM 3001 N N . ILE A 1 394 ? -17.555 23.000 -15.292 1.00 91.88 394 ILE A N 1
ATOM 3002 C CA . ILE A 1 394 ? -18.811 23.013 -14.540 1.00 91.88 394 ILE A CA 1
ATOM 3003 C C . ILE A 1 394 ? -18.922 21.732 -13.705 1.00 91.88 394 ILE A C 1
ATOM 3005 O O . ILE A 1 394 ? -18.787 20.629 -14.238 1.00 91.88 394 ILE A O 1
ATOM 3009 N N . ILE A 1 395 ? -19.227 21.881 -12.412 1.00 90.88 395 ILE A N 1
ATOM 3010 C CA . ILE A 1 395 ? -19.466 20.781 -11.468 1.00 90.88 395 ILE A CA 1
ATOM 3011 C C . ILE A 1 395 ? -20.815 20.972 -10.774 1.00 90.88 395 ILE A C 1
ATOM 3013 O O . ILE A 1 395 ? -21.032 21.940 -10.050 1.00 90.88 395 ILE A O 1
ATOM 3017 N N . THR A 1 396 ? -21.725 20.012 -10.929 1.00 86.75 396 THR A N 1
ATOM 3018 C CA . THR A 1 396 ? -23.070 20.101 -10.328 1.00 86.75 396 THR A CA 1
ATOM 3019 C C . THR A 1 396 ? -23.291 19.178 -9.131 1.00 86.75 396 THR A C 1
ATOM 3021 O O . THR A 1 396 ? -24.373 19.205 -8.554 1.00 86.75 396 THR A O 1
ATOM 3024 N N . SER A 1 397 ? -22.316 18.343 -8.750 1.00 83.50 397 SER A N 1
ATOM 3025 C CA . SER A 1 397 ? -22.436 17.489 -7.563 1.00 83.50 397 SER A CA 1
ATOM 3026 C C . SER A 1 397 ? -21.090 17.162 -6.915 1.00 83.50 397 SER A C 1
ATOM 3028 O O . SER A 1 397 ? -20.054 17.095 -7.575 1.00 83.50 397 SER A O 1
ATOM 3030 N N . GLN A 1 398 ? -21.116 16.877 -5.612 1.00 82.12 398 GLN A N 1
ATOM 3031 C CA . GLN A 1 398 ? -19.951 16.384 -4.866 1.00 82.12 398 GLN A CA 1
ATOM 3032 C C . GLN A 1 398 ? -19.431 15.040 -5.404 1.00 82.12 398 GLN A C 1
ATOM 3034 O O . GLN A 1 398 ? -18.235 14.767 -5.337 1.00 82.12 398 GLN A O 1
ATOM 3039 N N . THR A 1 399 ? -20.305 14.202 -5.968 1.00 79.19 399 THR A N 1
ATOM 3040 C CA . THR A 1 399 ? -19.915 12.928 -6.593 1.00 79.19 399 THR A CA 1
ATOM 3041 C C . THR A 1 399 ? -19.001 13.153 -7.789 1.00 79.19 399 THR A C 1
ATOM 3043 O O . THR A 1 399 ? -18.005 12.452 -7.924 1.00 79.19 399 THR A O 1
ATOM 3046 N N . THR A 1 400 ? -19.277 14.173 -8.606 1.00 85.56 400 THR A N 1
ATOM 3047 C CA . THR A 1 400 ? -18.379 14.574 -9.693 1.00 85.56 400 THR A CA 1
ATOM 3048 C C . THR A 1 400 ? -17.001 14.979 -9.164 1.00 85.56 400 THR A C 1
ATOM 3050 O O . THR A 1 400 ? -15.991 14.584 -9.737 1.00 85.56 400 THR A O 1
ATOM 3053 N N . VAL A 1 401 ? -16.940 15.723 -8.052 1.00 85.25 401 VAL A N 1
ATOM 3054 C CA . VAL A 1 401 ? -15.664 16.112 -7.421 1.00 85.25 401 VAL A CA 1
ATOM 3055 C C . VAL A 1 401 ? -14.868 14.876 -7.009 1.00 85.25 401 VAL A C 1
ATOM 3057 O O . VAL A 1 401 ? -13.686 14.766 -7.322 1.00 85.25 401 VAL A O 1
ATOM 3060 N N . ARG A 1 402 ? -15.527 13.910 -6.359 1.00 82.44 402 ARG A N 1
ATOM 3061 C CA . ARG A 1 402 ? -14.899 12.641 -5.963 1.00 82.44 402 ARG A CA 1
ATOM 3062 C C . ARG A 1 402 ? -14.446 11.821 -7.171 1.00 82.44 402 ARG A C 1
ATOM 3064 O O . ARG A 1 402 ? -13.350 11.280 -7.137 1.00 82.44 402 ARG A O 1
ATOM 3071 N N . ALA A 1 403 ? -15.247 11.765 -8.235 1.00 80.62 403 ALA A N 1
ATOM 3072 C CA . ALA A 1 403 ? -14.898 11.075 -9.475 1.00 80.62 403 ALA A CA 1
ATOM 3073 C C . ALA A 1 403 ? -13.658 11.688 -10.148 1.00 80.62 403 ALA A C 1
ATOM 3075 O O . ALA A 1 403 ? -12.767 10.955 -10.568 1.00 80.62 403 ALA A O 1
ATOM 3076 N N . LEU A 1 404 ? -13.560 13.021 -10.185 1.00 82.62 404 LEU A N 1
ATOM 3077 C CA . LEU A 1 404 ? -12.389 13.729 -10.708 1.00 82.62 404 LEU A CA 1
ATOM 3078 C C . LEU A 1 404 ? -11.131 13.456 -9.882 1.00 82.62 404 LEU A C 1
ATOM 3080 O O . LEU A 1 404 ? -10.091 13.165 -10.456 1.00 82.62 404 LEU A O 1
ATOM 3084 N N . LEU A 1 405 ? -11.230 13.504 -8.552 1.00 80.19 405 LEU A N 1
ATOM 3085 C CA . LEU A 1 405 ? -10.104 13.230 -7.651 1.00 80.19 405 LEU A CA 1
ATOM 3086 C C . LEU A 1 405 ? -9.658 11.764 -7.681 1.00 80.19 405 LEU A C 1
ATOM 3088 O O . LEU A 1 405 ? -8.484 11.481 -7.473 1.00 80.19 405 LEU A O 1
ATOM 3092 N N . ALA A 1 406 ? -10.589 10.840 -7.925 1.00 75.25 406 ALA A N 1
ATOM 3093 C CA . ALA A 1 406 ? -10.275 9.429 -8.116 1.00 75.25 406 ALA A CA 1
ATOM 3094 C C . ALA A 1 406 ? -9.610 9.164 -9.476 1.00 75.25 406 ALA A C 1
ATOM 3096 O O . ALA A 1 406 ? -8.800 8.252 -9.584 1.00 75.25 406 ALA A O 1
ATOM 3097 N N . SER A 1 407 ? -9.953 9.954 -10.500 1.00 76.94 407 SER A N 1
ATOM 3098 C CA . SER A 1 407 ? -9.459 9.761 -11.871 1.00 76.94 407 SER A CA 1
ATOM 3099 C C . SER A 1 407 ? -8.170 10.533 -12.163 1.00 76.94 407 SER A C 1
ATOM 3101 O O . SER A 1 407 ? -7.410 10.130 -13.036 1.00 76.94 407 SER A O 1
ATOM 3103 N N . PHE A 1 408 ? -7.907 11.638 -11.457 1.00 77.06 408 PHE A N 1
ATOM 3104 C CA . PHE A 1 408 ? -6.751 12.494 -11.715 1.00 77.06 408 PHE A CA 1
ATOM 3105 C C . PHE A 1 408 ? -6.101 13.004 -10.423 1.00 77.06 408 PHE A C 1
ATOM 3107 O O . PHE A 1 408 ? -6.790 13.540 -9.549 1.00 77.06 408 PHE A O 1
ATOM 3114 N N . PRO A 1 409 ? -4.758 12.969 -10.333 1.00 67.75 409 PRO A N 1
ATOM 3115 C CA . PRO A 1 409 ? -4.022 13.718 -9.323 1.00 67.75 409 PRO A CA 1
ATOM 3116 C C . PRO A 1 409 ? -4.326 15.218 -9.429 1.00 67.75 409 PRO A C 1
ATOM 3118 O O . PRO A 1 409 ? -4.421 15.762 -10.531 1.00 67.75 409 PRO A O 1
ATOM 3121 N N . ARG A 1 410 ? -4.394 15.926 -8.293 1.00 60.72 410 ARG A N 1
ATOM 3122 C CA . ARG A 1 410 ? -4.714 17.370 -8.244 1.00 60.72 410 ARG A CA 1
ATOM 3123 C C . ARG A 1 410 ? -3.831 18.223 -9.170 1.00 60.72 410 ARG A C 1
ATOM 3125 O O . ARG A 1 410 ? -4.312 19.179 -9.763 1.00 60.72 410 ARG A O 1
ATOM 3132 N N . LEU A 1 411 ? -2.560 17.850 -9.336 1.00 53.97 411 LEU A N 1
ATOM 3133 C CA . LEU A 1 411 ? -1.584 18.524 -10.209 1.00 53.97 411 LEU A CA 1
ATOM 3134 C C . LEU A 1 411 ? -1.971 18.518 -11.703 1.00 53.97 411 LEU A C 1
ATOM 3136 O O . LEU A 1 411 ? -1.535 19.396 -12.453 1.00 53.97 411 LEU A O 1
ATOM 3140 N N . ASN A 1 412 ? -2.812 17.567 -12.121 1.00 62.41 412 ASN A N 1
ATOM 3141 C CA . ASN A 1 412 ? -3.291 17.424 -13.498 1.00 62.41 412 ASN A CA 1
ATOM 3142 C C . ASN A 1 412 ? -4.604 18.185 -13.753 1.00 62.41 412 ASN A C 1
ATOM 3144 O O . ASN A 1 412 ? -5.010 18.339 -14.902 1.00 62.41 412 ASN A O 1
ATOM 3148 N N . LEU A 1 413 ? -5.254 18.707 -12.707 1.00 70.56 413 LEU A N 1
ATOM 3149 C CA . LEU A 1 413 ? -6.513 19.448 -12.795 1.00 70.56 413 LEU A CA 1
ATOM 3150 C C . LEU A 1 413 ? -6.214 20.957 -12.851 1.00 70.56 413 LEU A C 1
ATOM 3152 O O . LEU A 1 413 ? -6.332 21.672 -11.860 1.00 70.56 413 LEU A O 1
ATOM 3156 N N . ARG A 1 414 ? -5.796 21.450 -14.025 1.00 66.81 414 ARG A N 1
ATOM 3157 C CA . ARG A 1 414 ? -5.339 22.842 -14.247 1.00 66.81 414 ARG A CA 1
ATOM 3158 C C . ARG A 1 414 ? -6.457 23.816 -14.641 1.00 66.81 414 ARG A C 1
ATOM 3160 O O . ARG A 1 414 ? -6.280 24.656 -15.520 1.00 66.81 414 ARG A O 1
ATOM 3167 N N . PHE A 1 415 ? -7.619 23.709 -14.013 1.00 79.31 415 PHE A N 1
ATOM 3168 C CA . PHE A 1 415 ? -8.751 24.567 -14.353 1.00 79.31 415 PHE A CA 1
ATOM 3169 C C . PHE A 1 415 ? -8.588 25.952 -13.730 1.00 79.31 415 PHE A C 1
ATOM 3171 O O . PHE A 1 415 ? -8.398 26.077 -12.522 1.00 79.31 415 PHE A O 1
ATOM 3178 N N . LYS A 1 416 ? -8.688 26.994 -14.557 1.00 80.12 416 LYS A N 1
ATOM 3179 C CA . LYS A 1 416 ? -8.617 28.395 -14.119 1.00 80.12 416 LYS A CA 1
ATOM 3180 C C . LYS A 1 416 ? -9.980 28.904 -13.658 1.00 80.12 416 LYS A C 1
ATOM 3182 O O . LYS A 1 416 ? -10.060 29.653 -12.690 1.00 80.12 416 LYS A O 1
ATOM 3187 N N . ASN A 1 417 ? -11.046 28.469 -14.333 1.00 88.38 417 ASN A N 1
ATOM 3188 C CA . ASN A 1 417 ? -12.410 28.920 -14.078 1.00 88.38 417 ASN A CA 1
ATOM 3189 C C . ASN A 1 417 ? -13.279 27.736 -13.644 1.00 88.38 417 ASN A C 1
ATOM 3191 O O . ASN A 1 417 ? -13.684 26.916 -14.472 1.00 88.38 417 ASN A O 1
ATOM 3195 N N . ILE A 1 418 ? -13.572 27.642 -12.346 1.00 91.94 418 ILE A N 1
ATOM 3196 C CA . ILE A 1 418 ? -14.444 26.594 -11.807 1.00 91.94 418 ILE A CA 1
ATOM 3197 C C . ILE A 1 418 ? -15.816 27.175 -11.471 1.00 91.94 418 ILE A C 1
ATOM 3199 O O . ILE A 1 418 ? -15.928 28.124 -10.696 1.00 91.94 418 ILE A O 1
ATOM 3203 N N . TYR A 1 419 ? -16.860 26.576 -12.037 1.00 92.62 419 TYR A N 1
ATOM 3204 C CA . TYR A 1 419 ? -18.256 26.943 -11.829 1.00 92.62 419 TYR A CA 1
ATOM 3205 C C . TYR A 1 419 ? -18.998 25.782 -11.173 1.00 92.62 419 TYR A C 1
ATOM 3207 O O . TYR A 1 419 ? -18.870 24.640 -11.621 1.00 92.62 419 TYR A O 1
ATOM 3215 N N . CYS A 1 420 ? -19.789 26.032 -10.127 1.00 92.56 420 CYS A N 1
ATOM 3216 C CA . CYS A 1 420 ? -20.509 24.940 -9.472 1.00 92.56 420 CYS A CA 1
ATOM 3217 C C . CYS A 1 420 ? -21.928 25.278 -9.012 1.00 92.56 420 CYS A C 1
ATOM 3219 O O . CYS A 1 420 ? -22.349 26.436 -9.000 1.00 92.56 420 CYS A O 1
ATOM 3221 N N . VAL A 1 421 ? -22.682 24.232 -8.668 1.00 86.06 421 VAL A N 1
ATOM 3222 C CA . VAL A 1 421 ? -24.035 24.349 -8.112 1.00 86.06 421 VAL A CA 1
ATOM 3223 C C . VAL A 1 421 ? -24.039 23.941 -6.641 1.00 86.06 421 VAL A C 1
ATOM 3225 O O . VAL A 1 421 ? -23.665 22.815 -6.300 1.00 86.06 421 VAL A O 1
ATOM 3228 N N . GLY A 1 422 ? -24.529 24.849 -5.799 1.00 82.25 422 GLY A N 1
ATOM 3229 C CA . GLY A 1 422 ? -24.751 24.645 -4.369 1.00 82.25 422 GLY A CA 1
ATOM 3230 C C . GLY A 1 422 ? -23.502 24.780 -3.492 1.00 82.25 422 GLY A C 1
ATOM 3231 O O . GLY A 1 422 ? -22.406 24.337 -3.841 1.00 82.25 422 GLY A O 1
ATOM 3232 N N . ASP A 1 423 ? -23.696 25.327 -2.292 1.00 77.31 423 ASP A N 1
ATOM 3233 C CA . ASP A 1 423 ? -22.609 25.681 -1.367 1.00 77.31 423 ASP A CA 1
ATOM 3234 C C . ASP A 1 423 ? -21.832 24.466 -0.846 1.00 77.31 423 ASP A C 1
ATOM 3236 O O . ASP A 1 423 ? -20.617 24.519 -0.676 1.00 77.31 423 ASP A O 1
ATOM 3240 N N . LYS A 1 424 ? -22.504 23.322 -0.670 1.00 75.81 424 LYS A N 1
ATOM 3241 C CA . LYS A 1 424 ? -21.850 22.059 -0.285 1.00 75.81 424 LYS A CA 1
ATOM 3242 C C . LYS A 1 424 ? -20.884 21.555 -1.361 1.00 75.81 424 LYS A C 1
ATOM 3244 O O . LYS A 1 424 ? -19.854 20.962 -1.040 1.00 75.81 424 LYS A O 1
ATOM 3249 N N . THR A 1 425 ? -21.223 21.751 -2.635 1.00 81.88 425 THR A N 1
ATOM 3250 C CA . THR A 1 425 ? -20.330 21.415 -3.751 1.00 81.88 425 THR A CA 1
ATOM 3251 C C . THR A 1 425 ? -19.184 22.413 -3.800 1.00 81.88 425 THR A C 1
ATOM 3253 O O . THR A 1 425 ? -18.038 21.987 -3.885 1.00 81.88 425 THR A O 1
ATOM 3256 N N . LYS A 1 426 ? -19.479 23.714 -3.661 1.00 88.44 426 LYS A N 1
ATOM 3257 C CA . LYS A 1 426 ? -18.475 24.782 -3.603 1.00 88.44 426 LYS A CA 1
ATOM 3258 C C . LYS A 1 426 ? -17.409 24.502 -2.546 1.00 88.44 426 LYS A C 1
ATOM 3260 O O . LYS A 1 426 ? -16.235 24.465 -2.890 1.00 88.44 426 LYS A O 1
ATOM 3265 N N . ALA A 1 427 ? -17.819 24.232 -1.307 1.00 82.69 427 ALA A N 1
ATOM 3266 C CA . ALA A 1 427 ? -16.901 23.967 -0.202 1.00 82.69 427 ALA A CA 1
ATOM 3267 C C . ALA A 1 427 ? -15.930 22.818 -0.524 1.00 82.69 427 ALA A C 1
ATOM 3269 O O . ALA A 1 427 ? -14.721 22.965 -0.376 1.00 82.69 427 ALA A O 1
ATOM 3270 N N . LEU A 1 428 ? -16.447 21.703 -1.054 1.00 79.25 428 LEU A N 1
ATOM 3271 C CA . LEU A 1 428 ? -15.621 20.547 -1.413 1.00 79.25 428 LEU A CA 1
ATOM 3272 C C . LEU A 1 428 ? -14.688 20.833 -2.603 1.00 79.25 428 LEU A C 1
ATOM 3274 O O . LEU A 1 428 ? -13.561 20.339 -2.645 1.00 79.25 428 LEU A O 1
ATOM 3278 N N . VAL A 1 429 ? -15.146 21.617 -3.582 1.00 87.69 429 VAL A N 1
ATOM 3279 C CA . VAL A 1 429 ? -14.327 22.041 -4.725 1.00 87.69 429 VAL A CA 1
ATOM 3280 C C . VAL A 1 429 ? -13.192 22.957 -4.263 1.00 87.69 429 VAL A C 1
ATOM 3282 O O . VAL A 1 429 ? -12.052 22.729 -4.658 1.00 87.69 429 VAL A O 1
ATOM 3285 N N . GLU A 1 430 ? -13.466 23.941 -3.407 1.00 89.06 430 GLU A N 1
ATOM 3286 C CA . GLU A 1 430 ? -12.449 24.869 -2.890 1.00 89.06 430 GLU A CA 1
ATOM 3287 C C . GLU A 1 430 ? -11.414 24.159 -2.014 1.00 89.06 430 GLU A C 1
ATOM 3289 O O . GLU A 1 430 ? -10.217 24.423 -2.134 1.00 89.06 430 GLU A O 1
ATOM 3294 N N . GLU A 1 431 ? -11.853 23.190 -1.210 1.00 83.19 431 GLU A N 1
ATOM 3295 C CA . GLU A 1 431 ? -10.974 22.361 -0.386 1.00 83.19 431 GLU A CA 1
ATOM 3296 C C . GLU A 1 431 ? -10.045 21.476 -1.238 1.00 83.19 431 GLU A C 1
ATOM 3298 O O . GLU A 1 431 ? -8.851 21.350 -0.949 1.00 83.19 431 GLU A O 1
ATOM 3303 N N . ARG A 1 432 ? -10.574 20.836 -2.292 1.00 82.25 432 ARG A N 1
ATOM 3304 C CA . ARG A 1 432 ? -9.888 19.712 -2.959 1.00 82.25 432 ARG A CA 1
ATOM 3305 C C . ARG A 1 432 ? -9.380 19.992 -4.367 1.00 82.25 432 ARG A C 1
ATOM 3307 O O . ARG A 1 432 ? -8.389 19.390 -4.773 1.00 82.25 432 ARG A O 1
ATOM 3314 N N . LEU A 1 433 ? -10.034 20.874 -5.114 1.00 83.38 433 LEU A N 1
ATOM 3315 C CA . LEU A 1 433 ? -9.732 21.148 -6.520 1.00 83.38 433 LEU A CA 1
ATOM 3316 C C . LEU A 1 433 ? -9.085 22.521 -6.686 1.00 83.38 433 LEU A C 1
ATOM 3318 O O . LEU A 1 433 ? -7.948 22.605 -7.143 1.00 83.38 433 LEU A O 1
ATOM 3322 N N . GLY A 1 434 ? -9.748 23.585 -6.241 1.00 84.44 434 GLY A N 1
ATOM 3323 C CA . GLY A 1 434 ? -9.274 24.955 -6.405 1.00 84.44 434 GLY A CA 1
ATOM 3324 C C . GLY A 1 434 ? -10.387 25.982 -6.230 1.00 84.44 434 GLY A C 1
ATOM 3325 O O . GLY A 1 434 ? -11.540 25.636 -5.987 1.00 84.44 434 GLY A O 1
ATOM 3326 N N . ARG A 1 435 ? -10.035 27.264 -6.358 1.00 88.06 435 ARG A N 1
ATOM 3327 C CA . ARG A 1 435 ? -10.962 28.379 -6.136 1.00 88.06 435 ARG A CA 1
ATOM 3328 C C . ARG A 1 435 ? -12.156 28.317 -7.093 1.00 88.06 435 ARG A C 1
ATOM 3330 O O . ARG A 1 435 ? -11.980 28.220 -8.307 1.00 88.06 435 ARG A O 1
ATOM 3337 N N . VAL A 1 436 ? -13.363 28.448 -6.547 1.00 91.94 436 VAL A N 1
ATOM 3338 C CA . VAL A 1 436 ? -14.592 28.542 -7.339 1.00 91.94 436 VAL A CA 1
ATOM 3339 C C . VAL A 1 436 ? -14.807 29.989 -7.767 1.00 91.94 436 VAL A C 1
ATOM 3341 O O . VAL A 1 436 ? -14.825 30.900 -6.942 1.00 91.94 436 VAL A O 1
ATOM 3344 N N . LEU A 1 437 ? -14.974 30.203 -9.071 1.00 91.44 437 LEU A N 1
ATOM 3345 C CA . LEU A 1 437 ? -15.192 31.528 -9.646 1.00 91.44 437 LEU A CA 1
ATOM 3346 C C . LEU A 1 437 ? -16.635 31.999 -9.438 1.00 91.44 437 LEU A C 1
ATOM 3348 O O . LEU A 1 437 ? -16.865 33.165 -9.136 1.00 91.44 437 LEU A O 1
ATOM 3352 N N . TYR A 1 438 ? -17.606 31.094 -9.584 1.00 92.38 438 TYR A N 1
ATOM 3353 C CA . TYR A 1 438 ? -19.011 31.396 -9.322 1.00 92.38 438 TYR A CA 1
ATOM 3354 C C . TYR A 1 438 ? -19.787 30.151 -8.887 1.00 92.38 438 TYR A C 1
ATOM 3356 O O . TYR A 1 438 ? -19.546 29.039 -9.367 1.00 92.38 438 TYR A O 1
ATOM 3364 N N . THR A 1 439 ? -20.730 30.347 -7.968 1.00 93.06 439 THR A N 1
ATOM 3365 C CA . THR A 1 439 ? -21.642 29.310 -7.472 1.00 93.06 439 THR A CA 1
ATOM 3366 C C . THR A 1 439 ? -23.073 29.777 -7.663 1.00 93.06 439 THR A C 1
ATOM 3368 O O . THR A 1 439 ? -23.395 30.911 -7.321 1.00 93.06 439 THR A O 1
ATOM 3371 N N . ALA A 1 440 ? -23.930 28.902 -8.186 1.00 84.75 440 ALA A N 1
ATOM 3372 C CA . ALA A 1 440 ? -25.354 29.179 -8.342 1.00 84.75 440 ALA A CA 1
ATOM 3373 C C . ALA A 1 440 ? -26.209 28.214 -7.502 1.00 84.75 440 ALA A C 1
ATOM 3375 O O . ALA A 1 440 ? -25.791 27.079 -7.255 1.00 84.75 440 ALA A O 1
ATOM 3376 N N . PRO A 1 441 ? -27.442 28.602 -7.131 1.00 75.56 441 PRO A N 1
ATOM 3377 C CA . PRO A 1 441 ? -28.349 27.735 -6.376 1.00 75.56 441 PRO A CA 1
ATOM 3378 C C . PRO A 1 441 ? -28.958 26.601 -7.219 1.00 75.56 441 PRO A C 1
ATOM 3380 O O . PRO A 1 441 ? -29.484 25.637 -6.672 1.00 75.56 441 PRO A O 1
ATOM 3383 N N . SER A 1 442 ? -28.909 26.687 -8.553 1.00 79.44 442 SER A N 1
ATOM 3384 C CA . SER A 1 442 ? -29.424 25.645 -9.450 1.00 79.44 442 SER A CA 1
ATOM 3385 C C . SER A 1 442 ? -28.663 25.599 -10.774 1.00 79.44 442 SER A C 1
ATOM 3387 O O . SER A 1 442 ? -28.047 26.583 -11.184 1.00 79.44 442 SER A O 1
ATOM 3389 N N . SER A 1 443 ? -28.762 24.473 -11.487 1.00 81.88 443 SER A N 1
ATOM 3390 C CA . SER A 1 443 ? -28.202 24.309 -12.836 1.00 81.88 443 SER A CA 1
ATOM 3391 C C . SER A 1 443 ? -28.732 25.346 -13.830 1.00 81.88 443 SER A C 1
ATOM 3393 O O . SER A 1 443 ? -27.970 25.846 -14.651 1.00 81.88 443 SER A O 1
ATOM 3395 N N . LYS A 1 444 ? -30.017 25.715 -13.727 1.00 78.69 444 LYS A N 1
ATOM 3396 C CA . LYS A 1 444 ? -30.638 26.741 -14.576 1.00 78.69 444 LYS A CA 1
ATOM 3397 C C . LYS A 1 444 ? -30.068 28.130 -14.286 1.00 78.69 444 LYS A C 1
ATOM 3399 O O . LYS A 1 444 ? -29.699 28.840 -15.215 1.00 78.69 444 LYS A O 1
ATOM 3404 N N . ALA A 1 445 ? -29.948 28.499 -13.009 1.00 79.56 445 ALA A N 1
ATOM 3405 C CA . ALA A 1 445 ? -29.339 29.769 -12.613 1.00 79.56 445 ALA A CA 1
ATOM 3406 C C . ALA A 1 445 ? -27.867 29.848 -13.049 1.00 79.56 445 ALA A C 1
ATOM 3408 O O . ALA A 1 445 ? -27.429 30.878 -13.556 1.00 79.56 445 ALA A O 1
ATOM 3409 N N . LEU A 1 446 ? -27.129 28.737 -12.929 1.00 87.75 446 LEU A N 1
ATOM 3410 C CA . LEU A 1 446 ? -25.747 28.664 -13.394 1.00 87.75 446 LEU A CA 1
ATOM 3411 C C . LEU A 1 446 ? -25.646 28.862 -14.909 1.00 87.75 446 LEU A C 1
ATOM 3413 O O . LEU A 1 446 ? -24.801 29.624 -15.368 1.00 87.75 446 LEU A O 1
ATOM 3417 N N . ALA A 1 447 ? -26.520 28.211 -15.681 1.00 85.19 447 ALA A N 1
ATOM 3418 C CA . ALA A 1 447 ? -26.547 28.347 -17.133 1.00 85.19 447 ALA A CA 1
ATOM 3419 C C . ALA A 1 447 ? -26.826 29.794 -17.573 1.00 85.19 447 ALA A C 1
ATOM 3421 O O . ALA A 1 447 ? -26.126 30.300 -18.446 1.00 85.19 447 ALA A O 1
ATOM 3422 N N . ILE A 1 448 ? -27.791 30.477 -16.940 1.00 83.56 448 ILE A N 1
ATOM 3423 C CA . ILE A 1 448 ? -28.105 31.891 -17.218 1.00 83.56 448 ILE A CA 1
ATOM 3424 C C . ILE A 1 448 ? -26.882 32.776 -16.962 1.00 83.56 448 ILE A C 1
ATOM 3426 O O . ILE A 1 448 ? -26.495 33.552 -17.835 1.00 83.56 448 ILE A O 1
ATOM 3430 N N . TYR A 1 449 ? -26.246 32.623 -15.797 1.00 87.88 449 TYR A N 1
ATOM 3431 C CA . TYR A 1 449 ? -25.053 33.391 -15.447 1.00 87.88 449 TYR A CA 1
ATOM 3432 C C . TYR A 1 449 ? -23.927 33.196 -16.469 1.00 87.88 449 TYR A C 1
ATOM 3434 O O . TYR A 1 449 ? -23.323 34.167 -16.924 1.00 87.88 449 TYR A O 1
ATOM 3442 N N . LEU A 1 450 ? -23.664 31.945 -16.855 1.00 89.00 450 LEU A N 1
ATOM 3443 C CA . LEU A 1 450 ? -22.609 31.601 -17.804 1.00 89.00 450 LEU A CA 1
ATOM 3444 C C . LEU A 1 450 ? -22.873 32.166 -19.205 1.00 89.00 450 LEU A C 1
ATOM 3446 O O . LEU A 1 450 ? -21.937 32.656 -19.825 1.00 89.00 450 LEU A O 1
ATOM 3450 N N . CYS A 1 451 ? -24.123 32.184 -19.677 1.00 84.81 451 CYS A N 1
ATOM 3451 C CA . CYS A 1 451 ? -24.463 32.806 -20.965 1.00 84.81 451 CYS A CA 1
ATOM 3452 C C . CYS A 1 451 ? -24.121 34.305 -21.001 1.00 84.81 451 CYS A C 1
ATOM 3454 O O . CYS A 1 451 ? -23.792 34.833 -22.056 1.00 84.81 451 CYS A O 1
ATOM 3456 N N . GLN A 1 452 ? -24.204 34.986 -19.856 1.00 82.75 452 GLN A N 1
ATOM 3457 C CA . GLN A 1 452 ? -24.010 36.435 -19.756 1.00 82.75 452 GLN A CA 1
ATOM 3458 C C . GLN A 1 452 ? -22.564 36.837 -19.433 1.00 82.75 452 GLN A C 1
ATOM 3460 O O . GLN A 1 452 ? -22.125 37.905 -19.845 1.00 82.75 452 GLN A O 1
ATOM 3465 N N . ASN A 1 453 ? -21.831 36.008 -18.683 1.00 81.88 453 ASN A N 1
ATOM 3466 C CA . ASN A 1 453 ? -20.576 36.415 -18.037 1.00 81.88 453 ASN A CA 1
ATOM 3467 C C . ASN A 1 453 ? -19.358 35.573 -18.440 1.00 81.88 453 ASN A C 1
ATOM 3469 O O . ASN A 1 453 ? -18.238 35.866 -18.019 1.00 81.88 453 ASN A O 1
ATOM 3473 N N . MET A 1 454 ? -19.538 34.497 -19.210 1.00 80.69 454 MET A N 1
ATOM 3474 C CA . MET A 1 454 ? -18.430 33.617 -19.567 1.00 80.69 454 MET A CA 1
ATOM 3475 C C . MET A 1 454 ? -17.658 34.160 -20.777 1.00 80.69 454 MET A C 1
ATOM 3477 O O . MET A 1 454 ? -18.170 34.210 -21.890 1.00 80.69 454 MET A O 1
ATOM 3481 N N . SER A 1 455 ? -16.390 34.526 -20.570 1.00 68.88 455 SER A N 1
ATOM 3482 C CA . SER A 1 455 ? -15.519 35.037 -21.643 1.00 68.88 455 SER A CA 1
ATOM 3483 C C . SER A 1 455 ? -14.988 33.938 -22.576 1.00 68.88 455 SER A C 1
ATOM 3485 O O . SER A 1 455 ? -14.629 34.213 -23.719 1.00 68.88 455 SER A O 1
ATOM 3487 N N . SER A 1 456 ? -14.913 32.689 -22.100 1.00 70.44 456 SER A N 1
ATOM 3488 C CA . SER A 1 456 ? -14.461 31.542 -22.899 1.00 70.44 456 SER A CA 1
ATOM 3489 C C . SER A 1 456 ? -15.617 30.940 -23.702 1.00 70.44 456 SER A C 1
ATOM 3491 O O . SER A 1 456 ? -16.700 30.711 -23.171 1.00 70.44 456 SER A O 1
ATOM 3493 N N . ARG A 1 457 ? -15.360 30.602 -24.972 1.00 78.50 457 ARG A N 1
ATOM 3494 C CA . ARG A 1 457 ? -16.331 29.915 -25.842 1.00 78.50 457 ARG A CA 1
ATOM 3495 C C . ARG A 1 457 ? -16.357 28.394 -25.677 1.00 78.50 457 ARG A C 1
ATOM 3497 O O . ARG A 1 457 ? -17.045 27.725 -26.443 1.00 78.50 457 ARG A O 1
ATOM 3504 N N . ALA A 1 458 ? -15.621 27.835 -24.715 1.00 85.19 458 ALA A N 1
ATOM 3505 C CA . ALA A 1 458 ? -15.624 26.402 -24.433 1.00 85.19 458 ALA A CA 1
ATOM 3506 C C . ALA A 1 458 ? -15.598 26.094 -22.929 1.00 85.19 458 ALA A C 1
ATOM 3508 O O . ALA A 1 458 ? -14.882 26.745 -22.160 1.00 85.19 458 ALA A O 1
ATOM 3509 N N . VAL A 1 459 ? -16.355 25.072 -22.523 1.00 88.56 459 VAL A N 1
ATOM 3510 C CA . VAL A 1 459 ? -16.434 24.582 -21.141 1.00 88.56 459 VAL A CA 1
ATOM 3511 C C . VAL A 1 459 ? -16.603 23.068 -21.096 1.00 88.56 459 VAL A C 1
ATOM 3513 O O . VAL A 1 459 ? -17.345 22.501 -21.898 1.00 88.56 459 VAL A O 1
ATOM 3516 N N . THR A 1 460 ? -15.956 22.416 -20.130 1.00 90.75 460 THR A N 1
ATOM 3517 C CA . THR A 1 460 ? -16.204 20.997 -19.847 1.00 90.75 460 THR A CA 1
ATOM 3518 C C . THR A 1 460 ? -17.207 20.857 -18.710 1.00 90.75 460 THR A C 1
ATOM 3520 O O . THR A 1 460 ? -16.997 21.369 -17.609 1.00 90.75 460 THR A O 1
ATOM 3523 N N . TYR A 1 461 ? -18.309 20.156 -18.966 1.00 90.88 461 TYR A N 1
ATOM 3524 C CA . TYR A 1 461 ? -19.337 19.881 -17.972 1.00 90.88 461 TYR A CA 1
ATOM 3525 C C . TYR A 1 461 ? -19.230 18.441 -17.465 1.00 90.88 461 TYR A C 1
ATOM 3527 O O . TYR A 1 461 ? -19.644 17.495 -18.139 1.00 90.88 461 TYR A O 1
ATOM 3535 N N . PHE A 1 462 ? -18.714 18.281 -16.244 1.00 88.50 462 PHE A N 1
ATOM 3536 C CA . PHE A 1 462 ? -18.618 16.980 -15.590 1.00 88.50 462 PHE A CA 1
ATOM 3537 C C . PHE A 1 462 ? -19.916 16.649 -14.844 1.00 88.50 462 PHE A C 1
ATOM 3539 O O . PHE A 1 462 ? -20.326 17.346 -13.907 1.00 88.50 462 PHE A O 1
ATOM 3546 N N . CYS A 1 463 ? -20.579 15.569 -15.247 1.00 83.12 463 CYS A N 1
ATOM 3547 C CA . CYS A 1 463 ? -21.958 15.282 -14.851 1.00 83.12 463 CYS A CA 1
ATOM 3548 C C . CYS A 1 463 ? -22.214 13.792 -14.588 1.00 83.12 463 CYS A C 1
ATOM 3550 O O . CYS A 1 463 ? -21.375 12.943 -14.867 1.00 83.12 463 CYS A O 1
ATOM 3552 N N . GLY A 1 464 ? -23.379 13.470 -14.023 1.00 78.19 464 GLY A N 1
ATOM 3553 C CA . GLY A 1 464 ? -23.873 12.091 -13.974 1.00 78.19 464 GLY A CA 1
ATOM 3554 C C . GLY A 1 464 ? -24.565 11.685 -15.282 1.00 78.19 464 GLY A C 1
ATOM 3555 O O . GLY A 1 464 ? -24.983 12.539 -16.071 1.00 78.19 464 GLY A O 1
ATOM 3556 N N . ASN A 1 465 ? -24.747 10.380 -15.496 1.00 68.12 465 ASN A N 1
ATOM 3557 C CA . ASN A 1 465 ? -25.513 9.837 -16.629 1.00 68.12 465 ASN A CA 1
ATOM 3558 C C . ASN A 1 465 ? -26.988 10.305 -16.646 1.00 68.12 465 ASN A C 1
ATOM 3560 O O . ASN A 1 465 ? -27.521 10.595 -17.712 1.00 68.12 465 ASN A O 1
ATOM 3564 N N . LEU A 1 466 ? -27.628 10.448 -15.480 1.00 57.94 466 LEU A N 1
ATOM 3565 C CA . LEU A 1 466 ? -29.037 10.848 -15.326 1.00 57.94 466 LEU A CA 1
ATOM 3566 C C . LEU A 1 466 ? -29.220 12.376 -15.198 1.00 57.94 466 LEU A C 1
ATOM 3568 O O . LEU A 1 466 ? -29.794 12.868 -14.225 1.00 57.94 466 LEU A O 1
ATOM 3572 N N . ARG A 1 467 ? -28.701 13.158 -16.152 1.00 66.50 467 ARG A N 1
ATOM 3573 C CA . ARG A 1 467 ? -28.770 14.634 -16.119 1.00 66.50 467 ARG A CA 1
ATOM 3574 C C . ARG A 1 467 ? -29.982 15.194 -16.870 1.00 66.50 467 ARG A C 1
ATOM 3576 O O . ARG A 1 467 ? -30.345 14.704 -17.936 1.00 66.50 467 ARG A O 1
ATOM 3583 N N . ARG A 1 468 ? -30.557 16.289 -16.357 1.00 59.28 468 ARG A N 1
ATOM 3584 C CA . ARG A 1 468 ? -31.451 17.169 -17.128 1.00 59.28 468 ARG A CA 1
ATOM 3585 C C . ARG A 1 468 ? -30.557 18.060 -17.992 1.00 59.28 468 ARG A C 1
ATOM 3587 O O . ARG A 1 468 ? -29.780 18.835 -17.445 1.00 59.28 468 ARG A O 1
ATOM 3594 N N . GLY A 1 469 ? -30.583 17.896 -19.316 1.00 61.38 469 GLY A N 1
ATOM 3595 C CA . GLY A 1 469 ? -29.656 18.537 -20.271 1.00 61.38 469 GLY A CA 1
ATOM 3596 C C . GLY A 1 469 ? -29.763 20.066 -20.402 1.00 61.38 469 GLY A C 1
ATOM 3597 O O . GLY A 1 469 ? -29.418 20.613 -21.446 1.00 61.38 469 GLY A O 1
ATOM 3598 N N . ASP A 1 470 ? -30.265 20.760 -19.382 1.00 69.38 470 ASP A N 1
ATOM 3599 C CA . ASP A 1 470 ? -30.606 22.182 -19.415 1.00 69.38 470 ASP A CA 1
ATOM 3600 C C . ASP A 1 470 ? -29.362 23.065 -19.586 1.00 69.38 470 ASP A C 1
ATOM 3602 O O . ASP A 1 470 ? -29.380 23.997 -20.382 1.00 69.38 470 ASP A O 1
ATOM 3606 N N . ILE A 1 471 ? -28.250 22.734 -18.914 1.00 80.88 471 ILE A N 1
ATOM 3607 C CA . ILE A 1 471 ? -26.980 23.474 -19.034 1.00 80.88 471 ILE A CA 1
ATOM 3608 C C . ILE A 1 471 ? -26.471 23.430 -20.477 1.00 80.88 471 ILE A C 1
ATOM 3610 O O . ILE A 1 471 ? -26.203 24.469 -21.074 1.00 80.88 471 ILE A O 1
ATOM 3614 N N . SER A 1 472 ? -26.385 22.239 -21.061 1.00 83.69 472 SER A N 1
ATOM 3615 C CA . SER A 1 472 ? -25.811 22.050 -22.395 1.00 83.69 472 SER A CA 1
ATOM 3616 C C . SER A 1 472 ? -26.692 22.636 -23.493 1.00 83.69 472 SER A C 1
ATOM 3618 O O . SER A 1 472 ? -26.177 23.256 -24.420 1.00 83.69 472 SER A O 1
ATOM 3620 N N . LYS A 1 473 ? -28.022 22.528 -23.357 1.00 81.94 473 LYS A N 1
ATOM 3621 C CA . LYS A 1 473 ? -28.975 23.168 -24.277 1.00 81.94 473 LYS A CA 1
ATOM 3622 C C . LYS A 1 473 ? -28.888 24.695 -24.220 1.00 81.94 473 LYS A C 1
ATOM 3624 O O . LYS A 1 473 ? -28.804 25.334 -25.264 1.00 81.94 473 LYS A O 1
ATOM 3629 N N . MET A 1 474 ? -28.891 25.281 -23.021 1.00 81.38 474 MET A N 1
ATOM 3630 C CA . MET A 1 474 ? -28.881 26.740 -22.853 1.00 81.38 474 MET A CA 1
ATOM 3631 C C . MET A 1 474 ? -27.554 27.370 -23.289 1.00 81.38 474 MET A C 1
ATOM 3633 O O . MET A 1 474 ? -27.560 28.394 -23.970 1.00 81.38 474 MET A O 1
ATOM 3637 N N . LEU A 1 475 ? -26.424 26.750 -22.941 1.00 84.38 475 LEU A N 1
ATOM 3638 C CA . LEU A 1 475 ? -25.102 27.230 -23.348 1.00 84.38 475 LEU A CA 1
ATOM 3639 C C . LEU A 1 475 ? -24.869 27.052 -24.853 1.00 84.38 475 LEU A C 1
ATOM 3641 O O . LEU A 1 475 ? -24.362 27.966 -25.502 1.00 84.38 475 LEU A O 1
ATOM 3645 N N . GLY A 1 476 ? -25.311 25.927 -25.426 1.00 83.00 476 GLY A N 1
ATOM 3646 C CA . GLY A 1 476 ? -25.252 25.694 -26.869 1.00 83.00 476 GLY A CA 1
ATOM 3647 C C . GLY A 1 476 ? -26.044 26.734 -27.669 1.00 83.00 476 GLY A C 1
ATOM 3648 O O . GLY A 1 476 ? -25.533 27.258 -28.654 1.00 83.00 476 GLY A O 1
ATOM 3649 N N . ALA A 1 477 ? -27.239 27.114 -27.200 1.00 83.19 477 ALA A N 1
ATOM 3650 C CA . ALA A 1 477 ? -28.049 28.171 -27.815 1.00 83.19 477 ALA A CA 1
ATOM 3651 C C . ALA A 1 477 ? -27.384 29.565 -27.783 1.00 83.19 477 ALA A C 1
ATOM 3653 O O . ALA A 1 477 ? -27.764 30.439 -28.556 1.00 83.19 477 ALA A O 1
ATOM 3654 N N . ASN A 1 478 ? -26.379 29.766 -26.924 1.00 81.69 478 ASN A N 1
ATOM 3655 C CA . ASN A 1 478 ? -25.606 31.005 -26.799 1.00 81.69 478 ASN A CA 1
ATOM 3656 C C . ASN A 1 478 ? -24.183 30.879 -27.387 1.00 81.69 478 ASN A C 1
ATOM 3658 O O . ASN A 1 478 ? -23.289 31.635 -27.015 1.00 81.69 478 ASN A O 1
ATOM 3662 N N . ASN A 1 479 ? -23.956 29.937 -28.316 1.00 82.19 479 ASN A N 1
ATOM 3663 C CA . ASN A 1 479 ? -22.671 29.708 -28.999 1.00 82.19 479 ASN A CA 1
ATOM 3664 C C . ASN A 1 479 ? -21.487 29.360 -28.068 1.00 82.19 479 ASN A C 1
ATOM 3666 O O . ASN A 1 479 ? -20.326 29.597 -28.416 1.00 82.19 479 ASN A O 1
ATOM 3670 N N . ILE A 1 480 ? -21.757 28.769 -26.900 1.00 84.69 480 ILE A N 1
ATOM 3671 C CA . ILE A 1 480 ? -20.729 28.234 -25.998 1.00 84.69 480 ILE A CA 1
ATOM 3672 C C . ILE A 1 480 ? -20.618 26.725 -26.240 1.00 84.69 480 ILE A C 1
ATOM 3674 O O . IL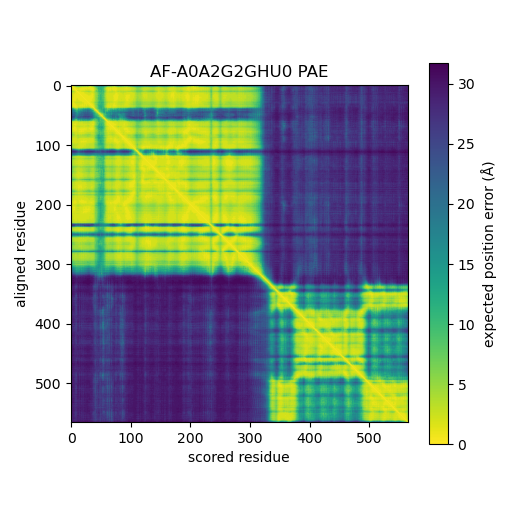E A 1 480 ? -21.580 25.977 -26.063 1.00 84.69 480 ILE A O 1
ATOM 3678 N N . LYS A 1 481 ? -19.429 26.253 -26.629 1.00 86.50 481 LYS A N 1
ATOM 3679 C CA . LYS A 1 481 ? -19.151 24.827 -26.832 1.00 86.50 481 LYS A CA 1
ATOM 3680 C C . LYS A 1 481 ? -19.096 24.109 -25.483 1.00 86.50 481 LYS A C 1
ATOM 3682 O O . LYS A 1 481 ? -18.206 24.370 -24.675 1.00 86.50 481 LYS A O 1
ATOM 3687 N N . VAL A 1 482 ? -20.014 23.171 -25.263 1.00 87.88 482 VAL A N 1
ATOM 3688 C CA . VAL A 1 482 ? -20.050 22.342 -24.051 1.00 87.88 482 VAL A CA 1
ATOM 3689 C C . VAL A 1 482 ? -19.551 20.938 -24.369 1.00 87.88 482 VAL A C 1
ATOM 3691 O O . VAL A 1 482 ? -20.152 20.231 -25.175 1.00 87.88 482 VAL A O 1
ATOM 3694 N N . THR A 1 483 ? -18.470 20.525 -23.713 1.00 88.50 483 THR A N 1
ATOM 3695 C CA . THR A 1 483 ? -18.017 19.129 -23.713 1.00 88.50 483 THR A CA 1
ATOM 3696 C C . THR A 1 483 ? -18.623 18.437 -22.499 1.00 88.50 483 THR A C 1
ATOM 3698 O O . THR A 1 483 ? -18.195 18.672 -21.369 1.00 88.50 483 THR A O 1
ATOM 3701 N N . GLU A 1 484 ? -19.650 17.616 -22.705 1.00 87.69 484 GLU A N 1
ATOM 3702 C CA . GLU A 1 484 ? -20.256 16.846 -21.618 1.00 87.69 484 GLU A CA 1
ATOM 3703 C C . GLU A 1 484 ? -19.445 15.592 -21.317 1.00 87.69 484 GLU A C 1
ATOM 3705 O O . GLU A 1 484 ? -19.158 14.794 -22.207 1.00 87.69 484 GLU A O 1
ATOM 3710 N N . VAL A 1 485 ? -19.118 15.402 -20.042 1.00 86.75 485 VAL A N 1
ATOM 3711 C CA . VAL A 1 485 ? -18.295 14.283 -19.595 1.00 86.75 485 VAL A CA 1
ATOM 3712 C C . VAL A 1 485 ? -18.993 13.582 -18.437 1.00 86.75 485 VAL A C 1
ATOM 3714 O O . VAL A 1 485 ? -19.011 14.102 -17.314 1.00 86.75 485 VAL A O 1
ATOM 3717 N N . PRO A 1 486 ? -19.613 12.417 -18.693 1.00 84.62 486 PRO A N 1
ATOM 3718 C CA . PRO A 1 486 ? -20.189 11.593 -17.644 1.00 84.62 486 PRO A CA 1
ATOM 3719 C C . PRO A 1 486 ? -19.078 11.095 -16.709 1.00 84.62 486 PRO A C 1
ATOM 3721 O O . PRO A 1 486 ? -18.274 10.252 -17.084 1.00 84.62 486 PRO A O 1
ATOM 3724 N N . ALA A 1 487 ? -19.026 11.627 -15.491 1.00 83.56 487 ALA A N 1
ATOM 3725 C CA . ALA A 1 487 ? -18.039 11.274 -14.472 1.00 83.56 487 ALA A CA 1
ATOM 3726 C C . ALA A 1 487 ? -18.503 10.104 -13.589 1.00 83.56 487 ALA A C 1
ATOM 3728 O O . ALA A 1 487 ? -17.698 9.439 -12.940 1.00 83.56 487 ALA A O 1
ATOM 3729 N N . TYR A 1 488 ? -19.810 9.845 -13.540 1.00 75.62 488 TYR A N 1
ATOM 3730 C CA . TYR A 1 488 ? -20.375 8.706 -12.827 1.00 75.62 488 TYR A CA 1
ATOM 3731 C C . TYR A 1 488 ? -21.707 8.258 -13.432 1.00 75.62 488 TYR A C 1
ATOM 3733 O O . TYR A 1 488 ? -22.442 9.034 -14.048 1.00 75.62 488 TYR A O 1
ATOM 3741 N N . GLU A 1 489 ? -22.020 6.989 -13.212 1.00 78.75 489 GLU A N 1
ATOM 3742 C CA . GLU A 1 489 ? -23.274 6.351 -13.562 1.00 78.75 489 GLU A CA 1
ATOM 3743 C C . GLU A 1 489 ? -24.042 6.010 -12.285 1.00 78.75 489 GLU A C 1
ATOM 3745 O O . GLU A 1 489 ? -23.534 5.298 -11.419 1.00 78.75 489 GLU A O 1
ATOM 3750 N N . THR A 1 490 ? -25.270 6.500 -12.165 1.00 72.25 490 THR A N 1
ATOM 3751 C CA . THR A 1 490 ? -26.222 6.035 -11.157 1.00 72.25 490 THR A CA 1
ATOM 3752 C C . THR A 1 490 ? -27.074 4.931 -11.772 1.00 72.25 490 THR A C 1
ATOM 3754 O O . THR A 1 490 ? -27.775 5.167 -12.759 1.00 72.25 490 THR A O 1
ATOM 3757 N N . LYS A 1 491 ? -27.024 3.735 -11.180 1.00 72.62 491 LYS A N 1
ATOM 3758 C CA . LYS A 1 491 ? -27.881 2.598 -11.523 1.00 72.62 491 LYS A CA 1
ATOM 3759 C C . LYS A 1 491 ? -28.934 2.394 -10.445 1.00 72.62 491 LYS A C 1
ATOM 3761 O O . LYS A 1 491 ? -28.647 2.475 -9.253 1.00 72.62 491 LYS A O 1
ATOM 3766 N N . TYR A 1 492 ? -30.156 2.115 -10.875 1.00 73.81 492 TYR A N 1
ATOM 3767 C CA . TYR A 1 492 ? -31.252 1.771 -9.978 1.00 73.81 492 TYR A CA 1
ATOM 3768 C C . TYR A 1 492 ? -31.085 0.326 -9.514 1.00 73.81 492 TYR A C 1
ATOM 3770 O O . TYR A 1 492 ? -30.960 -0.564 -10.352 1.00 73.81 492 TYR A O 1
ATOM 3778 N N . SER A 1 493 ? -31.056 0.095 -8.201 1.00 65.44 493 SER A N 1
ATOM 3779 C CA . SER A 1 493 ? -31.015 -1.265 -7.649 1.00 65.44 493 SER A CA 1
ATOM 3780 C C . SER A 1 493 ? -32.407 -1.903 -7.562 1.00 65.44 493 SER A C 1
ATOM 3782 O O . SER A 1 493 ? -32.486 -3.120 -7.450 1.00 65.44 493 SER A O 1
ATOM 3784 N N . GLY A 1 494 ? -33.484 -1.105 -7.656 1.00 59.81 494 GLY A N 1
ATOM 3785 C CA . GLY A 1 494 ? -34.858 -1.574 -7.859 1.00 59.81 494 GLY A CA 1
ATOM 3786 C C . GLY A 1 494 ? -35.370 -2.562 -6.811 1.00 59.81 494 GLY A C 1
ATOM 3787 O O . GLY A 1 494 ? -36.128 -3.441 -7.168 1.00 59.81 494 GLY A O 1
ATOM 3788 N N . ARG A 1 495 ? -34.940 -2.482 -5.549 1.00 76.69 495 ARG A N 1
ATOM 3789 C CA . ARG A 1 495 ? -35.315 -3.452 -4.500 1.00 76.69 495 ARG A CA 1
ATOM 3790 C C . ARG A 1 495 ? -36.823 -3.439 -4.231 1.00 76.69 495 ARG A C 1
ATOM 3792 O O . ARG A 1 495 ? -37.400 -2.357 -4.150 1.00 76.69 495 ARG A O 1
ATOM 3799 N N . LYS A 1 496 ? -37.443 -4.607 -4.046 1.00 81.50 496 LYS A N 1
ATOM 3800 C CA . LYS A 1 496 ? -38.855 -4.725 -3.650 1.00 81.50 496 LYS A CA 1
ATOM 3801 C C . LYS A 1 496 ? -38.936 -4.895 -2.137 1.00 81.50 496 LYS A C 1
ATOM 3803 O O . LYS A 1 496 ? -38.343 -5.813 -1.583 1.00 81.50 496 LYS A O 1
ATOM 3808 N N . VAL A 1 497 ? -39.634 -3.995 -1.467 1.00 83.31 497 VAL A N 1
ATOM 3809 C CA . VAL A 1 497 ? -39.862 -4.012 -0.026 1.00 83.31 497 VAL A CA 1
ATOM 3810 C C . VAL A 1 497 ? -41.166 -4.754 0.228 1.00 83.31 497 VAL A C 1
ATOM 3812 O O . VAL A 1 497 ? -42.217 -4.374 -0.285 1.00 83.31 497 VAL A O 1
ATOM 3815 N N . VAL A 1 498 ? -41.082 -5.833 0.998 1.00 78.75 498 VAL A N 1
ATOM 3816 C CA . VAL A 1 498 ? -42.205 -6.707 1.339 1.00 78.75 498 VAL A CA 1
ATOM 3817 C C . VAL A 1 498 ? -42.449 -6.603 2.843 1.00 78.75 498 VAL A C 1
ATOM 3819 O O . VAL A 1 498 ? -41.540 -6.842 3.631 1.00 78.75 498 VAL A O 1
ATOM 3822 N N . GLY A 1 499 ? -43.665 -6.237 3.244 1.00 77.50 499 GLY A N 1
ATOM 3823 C CA . GLY A 1 499 ? -44.065 -6.050 4.645 1.00 77.50 499 GLY A CA 1
ATOM 3824 C C . GLY A 1 499 ? -44.713 -4.686 4.894 1.00 77.50 499 GLY A C 1
ATOM 3825 O O . GLY A 1 499 ? -44.753 -3.839 4.001 1.00 77.50 499 GLY A O 1
ATOM 3826 N N . GLU A 1 500 ? -45.235 -4.476 6.103 1.00 80.25 500 GLU A N 1
ATOM 3827 C CA . GLU A 1 500 ? -45.911 -3.227 6.468 1.00 80.25 500 GLU A CA 1
ATOM 3828 C C . GLU A 1 500 ? -44.914 -2.118 6.834 1.00 80.25 500 GLU A C 1
ATOM 3830 O O . GLU A 1 500 ? -44.012 -2.290 7.661 1.00 80.25 500 GLU A O 1
ATOM 3835 N N . PHE A 1 501 ? -45.096 -0.959 6.202 1.00 88.50 501 PHE A N 1
ATOM 3836 C CA . PHE A 1 501 ? -44.400 0.288 6.508 1.00 88.50 501 PHE A CA 1
ATOM 3837 C C . PHE A 1 501 ? -45.293 1.485 6.181 1.00 88.50 501 PHE A C 1
ATOM 3839 O O . PHE A 1 501 ? -46.161 1.417 5.306 1.00 88.50 501 PHE A O 1
ATOM 3846 N N . SER A 1 502 ? -45.091 2.585 6.901 1.00 88.31 502 SER A N 1
ATOM 3847 C CA . SER A 1 502 ? -45.947 3.774 6.857 1.00 88.31 502 SER A CA 1
ATOM 3848 C C . SER A 1 502 ? -45.368 4.898 5.995 1.00 88.31 502 SER A C 1
ATOM 3850 O O . SER A 1 502 ? -46.118 5.714 5.453 1.00 88.31 502 SER A O 1
ATOM 3852 N N . GLY A 1 503 ? -44.048 4.926 5.778 1.00 91.00 503 GLY A N 1
ATOM 3853 C CA . GLY A 1 503 ? -43.430 5.944 4.930 1.00 91.00 503 GLY A CA 1
ATOM 3854 C C . GLY A 1 503 ? -42.035 5.617 4.414 1.00 91.00 503 GLY A C 1
ATOM 3855 O O . GLY A 1 503 ? -41.403 4.643 4.818 1.00 91.00 503 GLY A O 1
ATOM 3856 N N . VAL A 1 504 ? -41.562 6.458 3.494 1.00 93.69 504 VAL A N 1
ATOM 3857 C CA . VAL A 1 504 ? -40.272 6.328 2.812 1.00 93.69 504 VAL A CA 1
ATOM 3858 C C . VAL A 1 504 ? -39.532 7.659 2.826 1.00 93.69 504 VAL A C 1
ATOM 3860 O O . VAL A 1 504 ? -40.084 8.696 2.461 1.00 93.69 504 VAL A O 1
ATOM 3863 N N . MET A 1 505 ? -38.263 7.629 3.215 1.00 94.00 505 MET A N 1
ATOM 3864 C CA . MET A 1 505 ? -37.363 8.774 3.239 1.00 94.00 505 MET A CA 1
ATOM 3865 C C . MET A 1 505 ? -36.504 8.813 1.974 1.00 94.00 505 MET A C 1
ATOM 3867 O O . MET A 1 505 ? -35.607 7.991 1.780 1.00 94.00 505 MET A O 1
ATOM 3871 N N . PHE A 1 506 ? -36.742 9.819 1.132 1.00 93.00 506 PHE A N 1
ATOM 3872 C CA . PHE A 1 506 ? -36.020 10.059 -0.110 1.00 93.00 506 PHE A CA 1
ATOM 3873 C C . PHE A 1 506 ? -34.988 11.184 0.002 1.00 93.00 506 PHE A C 1
ATOM 3875 O O . PHE A 1 506 ? -35.296 12.352 0.264 1.00 93.00 506 PHE A O 1
ATOM 3882 N N . TYR A 1 507 ? -33.745 10.836 -0.329 1.00 87.75 507 TYR A N 1
ATOM 3883 C CA . TYR A 1 507 ? -32.597 11.751 -0.305 1.00 87.75 507 TYR A CA 1
ATOM 3884 C C . TYR A 1 507 ? -32.225 12.293 -1.690 1.00 87.75 507 TYR A C 1
ATOM 3886 O O . TYR A 1 507 ? -31.379 13.178 -1.807 1.00 87.75 507 TYR A O 1
ATOM 3894 N N . SER A 1 508 ? -32.828 11.761 -2.757 1.00 82.94 508 SER A N 1
ATOM 3895 C CA . SER A 1 508 ? -32.570 12.189 -4.134 1.00 82.94 508 SER A CA 1
ATOM 3896 C C . SER A 1 508 ? -33.721 11.812 -5.078 1.00 82.94 508 SER A C 1
ATOM 3898 O O . SER A 1 508 ? -34.386 10.802 -4.834 1.00 82.94 508 SER A O 1
ATOM 3900 N N . PRO A 1 509 ? -33.916 12.534 -6.202 1.00 79.50 509 PRO A N 1
ATOM 3901 C CA . PRO A 1 509 ? -34.877 12.151 -7.245 1.00 79.50 509 PRO A CA 1
ATOM 3902 C C . PRO A 1 509 ? -34.629 10.745 -7.810 1.00 79.50 509 PRO A C 1
ATOM 3904 O O . PRO A 1 509 ? -35.556 9.998 -8.106 1.00 79.50 509 PRO A O 1
ATOM 3907 N N . SER A 1 510 ? -33.361 10.345 -7.931 1.00 77.69 510 SER A N 1
ATOM 3908 C CA . SER A 1 510 ? -32.985 9.002 -8.377 1.00 77.69 510 SER A CA 1
ATOM 3909 C C . SER A 1 510 ? -33.417 7.908 -7.398 1.00 77.69 510 SER A C 1
ATOM 3911 O O . SER A 1 510 ? -33.764 6.819 -7.845 1.00 77.69 510 SER A O 1
ATOM 3913 N N . GLY A 1 511 ? -33.435 8.196 -6.092 1.00 83.69 511 GLY A N 1
ATOM 3914 C CA . GLY A 1 511 ? -33.963 7.283 -5.076 1.00 83.69 511 GLY A CA 1
ATOM 3915 C C . GLY A 1 511 ? -35.464 7.048 -5.248 1.00 83.69 511 GLY A C 1
ATOM 3916 O O . GLY A 1 511 ? -35.893 5.899 -5.248 1.00 83.69 511 GLY A O 1
ATOM 3917 N N . VAL A 1 512 ? -36.229 8.117 -5.511 1.00 85.31 512 VAL A N 1
ATOM 3918 C CA . VAL A 1 512 ? -37.673 8.044 -5.812 1.00 85.31 512 VAL A CA 1
ATOM 3919 C C . VAL A 1 512 ? -37.924 7.135 -7.012 1.00 85.31 512 VAL A C 1
ATOM 3921 O O . VAL A 1 512 ? -38.649 6.151 -6.900 1.00 85.31 512 VAL A O 1
ATOM 3924 N N . ARG A 1 513 ? -37.264 7.413 -8.145 1.00 83.75 513 ARG A N 1
ATOM 3925 C CA . ARG A 1 513 ? -37.423 6.628 -9.382 1.00 83.75 513 ARG A CA 1
ATOM 3926 C C . ARG A 1 513 ? -37.039 5.166 -9.211 1.00 83.75 513 ARG A C 1
ATOM 3928 O O . ARG A 1 513 ? -37.655 4.302 -9.818 1.00 83.75 513 ARG A O 1
ATOM 3935 N N . SER A 1 514 ? -36.002 4.890 -8.426 1.00 82.81 514 SER A N 1
ATOM 3936 C CA . SER A 1 514 ? -35.577 3.516 -8.173 1.00 82.81 514 SER A CA 1
ATOM 3937 C C . SER A 1 514 ? -36.585 2.754 -7.316 1.00 82.81 514 SER A C 1
ATOM 3939 O O . SER A 1 514 ? -36.881 1.601 -7.607 1.00 82.81 514 SER A O 1
ATOM 3941 N N . PHE A 1 515 ? -37.141 3.406 -6.294 1.00 86.88 515 PHE A N 1
ATOM 3942 C CA . PHE A 1 515 ? -38.126 2.802 -5.403 1.00 86.88 515 PHE A CA 1
ATOM 3943 C C . PHE A 1 515 ? -39.411 2.425 -6.150 1.00 86.88 515 PHE A C 1
ATOM 3945 O O . PHE A 1 515 ? -39.835 1.273 -6.096 1.00 86.88 515 PHE A O 1
ATOM 3952 N N . VAL A 1 516 ? -39.988 3.351 -6.923 1.00 88.19 516 VAL A N 1
ATOM 3953 C CA . VAL A 1 516 ? -41.273 3.128 -7.619 1.00 88.19 516 VAL A CA 1
ATOM 3954 C C . VAL A 1 516 ? -41.202 2.100 -8.753 1.00 88.19 516 VAL A C 1
ATOM 3956 O O . VAL A 1 516 ? -42.233 1.666 -9.251 1.00 88.19 516 VAL A O 1
ATOM 3959 N N . LYS A 1 517 ? -39.999 1.672 -9.166 1.00 84.44 517 LYS A N 1
ATOM 3960 C CA . LYS A 1 517 ? -39.841 0.586 -10.148 1.00 84.44 517 LYS A CA 1
ATOM 3961 C C . LYS A 1 517 ? -40.303 -0.772 -9.626 1.00 84.44 517 LYS A C 1
ATOM 3963 O O . LYS A 1 517 ? -40.649 -1.625 -10.433 1.00 84.44 517 LYS A O 1
ATOM 3968 N N . ALA A 1 518 ? -40.248 -0.979 -8.314 1.00 81.94 518 ALA A N 1
ATOM 3969 C CA . ALA A 1 518 ? -40.510 -2.275 -7.695 1.00 81.94 518 ALA A CA 1
ATOM 3970 C C . ALA A 1 518 ? -41.467 -2.200 -6.496 1.00 81.94 518 ALA A C 1
ATOM 3972 O O . ALA A 1 518 ? -41.756 -3.230 -5.895 1.00 81.94 518 ALA A O 1
ATOM 3973 N N . ASN A 1 519 ? -41.957 -1.005 -6.143 1.00 85.44 519 ASN A N 1
ATOM 3974 C CA . ASN A 1 519 ? -42.787 -0.762 -4.962 1.00 85.44 519 ASN A CA 1
ATOM 3975 C C . ASN A 1 519 ? -43.963 0.160 -5.287 1.00 85.44 519 ASN A C 1
ATOM 3977 O O . ASN A 1 519 ? -43.846 1.047 -6.135 1.00 85.44 519 ASN A O 1
ATOM 3981 N N . ALA A 1 520 ? -45.070 -0.014 -4.563 1.00 85.31 520 ALA A N 1
ATOM 3982 C CA . ALA A 1 520 ? -46.211 0.891 -4.622 1.00 85.31 520 ALA A CA 1
ATOM 3983 C C . ALA A 1 520 ? -45.877 2.264 -4.007 1.00 85.31 520 ALA A C 1
ATOM 3985 O O . ALA A 1 520 ? -45.035 2.384 -3.117 1.00 85.31 520 ALA A O 1
ATOM 3986 N N . SER A 1 521 ? -46.539 3.313 -4.495 1.00 87.75 521 SER A N 1
ATOM 3987 C CA . SER A 1 521 ? -46.371 4.705 -4.049 1.00 87.75 521 SER A CA 1
ATOM 3988 C C . SER A 1 521 ? -47.530 5.197 -3.167 1.00 87.75 521 SER A C 1
ATOM 3990 O O . SER A 1 521 ? -47.898 6.373 -3.181 1.00 87.75 521 SER A O 1
ATOM 3992 N N . ASP A 1 522 ? -48.131 4.279 -2.413 1.00 84.62 522 ASP A N 1
ATOM 3993 C CA . ASP A 1 522 ? -49.289 4.483 -1.536 1.00 84.62 522 ASP A CA 1
ATOM 3994 C C . ASP A 1 522 ? -48.918 4.976 -0.125 1.00 84.62 522 ASP A C 1
ATOM 3996 O O . ASP A 1 522 ? -49.787 5.433 0.617 1.00 84.62 522 ASP A O 1
ATOM 4000 N N . LYS A 1 523 ? -47.631 4.925 0.236 1.00 89.75 523 LYS A N 1
ATOM 4001 C CA . LYS A 1 523 ? -47.103 5.376 1.534 1.00 89.75 523 LYS A CA 1
ATOM 4002 C C . LYS A 1 523 ? -46.733 6.866 1.540 1.00 89.75 523 LYS A C 1
ATOM 4004 O O . LYS A 1 523 ? -46.768 7.539 0.511 1.00 89.75 523 LYS A O 1
ATOM 4009 N N . ILE A 1 524 ? -46.356 7.402 2.700 1.00 92.81 524 ILE A N 1
ATOM 4010 C CA . ILE A 1 524 ? -45.920 8.803 2.823 1.00 92.81 524 ILE A CA 1
ATOM 4011 C C . ILE A 1 524 ? -44.481 8.955 2.316 1.00 92.81 524 ILE A C 1
ATOM 4013 O O . ILE A 1 524 ? -43.592 8.217 2.732 1.00 92.81 524 ILE A O 1
ATOM 4017 N N . ALA A 1 525 ? -44.226 9.933 1.446 1.00 95.19 525 ALA A N 1
ATOM 4018 C CA . ALA A 1 525 ? -42.891 10.246 0.943 1.00 95.19 525 ALA A CA 1
ATOM 4019 C C . ALA A 1 525 ? -42.290 11.455 1.676 1.00 95.19 525 ALA A C 1
ATOM 4021 O O . ALA A 1 525 ? -42.623 12.608 1.391 1.00 95.19 525 ALA A O 1
ATOM 4022 N N . PHE A 1 526 ? -41.346 11.200 2.577 1.00 95.38 526 PHE A N 1
ATOM 4023 C CA . PHE A 1 526 ? -40.540 12.229 3.228 1.00 95.38 526 PHE A CA 1
ATOM 4024 C C . PHE A 1 526 ? -39.369 12.597 2.319 1.00 95.38 526 PHE A C 1
ATOM 4026 O O . PHE A 1 526 ? -38.551 11.751 1.967 1.00 95.38 526 PHE A O 1
ATOM 4033 N N . CYS A 1 527 ? -39.260 13.859 1.919 1.00 92.88 527 CYS A N 1
ATOM 4034 C CA . CYS A 1 527 ? -38.254 14.321 0.968 1.00 92.88 527 CYS A CA 1
ATOM 4035 C C . CYS A 1 527 ? -37.276 15.289 1.631 1.00 92.88 527 CYS A C 1
ATOM 4037 O O . CYS A 1 527 ? -37.685 16.277 2.239 1.00 92.88 527 CYS A O 1
ATOM 4039 N N . ILE A 1 528 ? -35.971 15.067 1.436 1.00 89.38 528 ILE A N 1
ATOM 4040 C CA . ILE A 1 528 ? -34.925 15.953 1.976 1.00 89.38 528 ILE A CA 1
ATOM 4041 C C . ILE A 1 528 ? -35.010 17.391 1.434 1.00 89.38 528 ILE A C 1
ATOM 4043 O O . ILE A 1 528 ? -34.457 18.315 2.014 1.00 89.38 528 ILE A O 1
ATOM 4047 N N . GLY A 1 529 ? -35.666 17.623 0.299 1.00 84.38 529 GLY A N 1
ATOM 4048 C CA . GLY A 1 529 ? -35.798 18.964 -0.257 1.00 84.38 529 GLY A CA 1
ATOM 4049 C C . GLY A 1 529 ? -36.641 19.011 -1.518 1.00 84.38 529 GLY A C 1
ATOM 4050 O O . GLY A 1 529 ? -37.036 17.979 -2.064 1.00 84.38 529 GLY A O 1
ATOM 4051 N N . GLU A 1 530 ? -36.869 20.228 -2.008 1.00 82.56 530 GLU A N 1
ATOM 4052 C CA . GLU A 1 530 ? -37.883 20.510 -3.029 1.00 82.56 530 GLU A CA 1
ATOM 4053 C C . GLU A 1 530 ? -37.614 19.827 -4.377 1.00 82.56 530 GLU A C 1
ATOM 4055 O O . GLU A 1 530 ? -38.536 19.403 -5.065 1.00 82.56 530 GLU A O 1
ATOM 4060 N N . THR A 1 531 ? -36.344 19.633 -4.747 1.00 75.81 531 THR A N 1
ATOM 4061 C CA . THR A 1 531 ? -36.004 18.910 -5.986 1.00 75.81 531 THR A CA 1
ATOM 4062 C C . THR A 1 531 ? -36.403 17.435 -5.916 1.00 75.81 531 THR A C 1
ATOM 4064 O O . THR A 1 531 ? -36.887 16.887 -6.903 1.00 75.81 531 THR A O 1
ATOM 4067 N N . THR A 1 532 ? -36.216 16.796 -4.759 1.00 83.31 532 THR A N 1
ATOM 4068 C CA . THR A 1 532 ? -36.654 15.414 -4.528 1.00 83.31 532 THR A CA 1
ATOM 4069 C C . THR A 1 532 ? -38.173 15.346 -4.413 1.00 83.31 532 THR A C 1
ATOM 4071 O O . THR A 1 532 ? -38.780 14.453 -4.991 1.00 83.31 532 THR A O 1
ATOM 4074 N N . ALA A 1 533 ? -38.791 16.325 -3.746 1.00 85.31 533 ALA A N 1
ATOM 4075 C CA . ALA A 1 533 ? -40.240 16.414 -3.592 1.00 85.31 533 ALA A CA 1
ATOM 4076 C C . ALA A 1 533 ? -40.970 16.580 -4.927 1.00 85.31 533 ALA A C 1
ATOM 4078 O O . ALA A 1 533 ? -41.991 15.940 -5.152 1.00 85.31 533 ALA A O 1
ATOM 4079 N N . HIS A 1 534 ? -40.435 17.399 -5.834 1.00 84.75 534 HIS A N 1
ATOM 4080 C CA . HIS A 1 534 ? -40.994 17.568 -7.172 1.00 84.75 534 HIS A CA 1
ATOM 4081 C C . HIS A 1 534 ? -41.073 16.238 -7.935 1.00 84.75 534 HIS A C 1
ATOM 4083 O O . HIS A 1 534 ? -42.084 15.966 -8.569 1.00 84.75 534 HIS A O 1
ATOM 4089 N N . GLU A 1 535 ? -40.042 15.395 -7.825 1.00 86.44 535 GLU A N 1
ATOM 4090 C CA . GLU A 1 535 ? -40.059 14.041 -8.391 1.00 86.44 535 GLU A CA 1
ATOM 4091 C C . GLU A 1 535 ? -40.982 13.099 -7.602 1.00 86.44 535 GLU A C 1
ATOM 4093 O O . GLU A 1 535 ? -41.689 12.300 -8.192 1.00 86.44 535 GLU A O 1
ATOM 4098 N N . ALA A 1 536 ? -41.025 13.177 -6.270 1.00 89.31 536 ALA A N 1
ATOM 4099 C CA . ALA A 1 536 ? -41.924 12.336 -5.478 1.00 89.31 536 ALA A CA 1
ATOM 4100 C C . ALA A 1 536 ? -43.405 12.602 -5.793 1.00 89.31 536 ALA A C 1
ATOM 4102 O O . ALA A 1 536 ? -44.175 11.655 -5.928 1.00 89.31 536 ALA A O 1
ATOM 4103 N N . ARG A 1 537 ? -43.800 13.866 -5.994 1.00 93.50 537 ARG A N 1
ATOM 4104 C CA . ARG A 1 537 ? -45.190 14.261 -6.296 1.00 93.50 537 ARG A CA 1
ATOM 4105 C C . ARG A 1 537 ? -45.715 13.719 -7.627 1.00 93.50 537 ARG A C 1
ATOM 4107 O O . ARG A 1 537 ? -46.921 13.742 -7.838 1.00 93.50 537 ARG A O 1
ATOM 4114 N N . THR A 1 538 ? -44.853 13.224 -8.520 1.00 92.06 538 THR A N 1
ATOM 4115 C CA . THR A 1 538 ? -45.319 12.561 -9.749 1.00 92.06 538 THR A CA 1
ATOM 4116 C C . THR A 1 538 ? -45.835 11.143 -9.501 1.00 92.06 538 THR A C 1
ATOM 4118 O O . THR A 1 538 ? -46.538 10.615 -10.354 1.00 92.06 538 THR A O 1
ATOM 4121 N N . TYR A 1 539 ? -45.500 10.527 -8.359 1.00 90.38 539 TYR A N 1
ATOM 4122 C CA . TYR A 1 539 ? -45.870 9.141 -8.038 1.00 90.38 539 TYR A CA 1
ATOM 4123 C C . TYR A 1 539 ? -46.648 9.008 -6.722 1.00 90.38 539 TYR A C 1
ATOM 4125 O O . TYR A 1 539 ? -47.533 8.161 -6.618 1.00 90.38 539 TYR A O 1
ATOM 4133 N N . PHE A 1 540 ? -46.321 9.819 -5.715 1.00 92.88 540 PHE A N 1
ATOM 4134 C CA . PHE A 1 540 ? -46.880 9.751 -4.366 1.00 92.88 540 PHE A CA 1
ATOM 4135 C C . PHE A 1 540 ? -47.955 10.818 -4.156 1.00 92.88 540 PHE A C 1
ATOM 4137 O O . PHE A 1 540 ? -47.771 11.976 -4.534 1.00 92.88 540 PHE A O 1
ATOM 4144 N N . LYS A 1 541 ? -49.051 10.443 -3.483 1.00 88.06 541 LYS A N 1
ATOM 4145 C CA . LYS A 1 541 ? -50.116 11.385 -3.090 1.00 88.06 541 LYS A CA 1
ATOM 4146 C C . LYS A 1 541 ? -49.712 12.253 -1.894 1.00 88.06 541 LYS A C 1
ATOM 4148 O O . LYS A 1 541 ? -49.978 13.450 -1.894 1.00 88.06 541 LYS A O 1
ATOM 4153 N N . ASN A 1 542 ? -49.039 11.659 -0.907 1.00 90.12 542 ASN A N 1
ATOM 4154 C CA . ASN A 1 542 ? -48.652 12.319 0.340 1.00 90.12 542 ASN A CA 1
ATOM 4155 C C . ASN A 1 542 ? -47.141 12.571 0.351 1.00 90.12 542 ASN A C 1
ATOM 4157 O O . ASN A 1 542 ? -46.357 11.649 0.570 1.00 90.12 542 ASN A O 1
ATOM 4161 N N . VAL A 1 543 ? -46.731 13.817 0.101 1.00 93.75 543 VAL A N 1
ATOM 4162 C CA . VAL A 1 543 ? -45.318 14.224 0.063 1.00 93.75 543 VAL A CA 1
ATOM 4163 C C . VAL A 1 543 ? -45.061 15.303 1.106 1.00 93.75 543 VAL A C 1
ATOM 4165 O O . VAL A 1 543 ? -45.639 16.387 1.030 1.00 93.75 543 VAL A O 1
ATOM 4168 N N . VAL A 1 544 ? -44.148 15.029 2.034 1.00 92.94 544 VAL A N 1
ATOM 4169 C CA . VAL A 1 544 ? -43.723 15.964 3.085 1.00 92.94 544 VAL A CA 1
ATOM 4170 C C . VAL A 1 544 ? -42.276 16.374 2.819 1.00 92.94 544 VAL A C 1
ATOM 4172 O O . VAL A 1 544 ? -41.440 15.536 2.477 1.00 92.94 544 VAL A O 1
ATOM 4175 N N . VAL A 1 545 ? -41.967 17.667 2.927 1.00 92.25 545 VAL A N 1
ATOM 4176 C CA . VAL A 1 545 ? -40.661 18.220 2.530 1.00 92.25 545 VAL A CA 1
ATOM 4177 C C . VAL A 1 545 ? -39.966 18.862 3.718 1.00 92.25 545 VAL A C 1
ATOM 4179 O O . VAL A 1 545 ? -40.541 19.712 4.396 1.00 92.25 545 VAL A O 1
ATOM 4182 N N . ALA A 1 546 ? -38.707 18.484 3.946 1.00 87.19 546 ALA A N 1
ATOM 4183 C CA . ALA A 1 546 ? -37.917 19.039 5.035 1.00 87.19 546 ALA A CA 1
ATOM 4184 C C . ALA A 1 546 ? -37.686 20.544 4.831 1.00 87.19 546 ALA A C 1
ATOM 4186 O O . ALA A 1 546 ? -37.343 20.989 3.733 1.00 87.19 546 ALA A O 1
ATOM 4187 N N . LYS A 1 547 ? -37.809 21.325 5.915 1.00 76.38 547 LYS A N 1
ATOM 4188 C CA . LYS A 1 547 ? -37.608 22.789 5.905 1.00 76.38 547 LYS A CA 1
ATOM 4189 C C . LYS A 1 547 ? -36.221 23.197 5.397 1.00 76.38 547 LYS A C 1
ATOM 4191 O O . LYS A 1 547 ? -36.068 24.258 4.801 1.00 76.38 547 LYS A O 1
ATOM 4196 N N . GLN A 1 548 ? -35.214 22.357 5.635 1.00 77.69 548 GLN A N 1
ATOM 4197 C CA . GLN A 1 548 ? -33.860 22.527 5.115 1.00 77.69 548 GLN A CA 1
ATOM 4198 C C . GLN A 1 548 ? -33.355 21.216 4.520 1.00 77.69 548 GLN A C 1
ATOM 4200 O O . GLN A 1 548 ? -33.612 20.144 5.065 1.00 77.69 548 GLN A O 1
ATOM 4205 N N . SER A 1 549 ? -32.550 21.307 3.457 1.00 79.44 549 SER A N 1
ATOM 4206 C CA . SER A 1 549 ? -31.963 20.145 2.774 1.00 79.44 549 SER A CA 1
ATOM 4207 C C . SER A 1 549 ? -30.768 19.530 3.502 1.00 79.44 549 SER A C 1
ATOM 4209 O O . SER A 1 549 ? -29.629 19.490 3.015 1.00 79.44 549 SER A O 1
ATOM 4211 N N . THR A 1 550 ? -31.058 19.041 4.704 1.00 79.38 550 THR A N 1
ATOM 4212 C CA . THR A 1 550 ? -30.148 18.359 5.627 1.00 79.38 550 THR A CA 1
ATOM 4213 C C . THR A 1 550 ? -30.814 17.095 6.162 1.00 79.38 550 THR A C 1
ATOM 4215 O O . THR A 1 550 ? -32.039 16.980 6.139 1.00 79.38 550 THR A O 1
ATOM 4218 N N . ILE A 1 551 ? -30.007 16.132 6.605 1.00 84.50 551 ILE A N 1
ATOM 4219 C CA . ILE A 1 551 ? -30.528 14.858 7.114 1.00 84.50 551 ILE A CA 1
ATOM 4220 C C . ILE A 1 551 ? -31.184 15.093 8.475 1.00 84.50 551 ILE A C 1
ATOM 4222 O O . ILE A 1 551 ? -32.251 14.568 8.745 1.00 84.50 551 ILE A O 1
ATOM 4226 N N . GLU A 1 552 ? -30.610 15.978 9.277 1.00 85.38 552 GLU A N 1
ATOM 4227 C CA . GLU A 1 552 ? -31.054 16.330 10.620 1.00 85.38 552 GLU A CA 1
ATOM 4228 C C . GLU A 1 552 ? -32.469 16.928 10.598 1.00 85.38 552 GLU A C 1
ATOM 4230 O O . GLU A 1 552 ? -33.338 16.506 11.355 1.00 85.38 552 GLU A O 1
ATOM 4235 N N . HIS A 1 553 ? -32.744 17.851 9.669 1.00 87.56 553 HIS A N 1
ATOM 4236 C CA . HIS A 1 553 ? -34.090 18.412 9.502 1.00 87.56 553 HIS A CA 1
ATOM 4237 C C . HIS A 1 553 ? -35.084 17.408 8.921 1.00 87.56 553 HIS A C 1
ATOM 4239 O O . HIS A 1 553 ? -36.280 17.515 9.181 1.00 87.56 553 HIS A O 1
ATOM 4245 N N . MET A 1 554 ? -34.607 16.452 8.126 1.00 90.69 554 MET A N 1
ATOM 4246 C CA . MET A 1 554 ? -35.442 15.381 7.601 1.00 90.69 554 MET A CA 1
ATOM 4247 C C . MET A 1 554 ? -35.855 14.409 8.709 1.00 90.69 554 MET A C 1
ATOM 4249 O O . MET A 1 554 ? -37.026 14.064 8.789 1.00 90.69 554 MET A O 1
ATOM 4253 N N . LEU A 1 555 ? -34.924 14.022 9.583 1.00 89.94 555 LEU A N 1
ATOM 4254 C CA . LEU A 1 555 ? -35.196 13.162 10.737 1.00 89.94 555 LEU A CA 1
ATOM 4255 C C . LEU A 1 555 ? -36.108 13.862 11.741 1.00 89.94 555 LEU A C 1
ATOM 4257 O O . LEU A 1 555 ? -37.097 13.277 12.164 1.00 89.94 555 LEU A O 1
ATOM 4261 N N . LYS A 1 556 ? -35.852 15.145 12.032 1.00 89.06 556 LYS A N 1
ATOM 4262 C CA . LYS A 1 556 ? -36.747 15.948 12.871 1.00 89.06 556 LYS A CA 1
ATOM 4263 C C . LYS A 1 556 ? -38.170 15.981 12.306 1.00 89.06 556 LYS A C 1
ATOM 4265 O O . LYS A 1 556 ? -39.115 15.771 13.043 1.00 89.06 556 LYS A O 1
ATOM 4270 N N . MET A 1 557 ? -38.322 16.220 11.004 1.00 91.56 557 MET A N 1
ATOM 4271 C CA . MET A 1 557 ? -39.633 16.224 10.349 1.00 91.56 557 MET A CA 1
ATOM 4272 C C . MET A 1 557 ? -40.333 14.862 10.426 1.00 91.56 557 MET A C 1
ATOM 4274 O O . MET A 1 557 ? -41.549 14.824 10.561 1.00 91.56 557 MET A O 1
ATOM 4278 N N . VAL A 1 558 ? -39.587 13.761 10.307 1.00 91.19 558 VAL A N 1
ATOM 4279 C CA . VAL A 1 558 ? -40.142 12.411 10.466 1.00 91.19 558 VAL A CA 1
ATOM 4280 C C . VAL A 1 558 ? -40.618 12.197 11.902 1.00 91.19 558 VAL A C 1
ATOM 4282 O O . VAL A 1 558 ? -41.742 11.744 12.077 1.00 91.19 558 VAL A O 1
ATOM 4285 N N . ASN A 1 559 ? -39.827 12.585 12.906 1.00 90.38 559 ASN A N 1
ATOM 4286 C CA . ASN A 1 559 ? -40.248 12.533 14.309 1.00 90.38 559 ASN A CA 1
ATOM 4287 C C . ASN A 1 559 ? -41.505 13.376 14.552 1.00 90.38 559 ASN A C 1
ATOM 4289 O O . ASN A 1 559 ? -42.505 12.838 15.003 1.00 90.38 559 ASN A O 1
ATOM 4293 N N . ASP A 1 560 ? -41.477 14.660 14.170 1.00 88.44 560 ASP A N 1
ATOM 4294 C CA . ASP A 1 560 ? -42.603 15.586 14.348 1.00 88.44 560 ASP A CA 1
ATOM 4295 C C . ASP A 1 560 ? -43.893 15.011 13.719 1.00 88.44 560 ASP A C 1
ATOM 4297 O O . ASP A 1 560 ? -44.966 15.105 14.300 1.00 88.44 560 ASP A O 1
ATOM 4301 N N . TYR A 1 561 ? -43.791 14.377 12.543 1.00 89.81 561 TYR A N 1
ATOM 4302 C CA . TYR A 1 561 ? -44.943 13.798 11.850 1.00 89.81 561 TYR A CA 1
ATOM 4303 C C . TYR A 1 561 ? -45.588 12.643 12.627 1.00 89.81 561 TYR A C 1
ATOM 4305 O O . TYR A 1 561 ? -46.811 12.579 12.707 1.00 89.81 561 TYR A O 1
ATOM 4313 N N . TYR A 1 562 ? -44.786 11.725 13.170 1.00 86.00 562 TYR A N 1
ATOM 4314 C CA . TYR A 1 562 ? -45.299 10.560 13.901 1.00 86.00 562 TYR A CA 1
ATOM 4315 C C . TYR A 1 562 ? -45.590 10.843 15.379 1.00 86.00 562 TYR A C 1
ATOM 4317 O O . TYR A 1 562 ? -46.315 10.069 15.987 1.00 86.00 562 TYR A O 1
ATOM 4325 N N . ASP A 1 563 ? -45.082 11.942 15.939 1.00 81.00 563 ASP A N 1
ATOM 4326 C CA . ASP A 1 563 ? -45.462 12.411 17.278 1.00 81.00 563 ASP A CA 1
ATOM 4327 C C . ASP A 1 563 ? -46.837 13.110 17.281 1.00 81.00 563 ASP A C 1
ATOM 4329 O O . ASP A 1 563 ? -47.513 13.154 18.309 1.00 81.00 563 ASP A O 1
ATOM 4333 N N . GLU A 1 564 ? -47.253 13.677 16.142 1.00 61.94 564 GLU A N 1
ATOM 4334 C CA . GLU A 1 564 ? -48.540 14.368 15.959 1.00 61.94 564 GLU A CA 1
ATOM 4335 C C . GLU A 1 564 ? -49.663 13.467 15.394 1.00 61.94 564 GLU A C 1
ATOM 4337 O O . GLU A 1 564 ? -50.813 13.910 15.321 1.00 61.94 564 GLU A O 1
ATOM 4342 N N . SER A 1 565 ? -49.339 12.232 14.982 1.00 56.38 565 SER A N 1
ATOM 4343 C CA . SER A 1 565 ? -50.249 11.255 14.349 1.00 56.38 565 SER A CA 1
ATOM 4344 C C . SER A 1 565 ? -50.671 10.158 15.316 1.00 56.38 565 SER A C 1
ATOM 4346 O O . SER A 1 565 ? -51.863 9.772 15.276 1.00 56.38 565 SER A O 1
#

Mean predicted aligned error: 17.72 Å